Protein AF-A0A2D9CGR4-F1 (afdb_monomer_lite)

Radius of gyration: 38.77 Å; chains: 1; bounding box: 79×103×145 Å

Secondary structure (DSSP, 8-state):
--------HHHHHTSPS-PPSS-GGGS--GGG---------------SS---HHHHHHHHHHHHHPBPPPEEEEEEETTEEEEEEEE--BSSEEEEE-B-TTTTSHHHHHHHHHHHH-TT----HHHHHHHHTTSSEEES-HHHHHHHHHHHGGGTTT-EEB-S-B-GGGTTT--EEEEEEGGGHHHHHHHHHHHHT-THHHHSHHHHHHS--BTTBPP-TTTEEEEEEESSTT-SSS----TT-SSGGG---EEEEEEE--GGGTT------STTS-BTTTEEEETTEEEE-GGGGT-S-TTSSTTTGGG-B-TT-EEE---STTSTTT-EEE-B----SB-TTS--B-EE--HHHHHHS-HHHHHHHHHH-TTSTTTTT-EE-GGG--EEEEE-SS-EEEEETTTTEEEEE--BPPPB----SSSTT------SS-PPPP--GGG-S-BEEEESPPPPTTS--GGG-S-PPPEEEEEE--TTSSS-SS---EEEEEEPPPPTTSPTT-EE--S-B--B---S--HHHHTTSHHHHTT--HHHHHPPP-TTSSTTSPP-TTTTTS-SSB---B---GGGGGTT-B-TTS-B---SSPP--EEESS-TT-TT--S--EEE---EEEE--BPPEE-SS---S-S--EEEEEETT-SS--EE-STTS--EE-EEEEEEGGGEETTEE-PPSPS------S----S---EEEE-TTSSBP---TT--------------TTHHHHHHHHHHHHHHHTT-

Structure (mmCIF, N/CA/C/O backbone):
data_AF-A0A2D9CGR4-F1
#
_entry.id   AF-A0A2D9CGR4-F1
#
loop_
_atom_site.group_PDB
_atom_site.id
_atom_site.type_symbol
_atom_site.label_atom_id
_atom_site.label_alt_id
_atom_site.label_comp_id
_atom_site.label_asym_id
_atom_site.label_entity_id
_atom_site.label_seq_id
_atom_site.pdbx_PDB_ins_code
_atom_site.Cartn_x
_atom_site.Cartn_y
_atom_site.Cartn_z
_atom_site.occupancy
_atom_site.B_iso_or_equiv
_atom_site.auth_seq_id
_atom_site.auth_comp_id
_atom_site.auth_asym_id
_atom_site.auth_atom_id
_atom_site.pdbx_PDB_model_num
ATOM 1 N N . MET A 1 1 ? 36.519 7.236 8.723 1.00 26.33 1 MET A N 1
ATOM 2 C CA . MET A 1 1 ? 36.157 8.512 9.376 1.00 26.33 1 MET A CA 1
ATOM 3 C C . MET A 1 1 ? 36.544 9.665 8.459 1.00 26.33 1 MET A C 1
ATOM 5 O O . MET A 1 1 ? 37.706 10.040 8.423 1.00 26.33 1 MET A O 1
ATOM 9 N N . ARG A 1 2 ? 35.598 10.193 7.680 1.00 21.48 2 ARG A N 1
ATOM 10 C CA . ARG A 1 2 ? 35.652 11.563 7.150 1.00 21.48 2 ARG A CA 1
ATOM 11 C C . ARG A 1 2 ? 34.424 12.256 7.724 1.00 21.48 2 ARG A C 1
ATOM 13 O O . ARG A 1 2 ? 33.332 11.709 7.611 1.00 21.48 2 ARG A O 1
ATOM 20 N N . ALA A 1 3 ? 34.629 13.366 8.423 1.00 24.58 3 ALA A N 1
ATOM 21 C CA . ALA A 1 3 ? 33.555 14.176 8.973 1.00 24.58 3 ALA A CA 1
ATOM 22 C C . ALA A 1 3 ? 32.762 14.775 7.803 1.00 24.58 3 ALA A C 1
ATOM 24 O O . ALA A 1 3 ? 33.230 15.702 7.151 1.00 24.58 3 ALA A O 1
ATOM 25 N N . GLN A 1 4 ? 31.613 14.176 7.486 1.00 28.91 4 GLN A N 1
ATOM 26 C CA . GLN A 1 4 ? 30.635 14.738 6.562 1.00 28.91 4 GLN A CA 1
ATOM 27 C C . GLN A 1 4 ? 29.813 15.767 7.337 1.00 28.91 4 GLN A C 1
ATOM 29 O O . GLN A 1 4 ? 28.981 15.415 8.171 1.00 28.91 4 GLN A O 1
ATOM 34 N N . THR A 1 5 ? 30.052 17.049 7.082 1.00 29.23 5 THR A N 1
ATOM 35 C CA . THR A 1 5 ? 29.065 18.103 7.336 1.00 29.23 5 THR A CA 1
ATOM 36 C C . THR A 1 5 ? 27.934 17.936 6.324 1.00 29.23 5 THR A C 1
ATOM 38 O O . THR A 1 5 ? 27.896 18.585 5.290 1.00 29.23 5 THR A O 1
ATOM 41 N N . THR A 1 6 ? 27.050 16.980 6.595 1.00 41.88 6 THR A N 1
ATOM 42 C CA . THR A 1 6 ? 25.835 16.696 5.822 1.00 41.88 6 THR A CA 1
ATOM 43 C C . THR A 1 6 ? 24.762 17.713 6.199 1.00 41.88 6 THR A C 1
ATOM 45 O O . THR A 1 6 ? 24.255 17.666 7.319 1.00 41.88 6 THR A O 1
ATOM 48 N N . ILE A 1 7 ? 24.405 18.626 5.292 1.00 40.16 7 ILE A N 1
ATOM 49 C CA . ILE A 1 7 ? 23.215 19.471 5.467 1.00 40.16 7 ILE A CA 1
ATOM 50 C C . ILE A 1 7 ? 21.985 18.591 5.184 1.00 40.16 7 ILE A C 1
ATOM 52 O O . ILE A 1 7 ? 21.888 18.027 4.092 1.00 40.16 7 ILE A O 1
ATOM 56 N N . PRO A 1 8 ? 21.039 18.430 6.125 1.00 46.44 8 PRO A N 1
ATOM 57 C CA . PRO A 1 8 ? 19.815 17.683 5.869 1.00 46.44 8 PRO A CA 1
ATOM 58 C C . PRO A 1 8 ? 18.984 18.390 4.789 1.00 46.44 8 PRO A C 1
ATOM 60 O O . PRO A 1 8 ? 18.701 19.579 4.924 1.00 46.44 8 PRO A O 1
ATOM 63 N N . LEU A 1 9 ? 18.508 17.656 3.774 1.00 46.66 9 LEU A N 1
ATOM 64 C CA . LEU A 1 9 ? 17.560 18.144 2.747 1.00 46.66 9 LEU A CA 1
ATOM 65 C C . LEU A 1 9 ? 16.371 18.922 3.347 1.00 46.66 9 LEU A C 1
ATOM 67 O O . LEU A 1 9 ? 15.860 19.865 2.749 1.00 46.66 9 LEU A O 1
ATOM 71 N N . ARG A 1 10 ? 15.958 18.553 4.567 1.00 41.56 10 ARG A N 1
ATOM 72 C CA . ARG A 1 10 ? 14.892 19.213 5.330 1.00 41.56 10 ARG A CA 1
ATOM 73 C C . ARG A 1 10 ? 15.190 20.685 5.640 1.00 41.56 10 ARG A C 1
ATOM 75 O O . ARG A 1 10 ? 14.290 21.507 5.546 1.00 41.56 10 ARG A O 1
ATOM 82 N N . GLU A 1 11 ? 16.438 21.023 5.955 1.00 38.00 11 GLU A N 1
ATOM 83 C CA . GLU A 1 11 ? 16.858 22.399 6.261 1.00 38.00 11 GLU A CA 1
ATOM 84 C C . GLU A 1 11 ? 17.040 23.261 5.005 1.00 38.00 11 GLU A C 1
ATOM 86 O O . GLU A 1 11 ? 17.247 24.465 5.119 1.00 38.00 11 GLU A O 1
ATOM 91 N N . THR A 1 12 ? 17.004 22.664 3.811 1.00 47.84 12 THR A N 1
ATOM 92 C CA . THR A 1 12 ? 17.157 23.355 2.520 1.00 47.84 12 THR A CA 1
ATOM 93 C C . THR A 1 12 ? 15.814 23.730 1.892 1.00 47.84 12 THR A C 1
ATOM 95 O O . THR A 1 12 ? 15.746 24.693 1.136 1.00 47.84 12 THR A O 1
ATOM 98 N N . ILE A 1 13 ? 14.740 23.018 2.252 1.00 49.47 13 ILE A N 1
ATOM 99 C CA . ILE A 1 13 ? 13.359 23.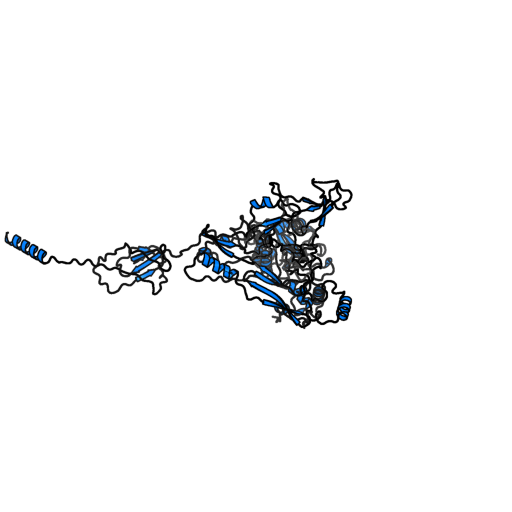273 1.803 1.00 49.47 13 ILE A CA 1
ATOM 100 C C . ILE A 1 13 ? 12.765 24.539 2.446 1.00 49.47 13 ILE A C 1
ATOM 102 O O . ILE A 1 13 ? 11.908 25.186 1.852 1.00 49.47 13 ILE A O 1
ATOM 106 N N . GLU A 1 14 ? 13.227 24.909 3.643 1.00 45.53 14 GLU A N 1
ATOM 107 C CA . GLU A 1 14 ? 12.707 26.048 4.417 1.00 45.53 14 GLU A CA 1
ATOM 108 C C . GLU A 1 14 ? 13.547 27.335 4.259 1.00 45.53 14 GLU A C 1
ATOM 110 O O . GLU A 1 14 ? 13.272 28.339 4.918 1.00 45.53 14 GLU A O 1
ATOM 115 N N . ARG A 1 15 ? 14.588 27.338 3.409 1.00 47.19 15 ARG A N 1
ATOM 116 C CA . ARG A 1 15 ? 15.477 28.503 3.257 1.00 47.19 15 ARG A CA 1
ATOM 117 C C . ARG A 1 15 ? 14.926 29.537 2.264 1.00 47.19 15 ARG A C 1
ATOM 119 O O . ARG A 1 15 ? 14.398 29.159 1.221 1.00 47.19 15 ARG A O 1
ATOM 126 N N . PRO A 1 16 ? 15.079 30.843 2.557 1.00 43.97 16 PRO A N 1
ATOM 127 C CA . PRO A 1 16 ? 14.796 31.902 1.595 1.00 43.97 16 PRO A CA 1
ATOM 128 C C . PRO A 1 16 ? 15.780 31.861 0.414 1.00 43.97 16 PRO A C 1
ATOM 130 O O . PRO A 1 16 ? 16.925 31.441 0.566 1.00 43.97 16 PRO A O 1
ATOM 133 N N . GLU A 1 17 ? 15.308 32.308 -0.752 1.00 52.53 17 GLU A N 1
ATOM 134 C CA . GLU A 1 17 ? 15.994 32.252 -2.051 1.00 52.53 17 GLU A CA 1
ATOM 135 C C . GLU A 1 17 ? 17.434 32.816 -2.017 1.00 52.53 17 GLU A C 1
ATOM 137 O O . GLU A 1 17 ? 17.678 33.897 -1.475 1.00 52.53 17 GLU A O 1
ATOM 142 N N . GLY A 1 18 ? 18.389 32.094 -2.622 1.00 51.38 18 GLY A N 1
ATOM 143 C CA . GLY A 1 18 ? 19.786 32.517 -2.788 1.00 51.38 18 GLY A CA 1
ATOM 144 C C . GLY A 1 18 ? 20.701 31.385 -3.276 1.00 51.38 18 GLY A C 1
ATOM 145 O O . GLY A 1 18 ? 20.385 30.209 -3.104 1.00 51.38 18 GLY A O 1
ATOM 146 N N . ASN A 1 19 ? 21.839 31.717 -3.894 1.00 49.25 19 ASN A N 1
ATOM 147 C CA . ASN A 1 19 ? 22.859 30.714 -4.216 1.00 49.25 19 ASN A CA 1
ATOM 148 C C . ASN A 1 19 ? 23.438 30.120 -2.927 1.00 49.25 19 ASN A C 1
ATOM 150 O O . ASN A 1 19 ? 23.668 30.852 -1.958 1.00 49.25 19 ASN A O 1
ATOM 154 N N . LEU A 1 20 ? 23.718 28.813 -2.916 1.00 55.28 20 LEU A N 1
ATOM 155 C CA . LEU A 1 20 ? 24.399 28.210 -1.780 1.00 55.28 20 LEU A CA 1
ATOM 156 C C . LEU A 1 20 ? 25.923 28.285 -1.946 1.00 55.28 20 LEU A C 1
ATOM 158 O O . LEU A 1 20 ? 26.445 27.937 -3.006 1.00 55.28 20 LEU A O 1
ATOM 162 N N . PRO A 1 21 ? 26.668 28.663 -0.892 1.00 52.88 21 PRO A N 1
ATOM 163 C CA . PRO A 1 21 ? 28.115 28.508 -0.893 1.00 52.88 21 PRO A CA 1
ATOM 164 C C . PRO A 1 21 ? 28.465 27.010 -0.839 1.00 52.88 21 PRO A C 1
ATOM 166 O O . PRO A 1 21 ? 28.096 26.324 0.112 1.00 52.88 21 PRO A O 1
ATOM 169 N N . GLY A 1 22 ? 29.164 26.490 -1.852 1.00 57.06 22 GLY A N 1
ATOM 170 C CA . GLY A 1 22 ? 29.653 25.102 -1.882 1.00 57.06 22 GLY A CA 1
ATOM 171 C C . GLY A 1 22 ? 29.705 24.494 -3.287 1.00 57.06 22 GLY A C 1
ATOM 172 O O . GLY A 1 22 ? 29.141 25.045 -4.232 1.00 57.06 22 GLY A O 1
ATOM 173 N N . GLN A 1 23 ? 30.396 23.360 -3.423 1.00 59.25 23 GLN A N 1
ATOM 174 C CA . GLN A 1 23 ? 30.487 22.577 -4.667 1.00 59.25 23 GLN A CA 1
ATOM 175 C C . GLN A 1 23 ? 29.723 21.253 -4.532 1.00 59.25 23 GLN A C 1
ATOM 177 O O . GLN A 1 23 ? 29.331 20.859 -3.437 1.00 59.25 23 GLN A O 1
ATOM 182 N N . ARG A 1 24 ? 29.537 20.527 -5.645 1.00 58.59 24 ARG A N 1
ATOM 183 C CA . ARG A 1 24 ? 28.811 19.240 -5.713 1.00 58.59 24 ARG A CA 1
ATOM 184 C C . ARG A 1 24 ? 29.127 18.278 -4.556 1.00 58.59 24 ARG A C 1
ATOM 186 O O . ARG A 1 24 ? 28.217 17.660 -4.022 1.00 58.59 24 ARG A O 1
ATOM 193 N N . GLY A 1 25 ? 30.399 18.157 -4.166 1.00 56.16 25 GLY A N 1
ATOM 194 C CA . GLY A 1 25 ? 30.850 17.228 -3.119 1.00 56.16 25 GLY A CA 1
ATOM 195 C C . GLY A 1 25 ? 30.292 17.500 -1.715 1.00 56.16 25 GLY A C 1
ATOM 196 O O . GLY A 1 25 ? 30.409 16.634 -0.849 1.00 56.16 25 GLY A O 1
ATOM 197 N N . ASP A 1 26 ? 29.676 18.664 -1.507 1.00 51.22 26 ASP A N 1
ATOM 198 C CA . ASP A 1 26 ? 29.071 19.071 -0.239 1.00 51.22 26 ASP A CA 1
ATOM 199 C C . ASP A 1 26 ? 27.594 18.628 -0.116 1.00 51.22 26 ASP A C 1
ATOM 201 O O . ASP A 1 26 ? 27.013 18.718 0.968 1.00 51.22 26 ASP A O 1
ATOM 205 N N . TYR A 1 27 ? 26.987 18.115 -1.199 1.00 54.03 27 TYR A N 1
ATOM 206 C CA . TYR A 1 27 ? 25.565 17.756 -1.278 1.00 54.03 27 TYR A CA 1
ATOM 207 C C . TYR A 1 27 ? 25.378 16.306 -1.762 1.00 54.03 27 TYR A C 1
ATOM 209 O O . TYR A 1 27 ? 25.967 15.887 -2.755 1.00 54.03 27 TYR A O 1
ATOM 217 N N . LEU A 1 28 ? 24.536 15.528 -1.071 1.00 52.97 28 LEU A N 1
ATOM 218 C CA . LEU A 1 28 ? 24.116 14.195 -1.532 1.00 52.97 28 LEU A CA 1
ATOM 219 C C . LEU A 1 28 ? 23.176 14.362 -2.726 1.00 52.97 28 LEU A C 1
ATOM 221 O O . LEU A 1 28 ? 22.285 15.193 -2.633 1.00 52.97 28 LEU A O 1
ATOM 225 N N . PHE A 1 29 ? 23.325 13.584 -3.799 1.00 57.88 29 PHE A N 1
ATOM 226 C CA . PHE A 1 29 ? 22.397 13.583 -4.944 1.00 57.88 29 PHE A CA 1
ATOM 227 C C . PHE A 1 29 ? 21.388 12.422 -4.843 1.00 57.88 29 PHE A C 1
ATOM 229 O O . PHE A 1 29 ? 21.554 11.504 -4.038 1.00 57.88 29 PHE A O 1
ATOM 236 N N . ILE A 1 30 ? 20.308 12.471 -5.636 1.00 59.94 30 ILE A N 1
ATOM 237 C CA . ILE A 1 30 ? 19.170 11.522 -5.578 1.00 59.94 30 ILE A CA 1
ATOM 238 C C . ILE A 1 30 ? 19.642 10.064 -5.690 1.00 59.94 30 ILE A C 1
ATOM 240 O O . ILE A 1 30 ? 19.203 9.219 -4.915 1.00 59.94 30 ILE A O 1
ATOM 244 N N . GLU A 1 31 ? 20.603 9.808 -6.580 1.00 54.62 31 GLU A N 1
ATOM 245 C CA . GLU A 1 31 ? 21.202 8.492 -6.862 1.00 54.62 31 GLU A CA 1
ATOM 246 C C . GLU A 1 31 ? 21.881 7.850 -5.630 1.00 54.62 31 GLU A C 1
ATOM 248 O O . GLU A 1 31 ? 22.052 6.637 -5.562 1.00 54.62 31 GLU A O 1
ATOM 253 N N . GLU A 1 32 ? 22.231 8.650 -4.617 1.00 56.59 32 GLU A N 1
ATOM 254 C CA . GLU A 1 32 ? 22.916 8.209 -3.394 1.00 56.59 32 GLU A CA 1
ATOM 255 C C . GLU A 1 32 ? 22.001 8.245 -2.156 1.00 56.59 32 GLU A C 1
ATOM 257 O O . GLU A 1 32 ? 22.432 7.956 -1.035 1.00 56.59 32 GLU A O 1
ATOM 262 N N . THR A 1 33 ? 20.724 8.608 -2.327 1.00 64.56 33 THR A N 1
ATOM 263 C CA . THR A 1 33 ? 19.799 8.812 -1.207 1.00 64.56 33 THR A CA 1
ATOM 264 C C . THR A 1 33 ? 19.200 7.483 -0.742 1.00 64.56 33 THR A C 1
ATOM 266 O O . THR A 1 33 ? 18.706 6.683 -1.533 1.00 64.56 33 THR A O 1
ATOM 269 N N . ASN A 1 34 ? 19.247 7.229 0.568 1.00 70.81 34 ASN A N 1
ATOM 270 C CA . ASN A 1 34 ? 18.679 6.030 1.184 1.00 70.81 34 ASN A CA 1
ATOM 271 C C . ASN A 1 34 ? 17.328 6.356 1.834 1.00 70.81 34 ASN A C 1
ATOM 273 O O . ASN A 1 34 ? 17.266 7.128 2.797 1.00 70.81 34 ASN A O 1
ATOM 277 N N . TYR A 1 35 ? 16.255 5.763 1.314 1.00 76.88 35 TYR A N 1
ATOM 278 C CA . TYR A 1 35 ? 14.898 5.972 1.804 1.00 76.88 35 TYR A CA 1
ATOM 279 C C . TYR A 1 35 ? 14.544 5.013 2.941 1.00 76.88 35 TYR A C 1
ATOM 281 O O . TYR A 1 35 ? 14.994 3.873 3.007 1.00 76.88 35 TYR A O 1
ATOM 289 N N . LYS A 1 36 ? 13.679 5.477 3.844 1.00 80.19 36 LYS A N 1
ATOM 290 C CA . LYS A 1 36 ? 13.037 4.638 4.858 1.00 80.19 36 LYS A CA 1
ATOM 291 C C . LYS A 1 36 ? 11.534 4.800 4.745 1.00 80.19 36 LYS A C 1
ATOM 293 O O . LYS A 1 36 ? 11.049 5.910 4.537 1.00 80.19 36 LYS A O 1
ATOM 298 N N . THR A 1 37 ? 10.804 3.710 4.940 1.00 85.88 37 THR A N 1
ATOM 299 C CA . THR A 1 37 ? 9.345 3.754 4.999 1.00 85.88 37 THR A CA 1
ATOM 300 C C . THR A 1 37 ? 8.897 4.647 6.146 1.00 85.88 37 THR A C 1
ATOM 302 O O . THR A 1 37 ? 9.304 4.460 7.296 1.00 85.88 37 THR A O 1
ATOM 305 N N . TYR A 1 38 ? 8.040 5.613 5.829 1.00 89.56 38 TYR A N 1
ATOM 306 C CA . TYR A 1 38 ? 7.424 6.470 6.827 1.00 89.56 38 TYR A CA 1
ATOM 307 C C . TYR A 1 38 ? 6.481 5.640 7.708 1.00 89.56 38 TYR A C 1
ATOM 309 O O . TYR A 1 38 ? 5.503 5.071 7.223 1.00 89.56 38 TYR A O 1
ATOM 317 N N . LYS A 1 39 ? 6.780 5.569 9.008 1.00 90.12 39 LYS A N 1
ATOM 318 C CA . LYS A 1 39 ? 5.948 4.916 10.025 1.00 90.12 39 LYS A CA 1
ATOM 319 C C . LYS A 1 39 ? 5.768 5.885 11.186 1.00 90.12 39 LYS A C 1
ATOM 321 O O . LYS A 1 39 ? 6.752 6.430 11.685 1.00 90.12 39 LYS A O 1
ATOM 326 N N . ASN A 1 40 ? 4.524 6.090 11.609 1.00 90.25 40 ASN A N 1
ATOM 327 C CA . ASN A 1 40 ? 4.199 6.900 12.776 1.00 90.25 40 ASN A CA 1
ATOM 328 C C . ASN A 1 40 ? 3.687 5.995 13.899 1.00 90.25 40 ASN A C 1
ATOM 330 O O . ASN A 1 40 ? 2.800 5.174 13.671 1.00 90.25 40 ASN A O 1
ATOM 334 N N . LYS A 1 41 ? 4.243 6.144 15.103 1.00 92.44 41 LYS A N 1
ATOM 335 C CA . LYS A 1 41 ? 3.768 5.429 16.288 1.00 92.44 41 LYS A CA 1
ATOM 336 C C . LYS A 1 41 ? 2.657 6.249 16.933 1.00 92.44 41 LYS A C 1
ATOM 338 O O . LYS A 1 41 ? 2.890 7.385 17.334 1.00 92.44 41 LYS A O 1
ATOM 343 N N . ILE A 1 42 ? 1.473 5.660 17.064 1.00 91.50 42 ILE A N 1
ATOM 344 C CA . ILE A 1 42 ? 0.342 6.286 17.751 1.00 91.50 42 ILE A CA 1
ATOM 345 C C . ILE A 1 42 ? 0.170 5.598 19.102 1.00 91.50 42 ILE A C 1
ATOM 347 O O . ILE A 1 42 ? -0.193 4.426 19.171 1.00 91.50 42 ILE A O 1
ATOM 351 N N . ASP A 1 43 ? 0.425 6.335 20.180 1.00 90.25 43 ASP A N 1
ATOM 352 C CA . ASP A 1 43 ? 0.201 5.839 21.535 1.00 90.25 43 ASP A CA 1
ATOM 353 C C . ASP A 1 43 ? -1.276 6.000 21.910 1.00 90.25 43 ASP A C 1
ATOM 355 O O . ASP A 1 43 ? -1.758 7.111 22.146 1.00 90.25 43 ASP A O 1
ATOM 359 N N . LEU A 1 44 ? -1.997 4.880 21.973 1.00 88.31 44 LEU A N 1
ATOM 360 C CA . LEU A 1 44 ? -3.388 4.854 22.413 1.00 88.31 44 LEU A CA 1
ATOM 361 C C . LEU A 1 44 ? -3.475 5.046 23.927 1.00 88.31 44 LEU A C 1
ATOM 363 O O . LEU A 1 44 ? -2.771 4.390 24.696 1.00 88.31 44 LEU A O 1
ATOM 367 N N . LYS A 1 45 ? -4.367 5.938 24.358 1.00 79.81 45 LYS A N 1
ATOM 368 C CA . LYS A 1 45 ? -4.652 6.187 25.770 1.00 79.81 45 LYS A CA 1
ATOM 369 C C . LYS A 1 45 ? -6.123 5.915 26.021 1.00 79.81 45 LYS A C 1
ATOM 371 O O . LYS A 1 45 ? -6.969 6.527 25.380 1.00 79.81 45 LYS A O 1
ATOM 376 N N . VAL A 1 46 ? -6.390 5.014 26.959 1.00 83.75 46 VAL A N 1
ATOM 377 C CA . VAL A 1 46 ? -7.731 4.775 27.491 1.00 83.75 46 VAL A CA 1
ATOM 378 C C . VAL A 1 46 ? -7.740 5.078 28.983 1.00 83.75 46 VAL A C 1
ATOM 380 O O . VAL A 1 46 ? -6.795 4.719 29.695 1.00 83.75 46 VAL A O 1
ATOM 383 N N . THR A 1 47 ? -8.767 5.770 29.466 1.00 82.62 47 THR A N 1
ATOM 384 C CA . THR A 1 47 ? -8.850 6.157 30.876 1.00 82.62 47 THR A CA 1
ATOM 385 C C . THR A 1 47 ? -9.132 4.925 31.742 1.00 82.62 47 THR A C 1
ATOM 387 O O . THR A 1 47 ? -10.066 4.181 31.456 1.00 82.62 47 THR A O 1
ATOM 390 N N . PRO A 1 48 ? -8.361 4.658 32.813 1.00 72.00 48 PRO A N 1
ATOM 391 C CA . PRO A 1 48 ? -8.653 3.538 33.707 1.00 72.00 48 PRO A CA 1
ATOM 392 C C . PRO A 1 48 ? -9.990 3.738 34.438 1.00 72.00 48 PRO A C 1
ATOM 394 O O . PRO A 1 48 ? -10.199 4.783 35.048 1.00 72.00 48 PRO A O 1
ATOM 397 N N . GLY A 1 49 ? -10.871 2.733 34.436 1.00 67.94 49 GLY A N 1
ATOM 398 C CA . GLY A 1 49 ? -12.155 2.804 35.140 1.00 67.94 49 GLY A CA 1
ATOM 399 C C . GLY A 1 49 ? -13.232 1.897 34.546 1.00 67.94 49 GLY A C 1
ATOM 400 O O . GLY A 1 49 ? -12.952 1.067 33.679 1.00 67.94 49 GLY A O 1
ATOM 401 N N . PHE A 1 50 ? -14.469 2.045 35.028 1.00 65.94 50 PHE A N 1
ATOM 402 C CA . PHE A 1 50 ? -15.634 1.380 34.444 1.00 65.94 50 PHE A CA 1
ATOM 403 C C . PHE A 1 50 ? -16.058 2.120 33.170 1.00 65.94 50 PHE A C 1
ATOM 405 O O . PHE A 1 50 ? -16.824 3.080 33.217 1.00 65.94 50 PHE A O 1
ATOM 412 N N . ASN A 1 51 ? -15.534 1.683 32.025 1.00 73.50 51 ASN A N 1
ATOM 413 C CA . ASN A 1 51 ? -15.861 2.275 30.732 1.00 73.50 51 ASN A CA 1
ATOM 414 C C . ASN A 1 51 ? -16.897 1.432 29.995 1.00 73.50 51 ASN A C 1
ATOM 416 O O . ASN A 1 51 ? -16.762 0.212 29.876 1.00 73.50 51 ASN A O 1
ATOM 420 N N . SER A 1 52 ? -17.909 2.094 29.438 1.00 84.62 52 SER A N 1
ATOM 421 C CA . SER A 1 52 ? -18.767 1.457 28.443 1.00 84.62 52 SER A CA 1
ATOM 422 C C . SER A 1 52 ? -17.946 1.142 27.176 1.00 84.62 52 SER A C 1
ATOM 424 O O . SER A 1 52 ? -16.971 1.847 26.888 1.00 84.62 52 SER A O 1
ATOM 426 N N . PRO A 1 53 ? -18.333 0.131 26.375 1.00 88.25 53 PRO A N 1
ATOM 427 C CA . PRO A 1 53 ? -17.698 -0.116 25.080 1.00 88.25 53 PRO A CA 1
ATOM 428 C C . PRO A 1 53 ? -17.659 1.124 24.172 1.00 88.25 53 PRO A C 1
ATOM 430 O O . PRO A 1 53 ? -16.654 1.358 23.508 1.00 88.25 53 PRO A O 1
ATOM 433 N N . GLY A 1 54 ? -18.708 1.955 24.205 1.00 88.88 54 GLY A N 1
ATOM 434 C CA . GLY A 1 54 ? -18.764 3.210 23.450 1.00 88.88 54 GLY A CA 1
ATOM 435 C C . GLY A 1 54 ? -17.786 4.279 23.952 1.00 88.88 54 GLY A C 1
ATOM 436 O O . GLY A 1 54 ? -17.223 5.014 23.149 1.00 88.88 54 GLY A O 1
ATOM 437 N N . ASN A 1 55 ? -17.519 4.348 25.262 1.00 89.06 55 ASN A N 1
ATOM 438 C CA . ASN A 1 55 ? -16.516 5.278 25.796 1.00 89.06 55 ASN A CA 1
ATOM 439 C C . ASN A 1 55 ? -15.110 4.888 25.322 1.00 89.06 55 ASN A C 1
ATOM 441 O O . ASN A 1 55 ? -14.363 5.736 24.840 1.00 89.06 55 ASN A O 1
ATOM 445 N N . LEU A 1 56 ? -14.775 3.594 25.399 1.00 90.62 56 LEU A N 1
ATOM 446 C CA . LEU A 1 56 ? -13.490 3.076 24.915 1.00 90.62 56 LEU A CA 1
ATOM 447 C C . LEU A 1 56 ? -13.302 3.353 23.421 1.00 90.62 56 LEU A C 1
ATOM 449 O O . LEU A 1 56 ? -12.224 3.769 22.992 1.00 90.62 56 LEU A O 1
ATOM 453 N N . SER A 1 57 ? -14.353 3.138 22.629 1.00 92.62 57 SER A N 1
ATOM 454 C CA . SER A 1 57 ? -14.288 3.348 21.190 1.00 92.62 57 SER A CA 1
ATOM 455 C C . SER A 1 57 ? -14.112 4.827 20.822 1.00 92.62 57 SER A C 1
ATOM 457 O O . SER A 1 57 ? -13.282 5.168 19.973 1.00 92.62 57 SER A O 1
ATOM 459 N N . ALA A 1 58 ? -14.799 5.723 21.537 1.00 92.12 58 ALA A N 1
ATOM 460 C CA . ALA A 1 58 ? -14.657 7.166 21.387 1.00 92.12 58 ALA A CA 1
ATOM 461 C C . ALA A 1 58 ? -13.252 7.670 21.763 1.00 92.12 58 ALA A C 1
ATOM 463 O O . ALA A 1 58 ? -12.694 8.491 21.032 1.00 92.12 58 ALA A O 1
ATOM 464 N N . GLU A 1 59 ? -12.647 7.175 22.848 1.00 92.88 59 GLU A N 1
ATOM 465 C CA . GLU A 1 59 ? -11.290 7.564 23.275 1.00 92.88 59 GLU A CA 1
ATOM 466 C C . GLU A 1 59 ? -10.220 7.147 22.253 1.00 92.88 59 GLU A C 1
ATOM 468 O O . GLU A 1 59 ? -9.365 7.954 21.862 1.00 92.88 59 GLU A O 1
ATOM 473 N N . ILE A 1 60 ? -10.303 5.909 21.751 1.00 93.31 60 ILE A N 1
ATOM 474 C CA . ILE A 1 60 ? -9.392 5.406 20.714 1.00 93.31 60 ILE A CA 1
ATOM 475 C C . ILE A 1 60 ? -9.590 6.196 19.415 1.00 93.31 60 ILE A C 1
ATOM 477 O O . ILE A 1 60 ? -8.617 6.690 18.846 1.00 93.31 60 ILE A O 1
ATOM 481 N N . THR A 1 61 ? -10.837 6.393 18.973 1.00 94.81 61 THR A N 1
ATOM 482 C CA . THR A 1 61 ? -11.147 7.186 17.770 1.00 94.81 61 THR A CA 1
ATOM 483 C C . THR A 1 61 ? -10.644 8.622 17.886 1.00 94.81 61 THR A C 1
ATOM 485 O O . THR A 1 61 ? -10.063 9.149 16.939 1.00 94.81 61 THR A O 1
ATOM 488 N N . THR A 1 62 ? -10.817 9.255 19.047 1.00 92.62 62 THR A N 1
ATOM 489 C CA . THR A 1 62 ? -10.303 10.607 19.305 1.00 92.62 62 THR A CA 1
ATOM 490 C C . THR A 1 62 ? -8.785 10.628 19.175 1.00 92.62 62 THR A C 1
ATOM 492 O O . THR A 1 62 ? -8.245 11.470 18.466 1.00 92.62 62 THR A O 1
ATOM 495 N N . THR A 1 63 ? -8.094 9.637 19.746 1.00 92.00 63 THR A N 1
ATOM 496 C CA . THR A 1 63 ? -6.634 9.524 19.631 1.00 92.00 63 THR A CA 1
ATOM 497 C C . THR A 1 63 ? -6.170 9.398 18.179 1.00 92.00 63 THR A C 1
ATOM 499 O O . THR A 1 63 ? -5.190 10.037 17.792 1.00 92.00 63 THR A O 1
ATOM 502 N N . LEU A 1 64 ? -6.885 8.639 17.345 1.00 91.88 64 LEU A N 1
ATOM 503 C CA . LEU A 1 64 ? -6.570 8.504 15.917 1.00 91.88 64 LEU A CA 1
ATOM 504 C C . LEU A 1 64 ? -6.779 9.811 15.129 1.00 91.88 64 LEU A C 1
ATOM 506 O O . LEU A 1 64 ? -6.072 10.051 14.148 1.00 91.88 64 LEU A O 1
ATOM 510 N N . LYS A 1 65 ? -7.724 10.653 15.566 1.00 91.25 65 LYS A N 1
ATOM 511 C CA . LYS A 1 65 ? -8.092 11.928 14.923 1.00 91.25 65 LYS A CA 1
ATOM 512 C C . LYS A 1 65 ? -7.446 13.160 15.548 1.00 91.25 65 LYS A C 1
ATOM 514 O O . LYS A 1 65 ? -7.693 14.265 15.071 1.00 91.25 65 LYS A O 1
ATOM 519 N N . ASN A 1 66 ? -6.652 12.994 16.606 1.00 89.44 66 ASN A N 1
ATOM 520 C CA . ASN A 1 66 ? -6.014 14.106 17.300 1.00 89.44 66 ASN A CA 1
ATOM 521 C C . ASN A 1 66 ? -5.265 14.988 16.298 1.00 89.44 66 ASN A C 1
ATOM 523 O O . ASN A 1 66 ? -4.362 14.517 15.603 1.00 89.44 66 ASN A O 1
ATOM 527 N N . ALA A 1 67 ? -5.686 16.250 16.229 1.00 86.06 67 ALA A N 1
ATOM 528 C CA . ALA A 1 67 ? -5.154 17.252 15.324 1.00 86.06 67 ALA A CA 1
ATOM 529 C C . ALA A 1 67 ? -4.165 18.157 16.058 1.00 86.06 67 ALA A C 1
ATOM 531 O O . ALA A 1 67 ? -4.417 18.599 17.181 1.00 86.06 67 ALA A O 1
ATOM 532 N N . ASN A 1 68 ? -3.063 18.472 15.392 1.00 86.38 68 ASN A N 1
ATOM 533 C CA . ASN A 1 68 ? -2.168 19.537 15.798 1.00 86.38 68 ASN A CA 1
ATOM 534 C C . ASN A 1 68 ? -2.782 20.906 15.449 1.00 86.38 68 ASN A C 1
ATOM 536 O O . ASN A 1 68 ? -3.620 21.004 14.543 1.00 86.38 68 ASN A O 1
ATOM 540 N N . PRO A 1 69 ? -2.373 21.984 16.145 1.00 88.19 69 PRO A N 1
ATOM 541 C CA . PRO A 1 69 ? -2.773 23.337 15.785 1.00 88.19 69 PRO A CA 1
ATOM 542 C C . PRO A 1 69 ? -2.436 23.651 14.325 1.00 88.19 69 PRO A C 1
ATOM 544 O O . PRO A 1 69 ? -1.376 23.263 13.829 1.00 88.19 69 PRO A O 1
ATOM 547 N N . GLY A 1 70 ? -3.331 24.380 13.657 1.00 85.69 70 GLY A N 1
ATOM 548 C CA . GLY A 1 70 ? -3.146 24.763 12.261 1.00 85.69 70 GLY A CA 1
ATOM 549 C C . GLY A 1 70 ? -1.870 25.580 12.060 1.00 85.69 70 GLY A C 1
ATOM 550 O O . GLY A 1 70 ? -1.583 26.503 12.823 1.00 85.69 70 GLY A O 1
ATOM 551 N N . LYS A 1 71 ? -1.113 25.245 11.017 1.00 85.62 71 LYS A N 1
ATOM 552 C CA . LYS A 1 71 ? 0.115 25.935 10.615 1.00 85.62 71 LYS A CA 1
ATOM 553 C C . LYS A 1 71 ? -0.188 26.812 9.411 1.00 85.62 71 LYS A C 1
ATOM 555 O O . LYS A 1 71 ? -0.624 26.308 8.372 1.00 85.62 71 LYS A O 1
ATOM 560 N N . VAL A 1 72 ? 0.036 28.117 9.548 1.00 82.56 72 VAL A N 1
ATOM 561 C CA . VAL A 1 72 ? -0.082 29.058 8.430 1.00 82.56 72 VAL A CA 1
ATOM 562 C C . VAL A 1 72 ? 1.073 28.800 7.467 1.00 82.56 72 VAL A C 1
ATOM 564 O O . VAL A 1 72 ? 2.240 28.858 7.847 1.00 82.56 72 VAL A O 1
ATOM 567 N N . PHE A 1 73 ? 0.739 28.486 6.222 1.00 79.31 73 PHE A N 1
ATOM 568 C CA . PHE A 1 73 ? 1.693 28.365 5.136 1.00 79.31 73 PHE A CA 1
ATOM 569 C C . PHE A 1 73 ? 1.976 29.763 4.585 1.00 79.31 73 PHE A C 1
ATOM 571 O O . PHE A 1 73 ? 1.154 30.332 3.862 1.00 79.31 73 PHE A O 1
ATOM 578 N N . GLN A 1 74 ? 3.121 30.318 4.981 1.00 78.38 74 GLN A N 1
ATOM 579 C CA . GLN A 1 74 ? 3.569 31.647 4.581 1.00 78.38 74 GLN A CA 1
ATOM 580 C C . GLN A 1 74 ? 4.640 31.553 3.496 1.00 78.38 74 GLN A C 1
ATOM 582 O O . GLN A 1 74 ? 5.507 30.681 3.553 1.00 78.38 74 GLN A O 1
ATOM 587 N N . TYR A 1 75 ? 4.616 32.472 2.534 1.00 72.44 75 TYR A N 1
ATOM 588 C CA . TYR A 1 75 ? 5.672 32.584 1.530 1.00 72.44 75 TYR A CA 1
ATOM 589 C C . TYR A 1 75 ? 6.030 34.042 1.262 1.00 72.44 75 TYR A C 1
ATOM 591 O O . TYR A 1 75 ? 5.172 34.922 1.324 1.00 72.44 75 TYR A O 1
ATOM 599 N N . LYS A 1 76 ? 7.307 34.301 0.970 1.00 71.69 76 LYS A N 1
ATOM 600 C CA . LYS A 1 76 ? 7.791 35.642 0.646 1.00 71.69 76 LYS A CA 1
ATOM 601 C C . LYS A 1 76 ? 7.747 35.854 -0.866 1.00 71.69 76 LYS A C 1
ATOM 603 O O . LYS A 1 76 ? 8.481 35.192 -1.587 1.00 71.69 76 LYS A O 1
ATOM 608 N N . ILE A 1 77 ? 6.907 36.774 -1.325 1.00 67.56 77 ILE A N 1
ATOM 609 C CA . ILE A 1 77 ? 6.724 37.129 -2.737 1.00 67.56 77 ILE A CA 1
ATOM 610 C C . ILE A 1 77 ? 7.061 38.614 -2.870 1.00 67.56 77 ILE A C 1
ATOM 612 O O . ILE A 1 77 ? 6.596 39.420 -2.069 1.00 67.56 77 ILE A O 1
ATOM 616 N N . ASP A 1 78 ? 7.947 38.966 -3.804 1.00 68.00 78 ASP A N 1
ATOM 617 C CA . ASP A 1 78 ? 8.375 40.353 -4.062 1.00 68.00 78 ASP A CA 1
ATOM 618 C C . ASP A 1 78 ? 8.830 41.127 -2.810 1.00 68.00 78 ASP A C 1
ATOM 620 O O . ASP A 1 78 ? 8.630 42.331 -2.664 1.00 68.00 78 ASP A O 1
ATOM 624 N N . GLY A 1 79 ? 9.458 40.430 -1.858 1.00 68.94 79 GLY A N 1
ATOM 625 C CA . GLY A 1 79 ? 9.933 41.047 -0.619 1.00 68.94 79 GLY A CA 1
ATOM 626 C C . GLY A 1 79 ? 8.931 41.041 0.543 1.00 68.94 79 GLY A C 1
ATOM 627 O O . GLY A 1 79 ? 9.342 41.323 1.670 1.00 68.94 79 GLY A O 1
ATOM 628 N N . VAL A 1 80 ? 7.671 40.662 0.314 1.00 71.31 80 VAL A N 1
ATOM 629 C CA . VAL A 1 80 ? 6.573 40.699 1.295 1.00 71.31 80 VAL A CA 1
ATOM 630 C C . VAL A 1 80 ? 6.159 39.286 1.697 1.00 71.31 80 VAL A C 1
ATOM 632 O O . VAL A 1 80 ? 6.090 38.389 0.866 1.00 71.31 80 VAL A O 1
ATOM 635 N N . VAL A 1 81 ? 5.901 39.061 2.987 1.00 77.56 81 VAL A N 1
ATOM 636 C CA . VAL A 1 81 ? 5.400 37.772 3.489 1.00 77.56 81 VAL A CA 1
ATOM 637 C C . VAL A 1 81 ? 3.885 37.719 3.317 1.00 77.56 81 VAL A C 1
ATOM 639 O O . VAL A 1 81 ? 3.177 38.604 3.793 1.00 77.56 81 VAL A O 1
ATOM 642 N N . HIS A 1 82 ? 3.400 36.669 2.662 1.00 74.56 82 HIS A N 1
ATOM 643 C CA . HIS A 1 82 ? 1.984 36.414 2.437 1.00 74.56 82 HIS A CA 1
ATOM 644 C C . HIS A 1 82 ? 1.545 35.114 3.102 1.00 74.56 82 HIS A C 1
ATOM 646 O O . HIS A 1 82 ? 2.204 34.084 2.956 1.00 74.56 82 HIS A O 1
ATOM 652 N N . ASP A 1 83 ? 0.381 35.153 3.745 1.00 83.19 83 ASP A N 1
ATOM 653 C CA . ASP A 1 83 ? -0.314 33.973 4.252 1.00 83.19 83 ASP A CA 1
ATOM 654 C C . ASP A 1 83 ? -1.099 33.345 3.096 1.00 83.19 83 ASP A C 1
ATOM 656 O O . ASP A 1 83 ? -2.099 33.900 2.639 1.00 83.19 83 ASP A O 1
ATOM 660 N N . LEU A 1 84 ? -0.630 32.207 2.582 1.00 78.12 84 LEU A N 1
ATOM 661 C CA . LEU A 1 84 ? -1.220 31.573 1.398 1.00 78.12 84 LEU A CA 1
ATOM 662 C C . LEU A 1 84 ? -2.328 30.578 1.752 1.00 78.12 84 LEU A C 1
ATOM 664 O O . LEU A 1 84 ? -3.313 30.460 1.028 1.00 78.12 84 LEU A O 1
ATOM 668 N N . SER A 1 85 ? -2.151 29.819 2.833 1.00 82.50 85 SER A N 1
ATOM 669 C CA . SER A 1 85 ? -3.118 28.816 3.293 1.00 82.50 85 SER A CA 1
ATOM 670 C C . SER A 1 85 ? -2.881 28.474 4.760 1.00 82.50 85 SER A C 1
ATOM 672 O O . SER A 1 85 ? -1.852 28.819 5.333 1.00 82.50 85 SER A O 1
ATOM 674 N N . VAL A 1 86 ? -3.803 27.729 5.361 1.00 85.50 86 VAL A N 1
ATOM 675 C CA . VAL A 1 86 ? -3.577 27.021 6.626 1.00 85.50 86 VAL A CA 1
ATOM 676 C C . VAL A 1 86 ? -3.518 25.527 6.336 1.00 85.50 86 VAL A C 1
ATOM 678 O O . VAL A 1 86 ? -4.265 25.014 5.502 1.00 85.50 86 VAL A O 1
ATOM 681 N N . THR A 1 87 ? -2.605 24.830 7.000 1.00 84.62 87 THR A N 1
ATOM 682 C CA . THR A 1 87 ? -2.503 23.371 6.969 1.00 84.62 87 THR A CA 1
ATOM 683 C C . THR A 1 87 ? -2.783 22.804 8.351 1.00 84.62 87 THR A C 1
ATOM 685 O O . THR A 1 87 ? -2.428 23.415 9.355 1.00 84.62 87 THR A O 1
ATOM 688 N N . TYR A 1 88 ? -3.429 21.646 8.403 1.00 88.12 88 TYR A N 1
ATOM 689 C CA . TYR A 1 88 ? -3.666 20.897 9.631 1.00 88.12 88 TYR A CA 1
ATOM 690 C C . TYR A 1 88 ? -3.012 19.532 9.493 1.00 88.12 88 TYR A C 1
ATOM 692 O O . TYR A 1 88 ? -2.918 18.994 8.398 1.00 88.12 88 TYR A O 1
ATOM 700 N N . ASP A 1 89 ? -2.560 18.950 10.587 1.00 90.06 89 ASP A N 1
ATOM 701 C CA . ASP A 1 89 ? -2.075 17.580 10.600 1.00 90.06 89 ASP A CA 1
ATOM 702 C C . ASP A 1 89 ? -2.736 16.827 11.742 1.00 90.06 89 ASP A C 1
ATOM 704 O O . ASP A 1 89 ? -2.838 17.327 12.858 1.00 90.06 89 ASP A O 1
ATOM 708 N N . THR A 1 90 ? -3.220 15.630 11.445 1.00 91.75 90 THR A N 1
ATOM 709 C CA . THR A 1 90 ? -3.690 14.666 12.437 1.00 91.75 90 THR A CA 1
ATOM 710 C C . THR A 1 90 ? -2.731 13.485 12.479 1.00 91.75 90 THR A C 1
ATOM 712 O O . THR A 1 90 ? -1.913 13.303 11.576 1.00 91.75 90 THR A O 1
ATOM 715 N N . ASN A 1 91 ? -2.876 12.624 13.485 1.00 90.81 91 ASN A N 1
ATOM 716 C CA . ASN A 1 91 ? -2.082 11.395 13.592 1.00 90.81 91 ASN A CA 1
ATOM 717 C C . ASN A 1 91 ? -2.178 10.473 12.362 1.00 90.81 91 ASN A C 1
ATOM 719 O O . ASN A 1 91 ? -1.302 9.629 12.163 1.00 90.81 91 ASN A O 1
ATOM 723 N N . THR A 1 92 ? -3.232 10.618 11.555 1.00 93.31 92 THR A N 1
ATOM 724 C CA . THR A 1 92 ? -3.563 9.725 10.439 1.00 93.31 92 THR A CA 1
ATOM 725 C C . THR A 1 92 ? -3.766 10.438 9.102 1.00 93.31 92 THR A C 1
ATOM 727 O O . THR A 1 92 ? -3.922 9.757 8.094 1.00 93.31 92 THR A O 1
ATOM 730 N N . PHE A 1 93 ? -3.706 11.771 9.051 1.00 94.06 93 PHE A N 1
ATOM 731 C CA . PHE A 1 93 ? -3.868 12.578 7.836 1.00 94.06 93 PHE A CA 1
ATOM 732 C C . PHE A 1 93 ? -3.056 13.867 7.940 1.00 94.06 93 PHE A C 1
ATOM 734 O O . PHE A 1 93 ? -3.341 14.706 8.794 1.00 94.06 93 PHE A O 1
ATOM 741 N N . GLN A 1 94 ? -2.050 14.028 7.082 1.00 91.50 94 GLN A N 1
ATOM 742 C CA . GLN A 1 94 ? -1.105 15.145 7.163 1.00 91.50 94 GLN A CA 1
ATOM 743 C C . GLN A 1 94 ? -0.545 15.523 5.780 1.00 91.50 94 GLN A C 1
ATOM 745 O O . GLN A 1 94 ? -0.547 14.686 4.869 1.00 91.50 94 GLN A O 1
ATOM 750 N N . PRO A 1 95 ? -0.048 16.760 5.607 1.00 89.31 95 PRO A N 1
ATOM 751 C CA . PRO A 1 95 ? 0.595 17.191 4.375 1.00 89.31 95 PRO A CA 1
ATOM 752 C C . PRO A 1 95 ? 2.003 16.592 4.230 1.00 89.31 95 PRO A C 1
ATOM 754 O O . PRO A 1 95 ? 2.842 16.707 5.122 1.00 89.31 95 PRO A O 1
ATOM 757 N N . PHE A 1 96 ? 2.289 16.019 3.064 1.00 88.25 96 PHE A N 1
ATOM 758 C CA . PHE A 1 96 ? 3.620 15.581 2.648 1.00 88.25 96 PHE A CA 1
ATOM 759 C C . PHE A 1 96 ? 4.153 16.487 1.545 1.00 88.25 96 PHE A C 1
ATOM 761 O O . PHE A 1 96 ? 3.422 16.855 0.622 1.00 88.25 96 PHE A O 1
ATOM 768 N N . LEU A 1 97 ? 5.442 16.822 1.632 1.00 86.00 97 LEU A N 1
ATOM 769 C CA . LEU A 1 97 ? 6.136 17.575 0.591 1.00 86.00 97 LEU A CA 1
ATOM 770 C C . LEU A 1 97 ? 6.094 16.810 -0.739 1.00 86.00 97 LEU A C 1
ATOM 772 O O . LEU A 1 97 ? 6.318 15.597 -0.771 1.00 86.00 97 LEU A O 1
ATOM 776 N N . CYS A 1 98 ? 5.828 17.527 -1.823 1.00 86.56 98 CYS A N 1
ATOM 777 C CA . CYS A 1 98 ? 5.695 16.992 -3.170 1.00 86.56 98 CYS A CA 1
ATOM 778 C C . CYS A 1 98 ? 6.229 17.977 -4.225 1.00 86.56 98 CYS A C 1
ATOM 780 O O . CYS A 1 98 ? 6.599 19.114 -3.914 1.00 86.56 98 CYS A O 1
ATOM 782 N N . GLY A 1 99 ? 6.297 17.527 -5.479 1.00 85.81 99 GLY A N 1
ATOM 783 C CA . GLY A 1 99 ? 6.686 18.373 -6.603 1.00 85.81 99 GLY A CA 1
ATOM 784 C C . GLY A 1 99 ? 5.612 19.379 -7.016 1.00 85.81 99 GLY A C 1
ATOM 785 O O . GLY A 1 99 ? 4.413 19.133 -6.853 1.00 85.81 99 GLY A O 1
ATOM 786 N N . SER A 1 100 ? 6.066 20.504 -7.571 1.00 83.38 100 SER A N 1
ATOM 787 C CA . SER A 1 100 ? 5.249 21.518 -8.240 1.00 83.38 100 SER A CA 1
ATOM 788 C C . SER A 1 100 ? 5.809 21.836 -9.629 1.00 83.38 100 SER A C 1
ATOM 790 O O . SER A 1 100 ? 6.919 21.431 -9.992 1.00 83.38 100 SER A O 1
ATOM 792 N N . ASP A 1 101 ? 5.035 22.578 -10.416 1.00 79.19 101 ASP A N 1
ATOM 793 C CA . ASP A 1 101 ? 5.427 23.083 -11.734 1.00 79.19 101 ASP A CA 1
ATOM 794 C C . ASP A 1 101 ? 6.737 23.890 -11.712 1.00 79.19 101 ASP A C 1
ATOM 796 O O . ASP A 1 101 ? 7.576 23.708 -12.597 1.00 79.19 101 ASP A O 1
ATOM 800 N N . ARG A 1 102 ? 6.973 24.702 -10.674 1.00 81.50 102 ARG A N 1
ATOM 801 C CA . ARG A 1 102 ? 8.244 25.415 -10.462 1.00 81.50 102 ARG A CA 1
ATOM 802 C C . ARG A 1 102 ? 9.400 24.462 -10.193 1.00 81.50 102 ARG A C 1
ATOM 804 O O . ARG A 1 102 ? 10.465 24.600 -10.801 1.00 81.50 102 ARG A O 1
ATOM 811 N N . THR A 1 103 ? 9.217 23.498 -9.295 1.00 83.75 103 THR A N 1
ATOM 812 C CA . THR A 1 103 ? 10.334 22.674 -8.817 1.00 83.75 103 THR A CA 1
ATOM 813 C C . THR A 1 103 ? 10.709 21.548 -9.769 1.00 83.75 103 THR A C 1
ATOM 815 O O . THR A 1 103 ? 11.849 21.103 -9.737 1.00 83.75 103 THR A O 1
ATOM 818 N N . MET A 1 104 ? 9.810 21.122 -10.660 1.00 84.00 104 MET A N 1
ATOM 819 C CA . MET A 1 104 ? 10.138 20.265 -11.813 1.00 84.00 104 MET A CA 1
ATOM 820 C C . MET A 1 104 ? 10.179 21.043 -13.135 1.00 84.00 104 MET A C 1
ATOM 822 O O . MET A 1 104 ? 9.943 20.485 -14.209 1.00 84.00 104 MET A O 1
ATOM 826 N N . SER A 1 105 ? 10.473 22.343 -13.086 1.00 84.50 105 SER A N 1
ATOM 827 C CA . SER A 1 105 ? 10.627 23.151 -14.295 1.00 84.50 105 SER A CA 1
ATOM 828 C C . SER A 1 105 ? 11.908 22.798 -15.057 1.00 84.50 105 SER A C 1
ATOM 830 O O . SER A 1 105 ? 12.883 22.288 -14.498 1.00 84.50 105 SER A O 1
ATOM 832 N N . LYS A 1 106 ? 11.952 23.157 -16.347 1.00 85.62 106 LYS A N 1
ATOM 833 C CA . LYS A 1 106 ? 13.177 23.048 -17.152 1.00 85.62 106 LYS A CA 1
ATOM 834 C C . LYS A 1 106 ? 14.353 23.807 -16.522 1.00 85.62 106 LYS A C 1
ATOM 836 O O . LYS A 1 106 ? 15.473 23.318 -16.578 1.00 85.62 106 LYS A O 1
ATOM 841 N N . SER A 1 107 ? 14.107 24.969 -15.914 1.00 86.25 107 SER A N 1
ATOM 842 C CA . SER A 1 107 ? 15.155 25.761 -15.250 1.00 86.25 107 SER A CA 1
ATOM 843 C C . SER A 1 107 ? 15.748 25.029 -14.040 1.00 86.25 107 SER A C 1
ATOM 845 O O . SER A 1 107 ? 16.971 24.975 -13.879 1.00 86.25 107 SER A O 1
ATOM 847 N N . ALA A 1 108 ? 14.884 24.417 -13.224 1.00 86.06 108 ALA A N 1
ATOM 848 C CA . ALA A 1 108 ? 15.290 23.611 -12.077 1.00 86.06 108 ALA A CA 1
ATOM 849 C C . ALA A 1 108 ? 16.078 22.370 -12.510 1.00 86.06 108 ALA A C 1
ATOM 851 O O . ALA A 1 108 ? 17.168 22.123 -11.994 1.00 86.06 108 ALA A O 1
ATOM 852 N N . TRP A 1 109 ? 15.599 21.663 -13.540 1.00 85.12 109 TRP A N 1
ATOM 853 C CA . TRP A 1 109 ? 16.331 20.546 -14.136 1.00 85.12 109 TRP A CA 1
ATOM 854 C C . TRP A 1 109 ? 17.689 20.960 -14.707 1.00 85.12 109 TRP A C 1
ATOM 856 O O . TRP A 1 109 ? 18.692 20.325 -14.404 1.00 85.12 109 TRP A O 1
ATOM 866 N N . ASP A 1 110 ? 17.754 22.023 -15.512 1.00 84.94 110 ASP A N 1
ATOM 867 C CA . ASP A 1 110 ? 19.006 22.467 -16.131 1.00 84.94 110 ASP A CA 1
ATOM 868 C C . ASP A 1 110 ? 20.034 22.875 -15.061 1.00 84.94 110 ASP A C 1
ATOM 870 O O . ASP A 1 110 ? 21.229 22.619 -15.220 1.00 84.94 110 ASP A O 1
ATOM 874 N N . SER A 1 111 ? 19.577 23.483 -13.962 1.00 83.56 111 SER A N 1
ATOM 875 C CA . SER A 1 111 ? 20.425 23.852 -12.823 1.00 83.56 111 SER A CA 1
ATOM 876 C C . SER A 1 111 ? 20.925 22.621 -12.065 1.00 83.56 111 SER A C 1
ATOM 878 O O . SER A 1 111 ? 22.122 22.528 -11.794 1.00 83.56 111 SER A O 1
ATOM 880 N N . PHE A 1 112 ? 20.046 21.651 -11.798 1.00 80.56 112 PHE A N 1
ATOM 881 C CA . PHE A 1 112 ? 20.407 20.366 -11.195 1.00 80.56 112 PHE A CA 1
ATOM 882 C C . PHE A 1 112 ? 21.388 19.573 -12.061 1.00 80.56 112 PHE A C 1
ATOM 884 O O . PHE A 1 112 ? 22.418 19.099 -11.581 1.00 80.56 112 PHE A O 1
ATOM 891 N N . HIS A 1 113 ? 21.113 19.469 -13.359 1.00 78.56 113 HIS A N 1
ATOM 892 C CA . HIS A 1 113 ? 21.949 18.743 -14.303 1.00 78.56 113 HIS A CA 1
ATOM 893 C C . HIS A 1 113 ? 23.353 19.353 -14.391 1.00 78.56 113 HIS A C 1
ATOM 895 O O . HIS A 1 113 ? 24.339 18.625 -14.296 1.00 78.56 113 HIS A O 1
ATOM 901 N N . LYS A 1 114 ? 23.465 20.686 -14.480 1.00 78.50 114 LYS A N 1
ATOM 902 C CA . LYS A 1 114 ? 24.766 21.378 -14.455 1.00 78.50 114 LYS A CA 1
ATOM 903 C C . LYS A 1 114 ? 25.527 21.119 -13.158 1.00 78.50 114 LYS A C 1
ATOM 905 O O . LYS A 1 114 ? 26.695 20.751 -13.219 1.00 78.50 114 LYS A O 1
ATOM 910 N N . ALA A 1 115 ? 24.860 21.227 -12.007 1.00 73.81 115 ALA A N 1
ATOM 911 C CA . ALA A 1 115 ? 25.466 20.927 -10.709 1.00 73.81 115 ALA A CA 1
ATOM 912 C C . ALA A 1 115 ? 25.921 19.457 -10.584 1.00 73.81 115 ALA A C 1
ATOM 914 O O . ALA A 1 115 ? 26.881 19.160 -9.874 1.00 73.81 115 ALA A O 1
ATOM 915 N N . THR A 1 116 ? 25.258 18.536 -11.289 1.00 70.56 116 THR A N 1
ATOM 916 C CA . THR A 1 116 ? 25.584 17.102 -11.277 1.00 70.56 116 THR A CA 1
ATOM 917 C C . THR A 1 116 ? 26.782 16.776 -12.179 1.00 70.56 116 THR A C 1
ATOM 919 O O . THR A 1 116 ? 27.658 15.999 -11.792 1.00 70.56 116 THR A O 1
ATOM 922 N N . VAL A 1 117 ? 26.848 17.372 -13.373 1.00 67.50 117 VAL A N 1
ATOM 923 C CA . VAL A 1 117 ? 27.876 17.064 -14.385 1.00 67.50 117 VAL A CA 1
ATOM 924 C C . VAL A 1 117 ? 29.172 17.857 -14.167 1.00 67.50 117 VAL A C 1
ATOM 926 O O . VAL A 1 117 ? 30.257 17.337 -14.427 1.00 67.50 117 VAL A O 1
ATOM 929 N N . GLU A 1 118 ? 29.096 19.088 -13.656 1.00 66.88 118 GLU A N 1
ATOM 930 C CA . GLU A 1 118 ? 30.249 19.974 -13.472 1.00 66.88 118 GLU A CA 1
ATOM 931 C C . GLU A 1 118 ? 30.651 20.047 -11.991 1.00 66.88 118 GLU A C 1
ATOM 933 O O . GLU A 1 118 ? 30.047 20.763 -11.196 1.00 66.88 118 GLU A O 1
ATOM 938 N N . SER A 1 119 ? 31.717 19.338 -11.600 1.00 61.16 119 SER A N 1
ATOM 939 C CA . SER A 1 119 ? 32.145 19.232 -10.192 1.00 61.16 119 SER A CA 1
ATOM 940 C C . SER A 1 119 ? 32.493 20.567 -9.517 1.00 61.16 119 SER A C 1
ATOM 942 O O . SER A 1 119 ? 32.536 20.625 -8.292 1.00 61.16 119 SER A O 1
ATOM 944 N N . SER A 1 120 ? 32.756 21.623 -10.294 1.00 62.84 120 SER A N 1
ATOM 945 C CA . SER A 1 120 ? 33.083 22.970 -9.811 1.00 62.84 120 SER A CA 1
ATOM 946 C C . SER A 1 120 ? 31.933 23.979 -9.907 1.00 62.84 120 SER A C 1
ATOM 948 O O . SER A 1 120 ? 32.152 25.147 -9.582 1.00 62.84 120 SER A O 1
ATOM 950 N N . ALA A 1 121 ? 30.752 23.579 -10.392 1.00 65.06 121 ALA A N 1
ATOM 951 C CA . ALA A 1 121 ? 29.620 24.487 -10.557 1.00 65.06 121 ALA A CA 1
ATOM 952 C C . ALA A 1 121 ? 29.010 24.889 -9.203 1.00 65.06 121 ALA A C 1
ATOM 954 O O . ALA A 1 121 ? 28.893 24.076 -8.285 1.00 65.06 121 ALA A O 1
ATOM 955 N N . GLU A 1 122 ? 28.616 26.159 -9.098 1.00 71.12 122 GLU A N 1
ATOM 956 C CA . GLU A 1 122 ? 27.881 26.699 -7.952 1.00 71.12 122 GLU A CA 1
ATOM 957 C C . GLU A 1 122 ? 26.483 26.065 -7.880 1.00 71.12 122 GLU A C 1
ATOM 959 O O . GLU A 1 122 ? 25.744 26.047 -8.871 1.00 71.12 122 GLU A O 1
ATOM 964 N N . VAL A 1 123 ? 26.111 25.540 -6.709 1.00 73.25 123 VAL A N 1
ATOM 965 C CA . VAL A 1 123 ? 24.793 24.928 -6.493 1.00 73.25 123 VAL A CA 1
ATOM 966 C C . VAL A 1 123 ? 23.754 26.026 -6.266 1.00 73.25 123 VAL A C 1
ATOM 968 O O . VAL A 1 123 ? 23.743 26.709 -5.240 1.00 73.25 123 VAL A O 1
ATOM 971 N N . LYS A 1 124 ? 22.858 26.195 -7.241 1.00 78.50 124 LYS A N 1
ATOM 972 C CA . LYS A 1 124 ? 21.749 27.155 -7.167 1.00 78.50 124 LYS A CA 1
ATOM 973 C C . LYS A 1 124 ? 20.562 26.603 -6.381 1.00 78.50 124 LYS A C 1
ATOM 975 O O . LYS A 1 124 ? 20.362 25.388 -6.345 1.00 78.50 124 LYS A O 1
ATOM 980 N N . GLN A 1 125 ? 19.717 27.489 -5.851 1.00 76.75 125 GLN A N 1
ATOM 981 C CA . GLN A 1 125 ? 18.476 27.096 -5.175 1.00 76.75 125 GLN A CA 1
ATOM 982 C C . GLN A 1 125 ? 17.587 26.219 -6.070 1.00 76.75 125 GLN A C 1
ATOM 984 O O . GLN A 1 125 ? 17.040 25.228 -5.598 1.00 76.75 125 GLN A O 1
ATOM 989 N N . GLU A 1 126 ? 17.508 26.491 -7.376 1.00 81.25 126 GLU A N 1
ATOM 990 C CA . GLU A 1 126 ? 16.670 25.705 -8.286 1.00 81.25 126 GLU A CA 1
ATOM 991 C C . GLU A 1 126 ? 17.136 24.242 -8.425 1.00 81.25 126 GLU A C 1
ATOM 993 O O . GLU A 1 126 ? 16.319 23.354 -8.665 1.00 81.25 126 GLU A O 1
ATOM 998 N N . SER A 1 127 ? 18.431 23.963 -8.218 1.00 79.81 127 SER A N 1
ATOM 999 C CA . SER A 1 127 ? 18.953 22.588 -8.160 1.00 79.81 127 SER A CA 1
ATOM 1000 C C . SER A 1 127 ? 18.391 21.825 -6.955 1.00 79.81 127 SER A C 1
ATOM 1002 O O . SER A 1 127 ? 18.074 20.639 -7.043 1.00 79.81 127 SER A O 1
ATOM 1004 N N . LEU A 1 128 ? 18.255 22.507 -5.820 1.00 77.31 128 LEU A N 1
ATOM 1005 C CA . LEU A 1 128 ? 17.757 21.939 -4.565 1.00 77.31 128 LEU A CA 1
ATOM 1006 C C . LEU A 1 128 ? 16.232 21.839 -4.579 1.00 77.31 128 LEU A C 1
ATOM 1008 O O . LEU A 1 128 ? 15.659 20.881 -4.060 1.00 77.31 128 LEU A O 1
ATOM 1012 N N . ASP A 1 129 ? 15.564 22.791 -5.227 1.00 79.31 129 ASP A N 1
ATOM 1013 C CA . ASP A 1 129 ? 14.133 22.729 -5.510 1.00 79.31 129 ASP A CA 1
ATOM 1014 C C . ASP A 1 129 ? 13.814 21.479 -6.345 1.00 79.31 129 ASP A C 1
ATOM 1016 O O . ASP A 1 129 ? 12.901 20.732 -5.990 1.00 79.31 129 ASP A O 1
ATOM 1020 N N . TYR A 1 130 ? 14.615 21.189 -7.381 1.00 83.81 130 TYR A N 1
ATOM 1021 C CA . TYR A 1 130 ? 14.493 19.951 -8.158 1.00 83.81 130 TYR A CA 1
ATOM 1022 C C . TYR A 1 130 ? 14.685 18.705 -7.290 1.00 83.81 130 TYR A C 1
ATOM 1024 O O . TYR A 1 130 ? 13.857 17.792 -7.293 1.00 83.81 130 TYR A O 1
ATOM 1032 N N . GLN A 1 131 ? 15.754 18.680 -6.498 1.00 78.62 131 GLN A N 1
ATOM 1033 C CA . GLN A 1 131 ? 16.076 17.535 -5.660 1.00 78.62 131 GLN A CA 1
ATOM 1034 C C . GLN A 1 131 ? 15.036 17.280 -4.559 1.00 78.62 131 GLN A C 1
ATOM 1036 O O . GLN A 1 131 ? 14.690 16.134 -4.273 1.00 78.62 131 GLN A O 1
ATOM 1041 N N . SER A 1 132 ? 14.503 18.333 -3.944 1.00 80.62 132 SER A N 1
ATOM 1042 C CA . SER A 1 132 ? 13.529 18.218 -2.851 1.00 80.62 132 SER A CA 1
ATOM 1043 C C . SER A 1 132 ? 12.212 17.563 -3.276 1.00 80.62 132 SER A C 1
ATOM 1045 O O . SER A 1 132 ? 11.479 17.066 -2.423 1.00 80.62 132 SER A O 1
ATOM 1047 N N . ASN A 1 133 ? 11.931 17.463 -4.579 1.00 83.94 133 ASN A N 1
ATOM 1048 C CA . ASN A 1 133 ? 10.795 16.687 -5.085 1.00 83.94 133 ASN A CA 1
ATOM 1049 C C . ASN A 1 133 ? 10.903 15.190 -4.769 1.00 83.94 133 ASN A C 1
ATOM 1051 O O . ASN A 1 133 ? 9.887 14.509 -4.664 1.00 83.94 133 ASN A O 1
ATOM 1055 N N . PHE A 1 134 ? 12.124 14.696 -4.576 1.00 83.50 134 PHE A N 1
ATOM 1056 C CA . PHE A 1 134 ? 12.420 13.310 -4.233 1.00 83.50 134 PHE A CA 1
ATOM 1057 C C . PHE A 1 134 ? 12.508 13.095 -2.719 1.00 83.50 134 PHE A C 1
ATOM 1059 O O . PHE A 1 134 ? 12.938 12.036 -2.282 1.00 83.50 134 PHE A O 1
ATOM 1066 N N . TYR A 1 135 ? 12.118 14.072 -1.892 1.00 83.19 135 TYR A N 1
ATOM 1067 C CA . TYR A 1 135 ? 12.137 13.916 -0.435 1.00 83.19 135 TYR A CA 1
ATOM 1068 C C . TYR A 1 135 ? 11.170 12.819 0.038 1.00 83.19 135 TYR A C 1
ATOM 1070 O O . TYR A 1 135 ? 11.511 12.025 0.911 1.00 83.19 135 TYR A O 1
ATOM 1078 N N . ASN A 1 136 ? 9.982 12.748 -0.574 1.00 87.19 136 ASN A N 1
ATOM 1079 C CA . ASN A 1 136 ? 9.010 11.679 -0.358 1.00 87.19 136 ASN A CA 1
ATOM 1080 C C . ASN A 1 136 ? 8.829 10.881 -1.651 1.00 87.19 136 ASN A C 1
ATOM 1082 O O . ASN A 1 136 ? 8.386 11.427 -2.663 1.00 87.19 136 ASN A O 1
ATOM 1086 N N . VAL A 1 137 ? 9.128 9.585 -1.591 1.00 88.38 137 VAL A N 1
ATOM 1087 C CA . VAL A 1 137 ? 8.957 8.645 -2.704 1.00 88.38 137 VAL A CA 1
ATOM 1088 C C . VAL A 1 137 ? 7.945 7.576 -2.309 1.00 88.38 137 VAL A C 1
ATOM 1090 O O . VAL A 1 137 ? 8.027 6.979 -1.235 1.00 88.38 137 VAL A O 1
ATOM 1093 N N . TYR A 1 138 ? 6.990 7.330 -3.195 1.00 89.25 138 TYR A N 1
ATOM 1094 C CA . TYR A 1 138 ? 5.917 6.364 -3.030 1.00 89.25 138 TYR A CA 1
ATOM 1095 C C . TYR A 1 138 ? 6.261 5.111 -3.828 1.00 89.25 138 TYR A C 1
ATOM 1097 O O . TYR A 1 138 ? 6.434 5.168 -5.043 1.00 89.25 138 TYR A O 1
ATOM 1105 N N . HIS A 1 139 ? 6.346 3.974 -3.143 1.00 90.56 139 HIS A N 1
ATOM 1106 C CA . HIS A 1 139 ? 6.645 2.686 -3.760 1.00 90.56 139 HIS A CA 1
ATOM 1107 C C . HIS A 1 139 ? 5.382 1.843 -3.844 1.00 90.56 139 HIS A C 1
ATOM 1109 O O . HIS A 1 139 ? 4.687 1.657 -2.844 1.00 90.56 139 HIS A O 1
ATOM 1115 N N . LYS A 1 140 ? 5.116 1.269 -5.021 1.00 90.31 140 LYS A N 1
ATOM 1116 C CA . LYS A 1 140 ? 3.993 0.341 -5.203 1.00 90.31 140 LYS A CA 1
ATOM 1117 C C . LYS A 1 140 ? 4.174 -0.953 -4.391 1.00 90.31 140 LYS A C 1
ATOM 1119 O O . LYS A 1 140 ? 3.190 -1.536 -3.948 1.00 90.31 140 LYS A O 1
ATOM 1124 N N . ARG A 1 141 ? 5.421 -1.407 -4.205 1.00 91.94 141 ARG A N 1
ATOM 1125 C CA . ARG A 1 141 ? 5.781 -2.677 -3.539 1.00 91.94 141 ARG A CA 1
ATOM 1126 C C . ARG A 1 141 ? 6.848 -2.454 -2.462 1.00 91.94 141 ARG A C 1
ATOM 1128 O O . ARG A 1 141 ? 7.999 -2.851 -2.651 1.00 91.94 141 ARG A O 1
ATOM 1135 N N . PRO A 1 142 ? 6.502 -1.786 -1.350 1.00 89.88 142 PRO A N 1
ATOM 1136 C CA . PRO A 1 142 ? 7.482 -1.419 -0.330 1.00 89.88 142 PRO A CA 1
ATOM 1137 C C . PRO A 1 142 ? 8.161 -2.642 0.300 1.00 89.88 142 PRO A C 1
ATOM 1139 O O . PRO A 1 142 ? 9.340 -2.568 0.624 1.00 89.88 142 PRO A O 1
ATOM 1142 N N . ASP A 1 143 ? 7.469 -3.781 0.398 1.00 91.69 143 ASP A N 1
ATOM 1143 C CA . ASP A 1 143 ? 8.006 -5.007 0.998 1.00 91.69 143 ASP A CA 1
ATOM 1144 C C . ASP A 1 143 ? 9.228 -5.552 0.225 1.00 91.69 143 ASP A C 1
ATOM 1146 O O . ASP A 1 143 ? 10.214 -5.974 0.833 1.00 91.69 143 ASP A O 1
ATOM 1150 N N . ILE A 1 144 ? 9.217 -5.471 -1.116 1.00 93.62 144 ILE A N 1
ATOM 1151 C CA . ILE A 1 144 ? 10.377 -5.833 -1.952 1.00 93.62 144 ILE A CA 1
ATOM 1152 C C . ILE A 1 144 ? 11.534 -4.861 -1.703 1.00 93.62 144 ILE A C 1
ATOM 1154 O O . ILE A 1 144 ? 12.677 -5.289 -1.563 1.00 93.62 144 ILE A O 1
ATOM 1158 N N . VAL A 1 145 ? 11.244 -3.561 -1.646 1.00 90.69 145 VAL A N 1
ATOM 1159 C CA . VAL A 1 145 ? 12.259 -2.511 -1.491 1.00 90.69 145 VAL A CA 1
ATOM 1160 C C . VAL A 1 145 ? 12.939 -2.613 -0.123 1.00 90.69 145 VAL A C 1
ATOM 1162 O O . VAL A 1 145 ? 14.166 -2.637 -0.052 1.00 90.69 145 VAL A O 1
ATOM 1165 N N . GLU A 1 146 ? 12.174 -2.765 0.963 1.00 90.12 146 GLU A N 1
ATOM 1166 C CA . GLU A 1 146 ? 12.704 -2.954 2.324 1.00 90.12 146 GLU A CA 1
ATOM 1167 C C . GLU A 1 146 ? 13.572 -4.222 2.436 1.00 90.12 146 GLU A C 1
ATOM 1169 O O . GLU A 1 146 ? 14.674 -4.195 3.006 1.00 90.12 146 GLU A O 1
ATOM 1174 N N . ALA A 1 147 ? 13.113 -5.337 1.857 1.00 93.94 147 ALA A N 1
ATOM 1175 C CA . ALA A 1 147 ? 13.886 -6.574 1.824 1.00 93.94 147 ALA A CA 1
ATOM 1176 C C . ALA A 1 147 ? 15.150 -6.433 0.955 1.00 93.94 147 ALA A C 1
ATOM 1178 O O . ALA A 1 147 ? 16.215 -6.923 1.334 1.00 93.94 147 ALA A O 1
ATOM 1179 N N . GLY A 1 148 ? 15.062 -5.692 -0.153 1.00 93.06 148 GLY A N 1
ATOM 1180 C CA . GLY A 1 148 ? 16.180 -5.334 -1.023 1.00 93.06 148 GLY A CA 1
ATOM 1181 C C . GLY A 1 148 ? 17.245 -4.521 -0.290 1.00 93.06 148 GLY A C 1
ATOM 1182 O O . GLY A 1 148 ? 18.418 -4.885 -0.322 1.00 93.06 148 GLY A O 1
ATOM 1183 N N . HIS A 1 149 ? 16.855 -3.483 0.458 1.00 88.69 149 HIS A N 1
ATOM 1184 C CA . HIS A 1 149 ? 17.774 -2.702 1.300 1.00 88.69 149 HIS A CA 1
ATOM 1185 C C . HIS A 1 149 ? 18.491 -3.589 2.319 1.00 88.69 149 HIS A C 1
ATOM 1187 O O . HIS A 1 149 ? 19.709 -3.494 2.489 1.00 88.69 149 HIS A O 1
ATOM 1193 N N . THR A 1 150 ? 17.745 -4.482 2.970 1.00 92.31 150 THR A N 1
ATOM 1194 C CA . THR A 1 150 ? 18.297 -5.416 3.959 1.00 92.31 150 THR A CA 1
ATOM 1195 C C . THR A 1 150 ? 19.284 -6.397 3.324 1.00 92.31 150 THR A C 1
ATOM 1197 O O . THR A 1 150 ? 20.331 -6.687 3.906 1.00 92.31 150 THR A O 1
ATOM 1200 N N . PHE A 1 151 ? 18.972 -6.901 2.128 1.00 94.81 151 PHE A N 1
ATOM 1201 C CA . PHE A 1 151 ? 19.854 -7.775 1.361 1.00 94.81 151 PHE A CA 1
ATOM 1202 C C . PHE A 1 151 ? 21.151 -7.063 0.964 1.00 94.81 151 PHE A C 1
ATOM 1204 O O . PHE A 1 151 ? 22.235 -7.564 1.271 1.00 94.81 151 PHE A O 1
ATOM 1211 N N . MET A 1 152 ? 21.037 -5.878 0.362 1.00 91.81 152 MET A N 1
ATOM 1212 C CA . MET A 1 152 ? 22.179 -5.120 -0.146 1.00 91.81 152 MET A CA 1
ATOM 1213 C C . MET A 1 152 ? 23.103 -4.629 0.975 1.00 91.81 152 MET A C 1
ATOM 1215 O O . MET A 1 152 ? 24.325 -4.680 0.829 1.00 91.81 152 MET A O 1
ATOM 1219 N N . GLY A 1 153 ? 22.564 -4.191 2.118 1.00 88.00 153 GLY A N 1
ATOM 1220 C CA . GLY A 1 153 ? 23.363 -3.733 3.258 1.00 88.00 153 GLY A CA 1
ATOM 1221 C C . GLY A 1 153 ? 24.402 -2.676 2.857 1.00 88.00 153 GLY A C 1
ATOM 1222 O O . GLY A 1 153 ? 24.062 -1.628 2.319 1.00 88.00 153 GLY A O 1
ATOM 1223 N N . THR A 1 154 ? 25.690 -2.954 3.085 1.00 83.25 154 THR A N 1
ATOM 1224 C CA . THR A 1 154 ? 26.796 -2.050 2.711 1.00 83.25 154 THR A CA 1
ATOM 1225 C C . THR A 1 154 ? 27.078 -1.988 1.206 1.00 83.25 154 THR A C 1
ATOM 1227 O O . THR A 1 154 ? 27.852 -1.137 0.783 1.00 83.25 154 THR A O 1
ATOM 1230 N N . ALA A 1 155 ? 26.488 -2.873 0.398 1.00 81.94 155 ALA A N 1
ATOM 1231 C CA . ALA A 1 155 ? 26.589 -2.859 -1.063 1.00 81.94 155 ALA A CA 1
ATOM 1232 C C . ALA A 1 155 ? 25.507 -1.983 -1.729 1.00 81.94 155 ALA A C 1
ATOM 1234 O O . ALA A 1 155 ? 25.332 -2.050 -2.947 1.00 81.94 155 ALA A O 1
ATOM 1235 N N . TYR A 1 156 ? 24.770 -1.184 -0.946 1.00 79.12 156 TYR A N 1
ATOM 1236 C CA . TYR A 1 156 ? 23.767 -0.238 -1.440 1.00 79.12 156 TYR A CA 1
ATOM 1237 C C . TYR A 1 156 ? 24.341 0.668 -2.541 1.00 79.12 156 TYR A C 1
ATOM 1239 O O . TYR A 1 156 ? 25.434 1.213 -2.386 1.00 79.12 156 TYR A O 1
ATOM 1247 N N . GLY A 1 157 ? 23.637 0.773 -3.672 1.00 71.56 157 GLY A N 1
ATOM 1248 C CA . GLY A 1 157 ? 24.069 1.498 -4.877 1.00 71.56 157 GLY A CA 1
ATOM 1249 C C . GLY A 1 157 ? 25.222 0.840 -5.652 1.00 71.56 157 GLY A C 1
ATOM 1250 O O . GLY A 1 157 ? 25.225 0.833 -6.878 1.00 71.56 157 GLY A O 1
ATOM 1251 N N . LEU A 1 158 ? 26.195 0.223 -4.975 1.00 84.00 158 LEU A N 1
ATOM 1252 C CA . LEU A 1 158 ? 27.373 -0.374 -5.617 1.00 84.00 158 LEU A CA 1
ATOM 1253 C C . LEU A 1 158 ? 27.088 -1.707 -6.314 1.00 84.00 158 LEU A C 1
ATOM 1255 O O . LEU A 1 158 ? 27.745 -2.017 -7.311 1.00 84.00 158 LEU A O 1
ATOM 1259 N N . GLY A 1 159 ? 26.165 -2.511 -5.785 1.00 88.81 159 GLY A N 1
ATOM 1260 C CA . GLY A 1 159 ? 25.937 -3.869 -6.275 1.00 88.81 159 GLY A CA 1
ATOM 1261 C C . GLY A 1 159 ? 27.010 -4.876 -5.848 1.00 88.81 159 GLY A C 1
ATOM 1262 O O . GLY A 1 159 ? 28.131 -4.522 -5.475 1.00 88.81 159 GLY A O 1
ATOM 1263 N N . TYR A 1 160 ? 26.676 -6.157 -5.968 1.00 94.81 160 TYR A N 1
ATOM 1264 C CA . TYR A 1 160 ? 27.642 -7.255 -6.026 1.00 94.81 160 TYR A CA 1
ATOM 1265 C C . TYR A 1 160 ? 28.111 -7.457 -7.469 1.00 94.81 160 TYR A C 1
ATOM 1267 O O . TYR A 1 160 ? 27.752 -6.686 -8.357 1.00 94.81 160 TYR A O 1
ATOM 1275 N N . THR A 1 161 ? 28.902 -8.497 -7.729 1.00 94.19 161 THR A N 1
ATOM 1276 C CA . THR A 1 161 ? 29.348 -8.823 -9.087 1.00 94.19 161 THR A CA 1
ATOM 1277 C C . THR A 1 161 ? 29.117 -10.281 -9.452 1.00 94.19 161 THR A C 1
ATOM 1279 O O . THR A 1 161 ? 29.139 -11.161 -8.590 1.00 94.19 161 THR A O 1
ATOM 1282 N N . THR A 1 162 ? 28.971 -10.555 -10.744 1.00 93.81 162 THR A N 1
ATOM 1283 C CA . THR A 1 162 ? 29.162 -11.898 -11.307 1.00 93.81 162 THR A CA 1
ATOM 1284 C C . THR A 1 162 ? 30.618 -12.347 -11.122 1.00 93.81 162 THR A C 1
ATOM 1286 O O . THR A 1 162 ? 31.524 -11.514 -11.054 1.00 93.81 162 THR A O 1
ATOM 1289 N N . ALA A 1 163 ? 30.853 -13.656 -11.016 1.00 93.06 163 ALA A N 1
ATOM 1290 C CA . ALA A 1 163 ? 32.172 -14.232 -10.725 1.00 93.06 163 ALA A CA 1
ATOM 1291 C C . ALA A 1 163 ? 32.810 -14.963 -11.921 1.00 93.06 163 ALA A C 1
ATOM 1293 O O . ALA A 1 163 ? 34.014 -15.219 -11.917 1.00 93.06 163 ALA A O 1
ATOM 1294 N N . ALA A 1 164 ? 32.040 -15.274 -12.967 1.00 90.06 164 ALA A N 1
ATOM 1295 C CA . ALA A 1 164 ? 32.517 -15.994 -14.147 1.00 90.06 164 ALA A CA 1
ATOM 1296 C C . ALA A 1 164 ? 31.937 -15.415 -15.444 1.00 90.06 164 ALA A C 1
ATOM 1298 O O . ALA A 1 164 ? 30.850 -14.839 -15.442 1.00 90.06 164 ALA A O 1
ATOM 1299 N N . ASN A 1 165 ? 32.672 -15.587 -16.547 1.00 90.44 165 ASN A N 1
ATOM 1300 C CA . ASN A 1 165 ? 32.191 -15.235 -17.881 1.00 90.44 165 ASN A CA 1
ATOM 1301 C C . ASN A 1 165 ? 31.199 -16.294 -18.381 1.00 90.44 165 ASN A C 1
ATOM 1303 O O . ASN A 1 165 ? 31.506 -17.485 -18.327 1.00 90.44 165 ASN A O 1
ATOM 1307 N N . ILE A 1 166 ? 30.072 -15.867 -18.949 1.00 91.19 166 ILE A N 1
ATOM 1308 C CA . ILE A 1 166 ? 29.128 -16.737 -19.663 1.00 91.19 166 ILE A CA 1
ATOM 1309 C C . ILE A 1 166 ? 29.086 -16.307 -21.127 1.00 91.19 166 ILE A C 1
ATOM 1311 O O . ILE A 1 166 ? 28.661 -15.198 -21.454 1.00 91.19 166 ILE A O 1
ATOM 1315 N N . LEU A 1 167 ? 29.550 -17.192 -22.006 1.00 89.38 167 LEU A N 1
ATOM 1316 C CA . LEU A 1 167 ? 29.528 -16.983 -23.454 1.00 89.38 167 LEU A CA 1
ATOM 1317 C C . LEU A 1 167 ? 28.091 -17.108 -23.991 1.00 89.38 167 LEU A C 1
ATOM 1319 O O . LEU A 1 167 ? 27.341 -17.924 -23.453 1.00 89.38 167 LEU A O 1
ATOM 1323 N N . PRO A 1 168 ? 27.711 -16.405 -25.079 1.00 88.19 168 PRO A N 1
ATOM 1324 C CA . PRO A 1 168 ? 26.409 -16.551 -25.730 1.00 88.19 168 PRO A CA 1
ATOM 1325 C C . PRO A 1 168 ? 26.002 -18.008 -25.967 1.00 88.19 168 PRO A C 1
ATOM 1327 O O . PRO A 1 168 ? 24.888 -18.397 -25.638 1.00 88.19 168 PRO A O 1
ATOM 1330 N N . ALA A 1 169 ? 26.935 -18.839 -26.445 1.00 88.94 169 ALA A N 1
ATOM 1331 C CA . ALA A 1 169 ? 26.695 -20.257 -26.720 1.00 88.94 169 ALA A CA 1
ATOM 1332 C C . ALA A 1 169 ? 26.336 -21.090 -25.474 1.00 88.94 169 ALA A C 1
ATOM 1334 O O . ALA A 1 169 ? 25.765 -22.166 -25.609 1.00 88.94 169 ALA A O 1
ATOM 1335 N N . ASN A 1 170 ? 26.654 -20.596 -24.274 1.00 91.56 170 ASN A N 1
ATOM 1336 C CA . ASN A 1 170 ? 26.460 -21.311 -23.015 1.00 91.56 170 ASN A CA 1
ATOM 1337 C C . ASN A 1 170 ? 25.283 -20.764 -22.193 1.00 91.56 170 ASN A C 1
ATOM 1339 O O . ASN A 1 170 ? 25.000 -21.289 -21.116 1.00 91.56 170 ASN A O 1
ATOM 1343 N N . ARG A 1 171 ? 24.594 -19.713 -22.659 1.00 88.19 171 ARG A N 1
ATOM 1344 C CA . ARG A 1 171 ? 23.549 -19.019 -21.886 1.00 88.19 171 ARG A CA 1
ATOM 1345 C C . ARG A 1 171 ? 22.369 -19.909 -21.493 1.00 88.19 171 ARG A C 1
ATOM 1347 O O . ARG A 1 171 ? 21.753 -19.641 -20.469 1.00 88.19 171 ARG A O 1
ATOM 1354 N N . THR A 1 172 ? 22.094 -20.970 -22.250 1.00 90.81 172 THR A N 1
ATOM 1355 C CA . THR A 1 172 ? 21.038 -21.956 -21.961 1.00 90.81 172 THR A CA 1
ATOM 1356 C C . THR A 1 172 ? 21.471 -23.065 -21.002 1.00 90.81 172 THR A C 1
ATOM 1358 O O . THR A 1 172 ? 20.625 -23.790 -20.497 1.00 90.81 172 THR A O 1
ATOM 1361 N N . THR A 1 173 ? 22.775 -23.221 -20.756 1.00 93.19 173 THR A N 1
ATOM 1362 C CA . THR A 1 173 ? 23.341 -24.357 -20.004 1.00 93.19 173 THR A CA 1
ATOM 1363 C C . THR A 1 173 ? 24.141 -23.952 -18.768 1.00 93.19 173 THR A C 1
ATOM 1365 O O . THR A 1 173 ? 24.488 -24.808 -17.961 1.00 93.19 173 THR A O 1
ATOM 1368 N N . SER A 1 174 ? 24.513 -22.678 -18.633 1.00 93.69 174 SER A N 1
ATOM 1369 C CA . SER A 1 174 ? 25.366 -22.201 -17.542 1.00 93.69 174 SER A CA 1
ATOM 1370 C C . SER A 1 174 ? 24.573 -21.601 -16.392 1.00 93.69 174 SER A C 1
ATOM 1372 O O . SER A 1 174 ? 23.709 -20.752 -16.604 1.00 93.69 174 SER A O 1
ATOM 1374 N N . SER A 1 175 ? 24.984 -21.953 -15.176 1.00 96.06 175 SER A N 1
ATOM 1375 C CA . SER A 1 175 ? 24.599 -21.239 -13.965 1.00 96.06 175 SER A CA 1
ATOM 1376 C C . SER A 1 175 ? 25.351 -19.913 -13.823 1.00 96.06 175 SER A C 1
ATOM 1378 O O . SER A 1 175 ? 26.405 -19.685 -14.429 1.00 96.06 175 SER A O 1
ATOM 1380 N N . VAL A 1 176 ? 24.812 -19.017 -12.998 1.00 95.62 176 VAL A N 1
ATOM 1381 C CA . VAL A 1 176 ? 25.387 -17.697 -12.720 1.00 95.62 176 VAL A CA 1
ATOM 1382 C C . VAL A 1 176 ? 26.063 -17.720 -11.359 1.00 95.62 176 VAL A C 1
ATOM 1384 O O . VAL A 1 176 ? 25.416 -17.678 -10.313 1.00 95.62 176 VAL A O 1
ATOM 1387 N N . LYS A 1 177 ? 27.397 -17.746 -11.372 1.00 95.88 177 LYS A N 1
ATOM 1388 C CA . LYS A 1 177 ? 28.212 -17.593 -10.163 1.00 95.88 177 LYS A CA 1
ATOM 1389 C C . LYS A 1 177 ? 28.330 -16.121 -9.782 1.00 95.88 177 LYS A C 1
ATOM 1391 O O . LYS A 1 177 ? 28.576 -15.277 -10.648 1.00 95.88 177 LYS A O 1
ATOM 1396 N N . THR A 1 178 ? 28.216 -15.817 -8.493 1.00 96.69 178 THR A N 1
ATOM 1397 C CA . THR A 1 178 ? 28.286 -14.445 -7.971 1.00 96.69 178 THR A CA 1
ATOM 1398 C C . THR A 1 178 ? 29.382 -14.292 -6.915 1.00 96.69 178 THR A C 1
ATOM 1400 O O . THR A 1 178 ? 29.878 -15.269 -6.361 1.00 96.69 178 THR A O 1
ATOM 1403 N N . ASN A 1 179 ? 29.740 -13.049 -6.607 1.00 95.12 179 ASN A N 1
ATOM 1404 C CA . ASN A 1 179 ? 30.538 -12.689 -5.433 1.00 95.12 179 ASN A CA 1
ATOM 1405 C C . ASN A 1 179 ? 29.652 -12.333 -4.225 1.00 95.12 179 ASN A C 1
ATOM 1407 O O . ASN A 1 179 ? 30.117 -11.699 -3.278 1.00 95.12 179 ASN A O 1
ATOM 1411 N N . ILE A 1 180 ? 28.365 -12.696 -4.259 1.00 96.38 180 ILE A N 1
ATOM 1412 C CA . ILE A 1 180 ? 27.494 -12.579 -3.092 1.00 96.38 180 ILE A CA 1
ATOM 1413 C C . ILE A 1 180 ? 27.909 -13.683 -2.124 1.00 96.38 180 ILE A C 1
ATOM 1415 O O . ILE A 1 180 ? 27.841 -14.867 -2.458 1.00 96.38 180 ILE A O 1
ATOM 1419 N N . SER A 1 181 ? 28.355 -13.284 -0.936 1.00 95.44 181 SER A N 1
ATOM 1420 C CA . SER A 1 181 ? 28.799 -14.226 0.085 1.00 95.44 181 SER A CA 1
ATOM 1421 C C . SER A 1 181 ? 27.621 -15.035 0.649 1.00 95.44 181 SER A C 1
ATOM 1423 O O . SER A 1 181 ? 26.508 -14.526 0.791 1.00 95.44 181 SER A O 1
ATOM 1425 N N . TRP A 1 182 ? 27.860 -16.308 0.971 1.00 96.25 182 TRP A N 1
ATOM 1426 C CA . TRP A 1 182 ? 26.842 -17.253 1.443 1.00 96.25 182 TRP A CA 1
ATOM 1427 C C . TRP A 1 182 ? 26.183 -16.819 2.759 1.00 96.25 182 TRP A C 1
ATOM 1429 O O . TRP A 1 182 ? 25.034 -17.160 3.012 1.00 96.25 182 TRP A O 1
ATOM 1439 N N . ASP A 1 183 ? 26.848 -16.002 3.580 1.00 95.06 183 ASP A N 1
ATOM 1440 C CA . ASP A 1 183 ? 26.252 -15.391 4.780 1.00 95.06 183 ASP A CA 1
ATOM 1441 C C . ASP A 1 183 ? 25.021 -14.514 4.468 1.00 95.06 183 ASP A C 1
ATOM 1443 O O . ASP A 1 183 ? 24.166 -14.311 5.331 1.00 95.06 183 ASP A O 1
ATOM 1447 N N . LYS A 1 184 ? 24.888 -14.028 3.225 1.00 96.00 184 LYS A N 1
ATOM 1448 C CA . LYS A 1 184 ? 23.734 -13.250 2.748 1.00 96.00 184 LYS A CA 1
ATOM 1449 C C . LYS A 1 184 ? 22.546 -14.097 2.309 1.00 96.00 184 LYS A C 1
ATOM 1451 O O . LYS A 1 184 ? 21.505 -13.528 1.988 1.00 96.00 184 LYS A O 1
ATOM 1456 N N . ILE A 1 185 ? 22.646 -15.428 2.317 1.00 96.38 185 ILE A N 1
ATOM 1457 C CA . ILE A 1 185 ? 21.569 -16.296 1.823 1.00 96.38 185 ILE A CA 1
ATOM 1458 C C . ILE A 1 185 ? 20.244 -16.070 2.568 1.00 96.38 185 ILE A C 1
ATOM 1460 O O . ILE A 1 185 ? 19.186 -16.071 1.948 1.00 96.38 185 ILE A O 1
ATOM 1464 N N . HIS A 1 186 ? 20.287 -15.768 3.870 1.00 96.44 186 HIS A N 1
ATOM 1465 C CA . HIS A 1 186 ? 19.086 -15.484 4.660 1.00 96.44 186 HIS A CA 1
ATOM 1466 C C . HIS A 1 186 ? 18.406 -14.162 4.272 1.00 96.44 186 HIS A C 1
ATOM 1468 O O . HIS A 1 186 ? 17.179 -14.100 4.192 1.00 96.44 186 HIS A O 1
ATOM 1474 N N . SER A 1 187 ? 19.171 -13.088 4.037 1.00 96.94 187 SER A N 1
ATOM 1475 C CA . SER A 1 187 ? 18.595 -11.805 3.612 1.00 96.94 187 SER A CA 1
ATOM 1476 C C . SER A 1 187 ? 18.142 -11.844 2.152 1.00 96.94 187 SER A C 1
ATOM 1478 O O . SER A 1 187 ? 17.108 -11.262 1.832 1.00 96.94 187 SER A O 1
ATOM 1480 N N . LEU A 1 188 ? 18.843 -12.596 1.296 1.00 97.25 188 LEU A N 1
ATOM 1481 C CA . LEU A 1 188 ? 18.392 -12.893 -0.061 1.00 97.25 188 LEU A CA 1
ATOM 1482 C C . LEU A 1 188 ? 17.086 -13.701 -0.045 1.00 97.25 188 LEU A C 1
ATOM 1484 O O . LEU A 1 188 ? 16.140 -13.330 -0.730 1.00 97.25 188 LEU A O 1
ATOM 1488 N N . GLY A 1 189 ? 16.984 -14.737 0.792 1.00 97.06 189 GLY A N 1
ATOM 1489 C CA . GLY A 1 189 ? 15.755 -15.513 0.977 1.00 97.06 189 GLY A CA 1
ATOM 1490 C C . GLY A 1 189 ? 14.554 -14.633 1.344 1.00 97.06 189 GLY A C 1
ATOM 1491 O O . GLY A 1 189 ? 13.490 -14.773 0.750 1.00 97.06 189 GLY A O 1
ATOM 1492 N N . LYS A 1 190 ? 14.735 -13.645 2.233 1.00 96.88 190 LYS A N 1
ATOM 1493 C CA . LYS A 1 190 ? 13.680 -12.667 2.570 1.00 96.88 190 LYS A CA 1
ATOM 1494 C C . LYS A 1 190 ? 13.264 -11.793 1.381 1.00 96.88 190 LYS A C 1
ATOM 1496 O O . LYS A 1 190 ? 12.071 -11.571 1.191 1.00 96.88 190 LYS A O 1
ATOM 1501 N N . LEU A 1 191 ? 14.214 -11.319 0.569 1.00 97.00 191 LEU A N 1
ATOM 1502 C CA . LEU A 1 191 ? 13.912 -10.581 -0.669 1.00 97.00 191 LEU A CA 1
ATOM 1503 C C . LEU A 1 191 ? 13.088 -11.437 -1.640 1.00 97.00 191 LEU A C 1
ATOM 1505 O O . LEU A 1 191 ? 12.121 -10.968 -2.234 1.00 97.00 191 LEU A O 1
ATOM 1509 N N . ILE A 1 192 ? 13.438 -12.711 -1.758 1.00 96.44 192 ILE A N 1
ATOM 1510 C CA . ILE A 1 192 ? 12.770 -13.666 -2.640 1.00 96.44 192 ILE A CA 1
ATOM 1511 C C . ILE A 1 192 ? 11.353 -14.003 -2.168 1.00 96.44 192 ILE A C 1
ATOM 1513 O O . ILE A 1 192 ? 10.438 -14.107 -2.989 1.00 96.44 192 ILE A O 1
ATOM 1517 N N . GLN A 1 193 ? 11.150 -14.114 -0.858 1.00 95.56 193 GLN A N 1
ATOM 1518 C CA . GLN A 1 193 ? 9.822 -14.249 -0.263 1.00 95.56 193 GLN A CA 1
ATOM 1519 C C . GLN A 1 193 ? 8.972 -12.996 -0.487 1.00 95.56 193 GLN A C 1
ATOM 1521 O O . GLN A 1 193 ? 7.803 -13.112 -0.846 1.00 95.56 193 GLN A O 1
ATOM 1526 N N . ALA A 1 194 ? 9.561 -11.801 -0.360 1.00 95.56 194 ALA A N 1
ATOM 1527 C CA . ALA A 1 194 ? 8.871 -10.547 -0.655 1.00 95.56 194 ALA A CA 1
ATOM 1528 C C . ALA A 1 194 ? 8.442 -10.461 -2.130 1.00 95.56 194 ALA A C 1
ATOM 1530 O O . ALA A 1 194 ? 7.324 -10.041 -2.414 1.00 95.56 194 ALA A O 1
ATOM 1531 N N . GLN A 1 195 ? 9.274 -10.925 -3.074 1.00 96.12 195 GLN A N 1
ATOM 1532 C CA . GLN A 1 195 ? 8.873 -11.065 -4.482 1.00 96.12 195 GLN A CA 1
ATOM 1533 C C . GLN A 1 195 ? 7.683 -12.025 -4.650 1.00 96.12 195 GLN A C 1
ATOM 1535 O O . GLN A 1 195 ? 6.803 -11.765 -5.470 1.00 96.12 195 GLN A O 1
ATOM 1540 N N . GLY A 1 196 ? 7.623 -13.094 -3.847 1.00 95.31 196 GLY A N 1
ATOM 1541 C CA . GLY A 1 196 ? 6.531 -14.073 -3.836 1.00 95.31 196 GLY A CA 1
ATOM 1542 C C . GLY A 1 196 ? 5.148 -13.485 -3.532 1.00 95.31 196 GLY A C 1
ATOM 1543 O O . GLY A 1 196 ? 4.135 -14.044 -3.951 1.00 95.31 196 GLY A O 1
ATOM 1544 N N . LEU A 1 197 ? 5.091 -12.326 -2.867 1.00 94.62 197 LEU A N 1
ATOM 1545 C CA . LEU A 1 197 ? 3.839 -11.615 -2.603 1.00 94.62 197 LEU A CA 1
ATOM 1546 C C . LEU A 1 197 ? 3.213 -11.030 -3.878 1.00 94.62 197 LEU A C 1
ATOM 1548 O O . LEU A 1 197 ? 2.011 -10.782 -3.884 1.00 94.62 197 LEU A O 1
ATOM 1552 N N . TYR A 1 198 ? 3.989 -10.824 -4.948 1.00 95.50 198 TYR A N 1
ATOM 1553 C CA . TYR A 1 198 ? 3.595 -10.035 -6.121 1.00 95.50 198 TYR A CA 1
ATOM 1554 C C . TYR A 1 198 ? 3.668 -10.849 -7.424 1.00 95.50 198 TYR A C 1
ATOM 1556 O O . TYR A 1 198 ? 4.585 -10.663 -8.236 1.00 95.50 198 TYR A O 1
ATOM 1564 N N . PRO A 1 199 ? 2.713 -11.772 -7.655 1.00 94.44 199 PRO A N 1
ATOM 1565 C CA . PRO A 1 199 ? 2.727 -12.663 -8.815 1.00 94.44 199 PRO A CA 1
ATOM 1566 C C . PRO A 1 199 ? 2.684 -11.936 -10.164 1.00 94.44 199 PRO A C 1
ATOM 1568 O O . PRO A 1 199 ? 3.177 -12.459 -11.165 1.00 94.44 199 PRO A O 1
ATOM 1571 N N . GLU A 1 200 ? 2.142 -10.718 -10.211 1.00 92.25 200 GLU A N 1
ATOM 1572 C CA . GLU A 1 200 ? 2.043 -9.920 -11.432 1.00 92.25 200 GLU A CA 1
ATOM 1573 C C . GLU A 1 200 ? 3.410 -9.478 -11.979 1.00 92.25 200 GLU A C 1
ATOM 1575 O O . GLU A 1 200 ? 3.521 -9.110 -13.149 1.00 92.25 200 GLU A O 1
ATOM 1580 N N . LEU A 1 201 ? 4.474 -9.548 -11.169 1.00 93.69 201 LEU A N 1
ATOM 1581 C CA . LEU A 1 201 ? 5.856 -9.365 -11.627 1.00 93.69 201 LEU A CA 1
ATOM 1582 C C . LEU A 1 201 ? 6.379 -10.540 -12.459 1.00 93.69 201 LEU A C 1
ATOM 1584 O O . LEU A 1 201 ? 7.455 -10.436 -13.035 1.00 93.69 201 LEU A O 1
ATOM 1588 N N . PHE A 1 202 ? 5.657 -11.651 -12.532 1.00 94.69 202 PHE A N 1
ATOM 1589 C CA . PHE A 1 202 ? 6.127 -12.851 -13.222 1.00 94.69 202 PHE A CA 1
ATOM 1590 C C . PHE A 1 202 ? 5.188 -13.266 -14.352 1.00 94.69 202 PHE A C 1
ATOM 1592 O O . PHE A 1 202 ? 5.639 -13.852 -15.328 1.00 94.69 202 PHE A O 1
ATOM 1599 N N . SER A 1 203 ? 3.903 -12.914 -14.272 1.00 90.00 203 SER A N 1
ATOM 1600 C CA . SER A 1 203 ? 2.898 -13.246 -15.291 1.00 90.00 203 SER A CA 1
ATOM 1601 C C . SER A 1 203 ? 2.657 -12.150 -16.336 1.00 90.00 203 SER A C 1
ATOM 1603 O O . SER A 1 203 ? 1.872 -12.351 -17.262 1.00 90.00 203 SER A O 1
ATOM 1605 N N . ASN A 1 204 ? 3.295 -10.982 -16.210 1.00 88.31 204 ASN A N 1
ATOM 1606 C CA . ASN A 1 204 ? 3.106 -9.896 -17.171 1.00 88.31 204 ASN A CA 1
ATOM 1607 C C . ASN A 1 204 ? 3.832 -10.156 -18.502 1.00 88.31 204 ASN A C 1
ATOM 1609 O O . ASN A 1 204 ? 4.807 -10.902 -18.575 1.00 88.31 204 ASN A O 1
ATOM 1613 N N . ARG A 1 205 ? 3.370 -9.474 -19.556 1.00 88.06 205 ARG A N 1
ATOM 1614 C CA . ARG A 1 205 ? 3.911 -9.599 -20.913 1.00 88.06 205 ARG A CA 1
ATOM 1615 C C . ARG A 1 205 ? 5.426 -9.374 -20.978 1.00 88.06 205 ARG A C 1
ATOM 1617 O O . ARG A 1 205 ? 6.110 -10.167 -21.607 1.00 88.06 205 ARG A O 1
ATOM 1624 N N . THR A 1 206 ? 5.949 -8.345 -20.313 1.00 85.75 206 THR A N 1
ATOM 1625 C CA . THR A 1 206 ? 7.387 -8.032 -20.322 1.00 85.75 206 THR A CA 1
ATOM 1626 C C . THR A 1 206 ? 8.217 -9.152 -19.698 1.00 85.75 206 THR A C 1
ATOM 1628 O O . THR A 1 206 ? 9.243 -9.526 -20.254 1.00 85.75 206 THR A O 1
ATOM 1631 N N . ALA A 1 207 ? 7.765 -9.733 -18.584 1.00 90.88 207 ALA A N 1
ATOM 1632 C CA . ALA A 1 207 ? 8.432 -10.868 -17.951 1.00 90.88 207 ALA A CA 1
ATOM 1633 C C . ALA A 1 207 ? 8.466 -12.090 -18.880 1.00 90.88 207 ALA A C 1
ATOM 1635 O O . ALA A 1 207 ? 9.502 -12.733 -18.990 1.00 90.88 207 ALA A O 1
ATOM 1636 N N . GLN A 1 208 ? 7.364 -12.369 -19.581 1.00 90.75 208 GLN A N 1
ATOM 1637 C CA . GLN A 1 208 ? 7.256 -13.499 -20.512 1.00 90.75 208 GLN A CA 1
ATOM 1638 C C . GLN A 1 208 ? 8.023 -13.274 -21.825 1.00 90.75 208 GLN A C 1
ATOM 1640 O O . GLN A 1 208 ? 8.487 -14.229 -22.435 1.00 90.75 208 GLN A O 1
ATOM 1645 N N . GLU A 1 209 ? 8.176 -12.025 -22.271 1.00 88.81 209 GLU A N 1
ATOM 1646 C CA . GLU A 1 209 ? 9.033 -11.679 -23.413 1.00 88.81 209 GLU A CA 1
ATOM 1647 C C . GLU A 1 209 ? 10.517 -11.799 -23.049 1.00 88.81 209 GLU A C 1
ATOM 1649 O O . GLU A 1 209 ? 11.319 -12.285 -23.845 1.00 88.81 209 GLU A O 1
ATOM 1654 N N . VAL A 1 210 ? 10.885 -11.392 -21.830 1.00 88.50 210 VAL A N 1
ATOM 1655 C CA . VAL A 1 210 ? 12.253 -11.529 -21.325 1.00 88.50 210 VAL A CA 1
ATOM 1656 C C . VAL A 1 210 ? 12.599 -12.992 -21.052 1.00 88.50 210 VAL A C 1
ATOM 1658 O O . VAL A 1 210 ? 13.658 -13.440 -21.482 1.00 88.50 210 VAL A O 1
ATOM 1661 N N . GLN A 1 211 ? 11.731 -13.733 -20.367 1.00 91.44 211 GLN A N 1
ATOM 1662 C CA . GLN A 1 211 ? 11.934 -15.137 -20.025 1.00 91.44 211 GLN A CA 1
ATOM 1663 C C . GLN A 1 211 ? 10.744 -15.978 -20.521 1.00 91.44 211 GLN A C 1
ATOM 1665 O O . GLN A 1 211 ? 9.797 -16.219 -19.761 1.00 91.44 211 GLN A O 1
ATOM 1670 N N . PRO A 1 212 ? 10.767 -16.423 -21.792 1.00 88.25 212 PRO A N 1
ATOM 1671 C CA . PRO A 1 212 ? 9.673 -17.193 -22.373 1.00 88.25 212 PRO A CA 1
ATOM 1672 C C . PRO A 1 212 ? 9.531 -18.584 -21.733 1.00 88.25 212 PRO A C 1
ATOM 1674 O O . PRO A 1 212 ? 10.464 -19.060 -21.079 1.00 88.25 212 PRO A O 1
ATOM 1677 N N . PRO A 1 213 ? 8.377 -19.254 -21.924 1.00 89.94 213 PRO A N 1
ATOM 1678 C CA . PRO A 1 213 ? 8.153 -20.612 -21.437 1.00 89.94 213 PRO A CA 1
ATOM 1679 C C . PRO A 1 213 ? 9.263 -21.583 -21.854 1.00 89.94 213 PRO A C 1
ATOM 1681 O O . PRO A 1 213 ? 9.745 -21.548 -22.988 1.00 89.94 213 PRO A O 1
ATOM 1684 N N . PHE A 1 214 ? 9.630 -22.483 -20.945 1.00 88.56 214 PHE A N 1
ATOM 1685 C CA . PHE A 1 214 ? 10.677 -23.481 -21.149 1.00 88.56 214 PHE A CA 1
ATOM 1686 C C . PHE A 1 214 ? 10.151 -24.869 -20.782 1.00 88.56 214 PHE A C 1
ATOM 1688 O O . PHE A 1 214 ? 9.499 -25.027 -19.753 1.00 88.56 214 PHE A O 1
ATOM 1695 N N . ASN A 1 215 ? 10.420 -25.876 -21.622 1.00 89.50 215 ASN A N 1
ATOM 1696 C CA . ASN A 1 215 ? 9.910 -27.247 -21.462 1.00 89.50 215 ASN A CA 1
ATOM 1697 C C . ASN A 1 215 ? 8.388 -27.316 -21.219 1.00 89.50 215 ASN A C 1
ATOM 1699 O O . ASN A 1 215 ? 7.935 -28.025 -20.326 1.00 89.50 215 ASN A O 1
ATOM 1703 N N . ASP A 1 216 ? 7.612 -26.539 -21.981 1.00 89.19 216 ASP A N 1
ATOM 1704 C CA . ASP A 1 216 ? 6.149 -26.411 -21.852 1.00 89.19 216 ASP A CA 1
ATOM 1705 C C . ASP A 1 216 ? 5.654 -25.882 -20.489 1.00 89.19 216 ASP A C 1
ATOM 1707 O O . ASP A 1 216 ? 4.454 -25.888 -20.207 1.00 89.19 216 ASP A O 1
ATOM 1711 N N . ILE A 1 217 ? 6.554 -25.364 -19.648 1.00 88.56 217 ILE A N 1
ATOM 1712 C CA . ILE A 1 217 ? 6.222 -24.732 -18.373 1.00 88.56 217 ILE A CA 1
ATOM 1713 C C . ILE A 1 217 ? 6.239 -23.215 -18.557 1.00 88.56 217 ILE A C 1
ATOM 1715 O O . ILE A 1 217 ? 7.257 -22.611 -18.900 1.00 88.56 217 ILE A O 1
ATOM 1719 N N . VAL A 1 218 ? 5.094 -22.582 -18.298 1.00 89.88 218 VAL A N 1
ATOM 1720 C CA . VAL A 1 218 ? 4.977 -21.120 -18.276 1.00 89.88 218 VAL A CA 1
ATOM 1721 C C . VAL A 1 218 ? 5.641 -20.584 -17.007 1.00 89.88 218 VAL A C 1
ATOM 1723 O O . VAL A 1 218 ? 5.363 -21.051 -15.897 1.00 89.88 218 VAL A O 1
ATOM 1726 N N . ASN A 1 219 ? 6.520 -19.595 -17.158 1.00 89.44 219 ASN A N 1
ATOM 1727 C CA . ASN A 1 219 ? 7.179 -18.970 -16.017 1.00 89.44 219 ASN A CA 1
ATOM 1728 C C . ASN A 1 219 ? 6.173 -18.172 -15.181 1.00 89.44 219 ASN A C 1
ATOM 1730 O O . ASN A 1 219 ? 5.285 -17.502 -15.704 1.00 89.44 219 ASN A O 1
ATOM 1734 N N . SER A 1 220 ? 6.299 -18.258 -13.865 1.00 93.12 220 SER A N 1
ATOM 1735 C CA . SER A 1 220 ? 5.406 -17.653 -12.888 1.00 93.12 220 SER A CA 1
ATOM 1736 C C . SER A 1 220 ? 6.148 -17.408 -11.575 1.00 93.12 220 SER A C 1
ATOM 1738 O O . SER A 1 220 ? 7.316 -17.760 -11.406 1.00 93.12 220 SER A O 1
ATOM 1740 N N . VAL A 1 221 ? 5.442 -16.849 -10.596 1.00 93.94 221 VAL A N 1
ATOM 1741 C CA . VAL A 1 221 ? 5.966 -16.699 -9.234 1.00 93.94 221 VAL A CA 1
ATOM 1742 C C . VAL A 1 221 ? 6.228 -18.042 -8.539 1.00 93.94 221 VAL A C 1
ATOM 1744 O O . VAL A 1 221 ? 6.797 -18.076 -7.456 1.00 93.94 221 VAL A O 1
ATOM 1747 N N . ASP A 1 222 ? 5.836 -19.173 -9.114 1.00 94.12 222 ASP A N 1
ATOM 1748 C CA . ASP A 1 222 ? 6.045 -20.477 -8.483 1.00 94.12 222 ASP A CA 1
ATOM 1749 C C . ASP A 1 222 ? 7.310 -21.191 -8.968 1.00 94.12 222 ASP A C 1
ATOM 1751 O O . ASP A 1 222 ? 7.713 -22.170 -8.349 1.00 94.12 222 ASP A O 1
ATOM 1755 N N . ASN A 1 223 ? 7.953 -20.709 -10.035 1.00 94.12 223 ASN A N 1
ATOM 1756 C CA . ASN A 1 223 ? 9.131 -21.355 -10.628 1.00 94.12 223 ASN A CA 1
ATOM 1757 C C . ASN A 1 223 ? 10.272 -20.393 -10.999 1.00 94.12 223 ASN A C 1
ATOM 1759 O O . ASN A 1 223 ? 11.333 -20.846 -11.427 1.00 94.12 223 ASN A O 1
ATOM 1763 N N . MET A 1 224 ? 10.081 -19.080 -10.835 1.00 94.81 224 MET A N 1
ATOM 1764 C CA . MET A 1 224 ? 11.056 -18.076 -11.251 1.00 94.81 224 MET A CA 1
ATOM 1765 C C . MET A 1 224 ? 11.155 -16.908 -10.267 1.00 94.81 224 MET A C 1
ATOM 1767 O O . MET A 1 224 ? 10.157 -16.435 -9.724 1.00 94.81 224 MET A O 1
ATOM 1771 N N . ARG A 1 225 ? 12.372 -16.404 -10.058 1.00 96.31 225 ARG A N 1
ATOM 1772 C CA . ARG A 1 225 ? 12.687 -15.187 -9.289 1.00 96.31 225 ARG A CA 1
ATOM 1773 C C . ARG A 1 225 ? 13.678 -14.322 -10.051 1.00 96.31 225 ARG A C 1
ATOM 1775 O O . ARG A 1 225 ? 14.175 -14.751 -11.087 1.00 96.31 225 ARG A O 1
ATOM 1782 N N . PHE A 1 226 ? 13.951 -13.110 -9.569 1.00 96.56 226 PHE A N 1
ATOM 1783 C CA . PHE A 1 226 ? 14.915 -12.232 -10.230 1.00 96.56 226 PHE A CA 1
ATOM 1784 C C . PHE A 1 226 ? 15.838 -11.487 -9.271 1.00 96.56 226 PHE A C 1
ATOM 1786 O O . PHE A 1 226 ? 15.508 -11.221 -8.115 1.00 96.56 226 PHE A O 1
ATOM 1793 N N . LEU A 1 227 ? 16.986 -11.099 -9.815 1.00 96.75 227 LEU A N 1
ATOM 1794 C CA . LEU A 1 227 ? 17.840 -10.025 -9.324 1.00 96.75 227 LEU A CA 1
ATOM 1795 C C . LEU A 1 227 ? 18.090 -9.058 -10.478 1.00 96.75 227 LEU A C 1
ATOM 1797 O O . LEU A 1 227 ? 17.973 -9.421 -11.645 1.00 96.75 227 LEU A O 1
ATOM 1801 N N . HIS A 1 228 ? 18.449 -7.827 -10.166 1.00 95.00 228 HIS A N 1
ATOM 1802 C CA . HIS A 1 228 ? 18.853 -6.841 -11.154 1.00 95.00 228 HIS A CA 1
ATOM 1803 C C . HIS A 1 228 ? 20.301 -7.066 -11.562 1.00 95.00 228 HIS A C 1
ATOM 1805 O O . HIS A 1 228 ? 21.158 -7.308 -10.713 1.00 95.00 228 HIS A O 1
ATOM 1811 N N . CYS A 1 229 ? 20.582 -6.969 -12.856 1.00 92.75 229 CYS A N 1
ATOM 1812 C CA . CYS A 1 229 ? 21.922 -7.085 -13.415 1.00 92.75 229 CYS A CA 1
ATOM 1813 C C . CYS A 1 229 ? 22.138 -5.993 -14.465 1.00 92.75 229 CYS A C 1
ATOM 1815 O O . CYS A 1 229 ? 21.246 -5.702 -15.263 1.00 92.75 229 CYS A O 1
ATOM 1817 N N . ASN A 1 230 ? 23.313 -5.373 -14.477 1.00 89.50 230 ASN A N 1
ATOM 1818 C CA . ASN A 1 230 ? 23.607 -4.320 -15.445 1.00 89.50 230 ASN A CA 1
ATOM 1819 C C . ASN A 1 230 ? 23.734 -4.879 -16.860 1.00 89.50 230 ASN A C 1
ATOM 1821 O O . ASN A 1 230 ? 24.358 -5.915 -17.083 1.00 89.50 230 ASN A O 1
ATOM 1825 N N . THR A 1 231 ? 23.237 -4.129 -17.845 1.00 82.62 231 THR A N 1
ATOM 1826 C CA . THR A 1 231 ? 23.410 -4.491 -19.261 1.00 82.62 231 THR A CA 1
ATOM 1827 C C . THR A 1 231 ? 24.854 -4.352 -19.743 1.00 82.62 231 THR A C 1
ATOM 1829 O O . THR A 1 231 ? 25.240 -4.998 -20.719 1.00 82.62 231 THR A O 1
ATOM 1832 N N . ARG A 1 232 ? 25.656 -3.521 -19.061 1.00 77.12 232 ARG A N 1
ATOM 1833 C CA . ARG A 1 232 ? 27.034 -3.178 -19.417 1.00 77.12 232 ARG A CA 1
ATOM 1834 C C . ARG A 1 232 ? 28.029 -3.559 -18.316 1.00 77.12 232 ARG A C 1
ATOM 1836 O O . ARG A 1 232 ? 27.812 -3.308 -17.131 1.00 77.12 232 ARG A O 1
ATOM 1843 N N . PHE A 1 233 ? 29.173 -4.092 -18.737 1.00 80.75 233 PHE A N 1
ATOM 1844 C CA . PHE A 1 233 ? 30.334 -4.322 -17.877 1.00 80.75 233 PHE A CA 1
ATOM 1845 C C . PHE A 1 233 ? 31.108 -3.019 -17.596 1.00 80.75 233 PHE A C 1
ATOM 1847 O O . PHE A 1 233 ? 31.211 -2.150 -18.462 1.00 80.75 233 PHE A O 1
ATOM 1854 N N . GLY A 1 234 ? 31.698 -2.908 -16.403 1.00 76.75 234 GLY A N 1
ATOM 1855 C CA . GLY A 1 234 ? 32.557 -1.780 -16.019 1.00 76.75 234 GLY A CA 1
ATOM 1856 C C . GLY A 1 234 ? 31.831 -0.582 -15.401 1.00 76.75 234 GLY A C 1
ATOM 1857 O O . GLY A 1 234 ? 32.476 0.433 -15.158 1.00 76.75 234 GLY A O 1
ATOM 1858 N N . SER A 1 235 ? 30.524 -0.686 -15.131 1.00 79.56 235 SER A N 1
ATOM 1859 C CA . SER A 1 235 ? 29.823 0.319 -14.322 1.00 79.56 235 SER A CA 1
ATOM 1860 C C . SER A 1 235 ? 30.258 0.245 -12.855 1.00 79.56 235 SER A C 1
ATOM 1862 O O . SER A 1 235 ? 30.477 -0.842 -12.307 1.00 79.56 235 SER A O 1
ATOM 1864 N N . THR A 1 236 ? 30.355 1.407 -12.213 1.00 79.94 236 THR A N 1
ATOM 1865 C CA . THR A 1 236 ? 30.674 1.531 -10.785 1.00 79.94 236 THR A CA 1
ATOM 1866 C C . THR A 1 236 ? 29.490 1.121 -9.904 1.00 79.94 236 THR A C 1
ATOM 1868 O O . THR A 1 236 ? 29.705 0.526 -8.842 1.00 79.94 236 THR A O 1
ATOM 1871 N N . PHE A 1 237 ? 28.264 1.362 -10.377 1.00 84.38 237 PHE A N 1
ATOM 1872 C CA . PHE A 1 237 ? 27.009 1.193 -9.641 1.00 84.38 237 PHE A CA 1
ATOM 1873 C C . PHE A 1 237 ? 26.104 0.141 -10.287 1.00 84.38 237 PHE A C 1
ATOM 1875 O O . PHE A 1 237 ? 26.237 -0.171 -11.473 1.00 84.38 237 PHE A O 1
ATOM 1882 N N . LEU A 1 238 ? 25.203 -0.433 -9.493 1.00 88.56 238 LEU A N 1
ATOM 1883 C CA . LEU A 1 238 ? 24.116 -1.275 -9.983 1.00 88.56 238 LEU A CA 1
ATOM 1884 C C . LEU A 1 238 ? 22.928 -0.384 -10.346 1.00 88.56 238 LEU A C 1
ATOM 1886 O O . LEU A 1 238 ? 22.381 0.281 -9.469 1.00 88.56 238 LEU A O 1
ATOM 1890 N N . GLY A 1 239 ? 22.519 -0.430 -11.611 1.00 87.38 239 GLY A N 1
ATOM 1891 C CA . GLY A 1 239 ? 21.440 0.407 -12.111 1.00 87.38 239 GLY A CA 1
ATOM 1892 C C . GLY A 1 239 ? 21.808 1.876 -12.270 1.00 87.38 239 GLY A C 1
ATOM 1893 O O . GLY A 1 239 ? 22.931 2.296 -11.985 1.00 87.38 239 GLY A O 1
ATOM 1894 N N . GLY A 1 240 ? 20.824 2.642 -12.730 1.00 82.06 240 GLY A N 1
ATOM 1895 C CA . GLY A 1 240 ? 20.906 4.087 -12.884 1.00 82.06 240 GLY A CA 1
ATOM 1896 C C . GLY A 1 240 ? 19.642 4.636 -13.535 1.00 82.06 240 GLY A C 1
ATOM 1897 O O . GLY A 1 240 ? 19.139 4.067 -14.507 1.00 82.06 240 GLY A O 1
ATOM 1898 N N . ASP A 1 241 ? 19.150 5.780 -13.053 1.00 77.25 241 ASP A N 1
ATOM 1899 C CA . ASP A 1 241 ? 17.960 6.448 -13.604 1.00 77.25 241 ASP A CA 1
ATOM 1900 C C . ASP A 1 241 ? 18.219 7.165 -14.946 1.00 77.25 241 ASP A C 1
ATOM 1902 O O . ASP A 1 241 ? 17.303 7.721 -15.554 1.00 77.25 241 ASP A O 1
ATOM 1906 N N . ASN A 1 242 ? 19.453 7.072 -15.467 1.00 74.62 242 ASN A N 1
ATOM 1907 C CA . ASN A 1 242 ? 19.930 7.697 -16.708 1.00 74.62 242 ASN A CA 1
ATOM 1908 C C . ASN A 1 242 ? 19.791 9.235 -16.718 1.00 74.62 242 ASN A C 1
ATOM 1910 O O . ASN A 1 242 ? 19.711 9.859 -17.783 1.00 74.62 242 ASN A O 1
ATOM 1914 N N . THR A 1 243 ? 19.779 9.852 -15.538 1.00 65.00 243 THR A N 1
ATOM 1915 C CA . THR A 1 243 ? 19.688 11.294 -15.298 1.00 65.00 243 THR A CA 1
ATOM 1916 C C . THR A 1 243 ? 20.925 12.017 -15.838 1.00 65.00 243 THR A C 1
ATOM 1918 O O . THR A 1 243 ? 21.913 12.220 -15.147 1.00 65.00 243 THR A O 1
ATOM 1921 N N . GLY A 1 244 ? 20.882 12.427 -17.111 1.00 57.94 244 GLY A N 1
ATOM 1922 C CA . GLY A 1 244 ? 21.946 13.217 -17.749 1.00 57.94 244 GLY A CA 1
ATOM 1923 C C . GLY A 1 244 ? 22.695 12.536 -18.896 1.00 57.94 244 GLY A C 1
ATOM 1924 O O . GLY A 1 244 ? 23.673 13.090 -19.401 1.00 57.94 244 GLY A O 1
ATOM 1925 N N . LEU A 1 245 ? 22.241 11.367 -19.351 1.00 62.09 245 LEU A N 1
ATOM 1926 C CA . LEU A 1 245 ? 22.812 10.709 -20.525 1.00 62.09 245 LEU A CA 1
ATOM 1927 C C . LEU A 1 245 ? 22.242 11.294 -21.824 1.00 62.09 245 LEU A C 1
ATOM 1929 O O . LEU A 1 245 ? 21.035 11.447 -21.982 1.00 62.09 245 LEU A O 1
ATOM 1933 N N . THR A 1 246 ? 23.116 11.586 -22.791 1.00 54.00 246 THR A N 1
ATOM 1934 C CA . THR A 1 246 ? 22.723 12.135 -24.106 1.00 54.00 246 THR A CA 1
ATOM 1935 C C . THR A 1 246 ? 22.550 11.062 -25.185 1.00 54.00 246 THR A C 1
ATOM 1937 O O . THR A 1 246 ? 22.046 11.359 -26.268 1.00 54.00 246 THR A O 1
ATOM 1940 N N . LYS A 1 247 ? 22.959 9.808 -24.923 1.00 56.34 247 LYS A N 1
ATOM 1941 C CA . LYS A 1 247 ? 22.902 8.692 -25.883 1.00 56.34 247 LYS A CA 1
ATOM 1942 C C . LYS A 1 247 ? 22.427 7.390 -25.233 1.00 56.34 247 LYS A C 1
ATOM 1944 O O . LYS A 1 247 ? 22.917 7.002 -24.178 1.00 56.34 247 LYS A O 1
ATOM 1949 N N . GLN A 1 248 ? 21.572 6.649 -25.942 1.00 51.00 248 GLN A N 1
ATOM 1950 C CA . GLN A 1 248 ? 21.031 5.347 -25.519 1.00 51.00 248 GLN A CA 1
ATOM 1951 C C . GLN A 1 248 ? 22.120 4.289 -25.240 1.00 51.00 248 GLN A C 1
ATOM 1953 O O . GLN A 1 248 ? 21.988 3.489 -24.320 1.00 51.00 248 GLN A O 1
ATOM 1958 N N . ALA A 1 249 ? 23.241 4.328 -25.972 1.00 53.00 249 ALA A N 1
ATOM 1959 C CA . ALA A 1 249 ? 24.381 3.419 -25.789 1.00 53.00 249 ALA A CA 1
ATOM 1960 C C . ALA A 1 249 ? 25.144 3.607 -24.458 1.00 53.00 249 ALA A C 1
ATOM 1962 O O . ALA A 1 249 ? 26.054 2.836 -24.157 1.00 53.00 249 ALA A O 1
ATOM 1963 N N . GLN A 1 250 ? 24.809 4.637 -23.676 1.00 63.38 250 GLN A N 1
ATOM 1964 C CA . GLN A 1 250 ? 25.402 4.902 -22.365 1.00 63.38 250 GLN A CA 1
ATOM 1965 C C . GLN A 1 250 ? 24.496 4.479 -21.207 1.00 63.38 250 GLN A C 1
ATOM 1967 O O . GLN A 1 250 ? 24.870 4.735 -20.071 1.00 63.38 250 GLN A O 1
ATOM 1972 N N . SER A 1 251 ? 23.333 3.868 -21.472 1.00 72.81 251 SER A N 1
ATOM 1973 C CA . SER A 1 251 ? 22.376 3.553 -20.412 1.00 72.81 251 SER A CA 1
ATOM 1974 C C . SER A 1 251 ? 22.996 2.695 -19.309 1.00 72.81 251 SER A C 1
ATOM 1976 O O . SER A 1 251 ? 23.630 1.673 -19.577 1.00 72.81 251 SER A O 1
ATOM 1978 N N . GLU A 1 252 ? 22.768 3.117 -18.070 1.00 77.25 252 GLU A N 1
ATOM 1979 C CA . GLU A 1 252 ? 23.194 2.429 -16.852 1.00 77.25 252 GLU A CA 1
ATOM 1980 C C . GLU A 1 252 ? 22.062 1.587 -16.248 1.00 77.25 252 GLU A C 1
ATOM 1982 O O . GLU A 1 252 ? 22.204 1.042 -15.159 1.00 77.25 252 GLU A O 1
ATOM 1987 N N . GLN A 1 253 ? 20.954 1.422 -16.981 1.00 82.56 253 GLN A N 1
ATOM 1988 C CA . GLN A 1 253 ? 19.821 0.605 -16.558 1.00 82.56 253 GLN A CA 1
ATOM 1989 C C . GLN A 1 253 ? 20.236 -0.827 -16.239 1.00 82.56 253 GLN A C 1
ATOM 1991 O O . GLN A 1 253 ? 20.938 -1.498 -17.012 1.00 82.56 253 GLN A O 1
ATOM 1996 N N . SER A 1 254 ? 19.724 -1.310 -15.114 1.00 89.62 254 SER A N 1
ATOM 1997 C CA . SER A 1 254 ? 19.715 -2.728 -14.809 1.00 89.62 254 SER A CA 1
ATOM 1998 C C . SER A 1 254 ? 18.498 -3.396 -15.452 1.00 89.62 254 SER A C 1
ATOM 2000 O O . SER A 1 254 ? 17.459 -2.776 -15.682 1.00 89.62 254 SER A O 1
ATOM 2002 N N . LEU A 1 255 ? 18.629 -4.683 -15.756 1.00 90.31 255 LEU A N 1
ATOM 2003 C CA . LEU A 1 255 ? 17.546 -5.531 -16.245 1.00 90.31 255 LEU A CA 1
ATOM 2004 C C . LEU A 1 255 ? 17.342 -6.711 -15.291 1.00 90.31 255 LEU A C 1
ATOM 2006 O O . LEU A 1 255 ? 18.290 -7.109 -14.604 1.00 90.31 255 LEU A O 1
ATOM 2010 N N . PRO A 1 256 ? 16.131 -7.293 -15.233 1.00 93.75 256 PRO A N 1
ATOM 2011 C CA . PRO A 1 256 ? 15.896 -8.474 -14.419 1.00 93.75 256 PRO A CA 1
ATOM 2012 C C . PRO A 1 256 ? 16.639 -9.673 -15.021 1.00 93.75 256 PRO A C 1
ATOM 2014 O O . PRO A 1 256 ? 16.378 -10.093 -16.147 1.00 93.75 256 PRO A O 1
ATOM 2017 N N . LEU A 1 257 ? 17.573 -10.233 -14.258 1.00 94.12 257 LEU A N 1
ATOM 2018 C CA . LEU A 1 257 ? 18.132 -11.556 -14.484 1.00 94.12 257 LEU A CA 1
ATOM 2019 C C . LEU A 1 257 ? 17.248 -12.562 -13.751 1.00 94.12 257 LEU A C 1
ATOM 2021 O O . LEU A 1 257 ? 17.309 -12.671 -12.522 1.00 94.12 257 LEU A O 1
ATOM 2025 N N . PHE A 1 258 ? 16.423 -13.274 -14.510 1.00 95.56 258 PHE A N 1
ATOM 2026 C CA . PHE A 1 258 ? 15.570 -14.318 -13.968 1.00 95.56 258 PHE A CA 1
ATOM 2027 C C . PHE A 1 258 ? 16.348 -15.615 -13.726 1.00 95.56 258 PHE A C 1
ATOM 2029 O O . PHE A 1 258 ? 17.257 -15.954 -14.480 1.00 95.56 258 PHE A O 1
ATOM 2036 N N . PHE A 1 259 ? 15.992 -16.341 -12.669 1.00 95.88 259 PHE A N 1
ATOM 2037 C CA . PHE A 1 259 ? 16.552 -17.649 -12.330 1.00 95.88 259 PHE A CA 1
ATOM 2038 C C . PHE A 1 259 ? 15.498 -18.555 -11.695 1.00 95.88 259 PHE A C 1
ATOM 2040 O O . PHE A 1 259 ? 14.460 -18.086 -11.219 1.00 95.88 259 PHE A O 1
ATOM 2047 N N . TYR A 1 260 ? 15.772 -19.858 -11.716 1.00 96.75 260 TYR A N 1
ATOM 2048 C CA . TYR A 1 260 ? 14.868 -20.880 -11.205 1.00 96.75 260 TYR A CA 1
ATOM 2049 C C . TYR A 1 260 ? 14.576 -20.725 -9.714 1.00 96.75 260 TYR A C 1
ATOM 2051 O O . TYR A 1 260 ? 15.443 -20.348 -8.923 1.00 96.75 260 TYR A O 1
ATOM 2059 N N . PHE A 1 261 ? 13.344 -21.058 -9.347 1.00 97.06 261 PHE A N 1
ATOM 2060 C CA . PHE A 1 261 ? 12.880 -21.111 -7.974 1.00 97.06 261 PHE A CA 1
ATOM 2061 C C . PHE A 1 261 ? 12.154 -22.430 -7.709 1.00 97.06 261 PHE A C 1
ATOM 2063 O O . PHE A 1 261 ? 11.152 -22.731 -8.351 1.00 97.06 261 PHE A O 1
ATOM 2070 N N . ASP A 1 262 ? 12.631 -23.196 -6.731 1.00 95.75 262 ASP A N 1
ATOM 2071 C CA . ASP A 1 262 ? 11.929 -24.367 -6.221 1.00 95.75 262 ASP A CA 1
ATOM 2072 C C . ASP A 1 262 ? 10.998 -23.977 -5.071 1.00 95.75 262 ASP A C 1
ATOM 2074 O O . ASP A 1 262 ? 11.417 -23.813 -3.920 1.00 95.75 262 ASP A O 1
ATOM 2078 N N . LYS A 1 263 ? 9.703 -23.896 -5.381 1.00 94.19 263 LYS A N 1
ATOM 2079 C CA . LYS A 1 263 ? 8.645 -23.609 -4.409 1.00 94.19 263 LYS A CA 1
ATOM 2080 C C . LYS A 1 263 ? 8.617 -24.574 -3.221 1.00 94.19 263 LYS A C 1
ATOM 2082 O O . LYS A 1 263 ? 8.150 -24.184 -2.154 1.00 94.19 263 LYS A O 1
ATOM 2087 N N . LYS A 1 264 ? 9.110 -25.812 -3.356 1.00 93.81 264 LYS A N 1
ATOM 2088 C CA . LYS A 1 264 ? 9.137 -26.777 -2.239 1.00 93.81 264 LYS A CA 1
ATOM 2089 C C . LYS A 1 264 ? 10.029 -26.311 -1.090 1.00 93.81 264 LYS A C 1
ATOM 2091 O O . LYS A 1 264 ? 9.727 -26.610 0.062 1.00 93.81 264 LYS A O 1
ATOM 2096 N N . ASN A 1 265 ? 11.078 -25.554 -1.406 1.00 94.00 265 ASN A N 1
ATOM 2097 C CA . ASN A 1 265 ? 12.037 -25.034 -0.437 1.00 94.00 265 ASN A CA 1
ATOM 2098 C C . ASN A 1 265 ? 11.797 -23.545 -0.118 1.00 94.00 265 ASN A C 1
ATOM 2100 O O . ASN A 1 265 ? 12.689 -22.883 0.418 1.00 94.00 265 ASN A O 1
ATOM 2104 N N . ASP A 1 266 ? 10.611 -22.996 -0.417 1.00 93.06 266 ASP A N 1
ATOM 2105 C CA . ASP A 1 266 ? 10.274 -21.608 -0.082 1.00 93.06 266 ASP A CA 1
ATOM 2106 C C . ASP A 1 266 ? 10.379 -21.363 1.432 1.00 93.06 266 ASP A C 1
ATOM 2108 O O . ASP A 1 266 ? 9.701 -21.995 2.243 1.00 93.06 266 ASP A O 1
ATOM 2112 N N . GLY A 1 267 ? 11.253 -20.437 1.827 1.00 92.12 267 GLY A N 1
ATOM 2113 C CA . GLY A 1 267 ? 11.506 -20.131 3.235 1.00 92.12 267 GLY A CA 1
ATOM 2114 C C . GLY A 1 267 ? 12.322 -21.168 3.997 1.00 92.12 267 GLY A C 1
ATOM 2115 O O . GLY A 1 267 ? 12.581 -20.962 5.183 1.00 92.12 267 GLY A O 1
ATOM 2116 N N . VAL A 1 268 ? 12.750 -22.249 3.345 1.00 95.69 268 VAL A N 1
ATOM 2117 C CA . VAL A 1 268 ? 13.506 -23.332 3.974 1.00 95.69 268 VAL A CA 1
ATOM 2118 C C . VAL A 1 268 ? 14.996 -23.106 3.755 1.00 95.69 268 VAL A C 1
ATOM 2120 O O . VAL A 1 268 ? 15.483 -23.096 2.626 1.00 95.69 268 VAL A O 1
ATOM 2123 N N . TYR A 1 269 ? 15.745 -22.948 4.844 1.00 96.38 269 TYR A N 1
ATOM 2124 C CA . TYR A 1 269 ? 17.201 -22.924 4.773 1.00 96.38 269 TYR A CA 1
ATOM 2125 C C . TYR A 1 269 ? 17.745 -24.341 4.566 1.00 96.38 269 TYR A C 1
ATOM 2127 O O . TYR A 1 269 ? 17.525 -25.225 5.394 1.00 96.38 269 TYR A O 1
ATOM 2135 N N . THR A 1 270 ? 18.498 -24.529 3.487 1.00 95.44 270 THR A N 1
ATOM 2136 C CA . THR A 1 270 ? 19.272 -25.746 3.211 1.00 95.44 270 THR A CA 1
ATOM 2137 C C . THR A 1 270 ? 20.758 -25.394 3.080 1.00 95.44 270 THR A C 1
ATOM 2139 O O . THR A 1 270 ? 21.130 -24.216 3.024 1.00 95.44 270 THR A O 1
ATOM 2142 N N . ASP A 1 271 ? 21.623 -26.407 3.007 1.00 92.06 271 ASP A N 1
ATOM 2143 C CA . ASP A 1 271 ? 23.060 -26.212 2.788 1.00 92.06 271 ASP A CA 1
ATOM 2144 C C . ASP A 1 271 ? 23.427 -25.795 1.352 1.00 92.06 271 ASP A C 1
ATOM 2146 O O . ASP A 1 271 ? 24.567 -25.388 1.116 1.00 92.06 271 ASP A O 1
ATOM 2150 N N . GLY A 1 272 ? 22.471 -25.856 0.415 1.00 92.81 272 GLY A N 1
ATOM 2151 C CA . GLY A 1 272 ? 22.685 -25.536 -0.994 1.00 92.81 272 GLY A CA 1
ATOM 2152 C C . GLY A 1 272 ? 23.665 -26.483 -1.687 1.00 92.81 272 GLY A C 1
ATOM 2153 O O . GLY A 1 272 ? 24.388 -26.040 -2.577 1.00 92.81 272 GLY A O 1
ATOM 2154 N N . SER A 1 273 ? 23.751 -27.743 -1.256 1.00 90.94 273 SER A N 1
ATOM 2155 C CA . SER A 1 273 ? 24.733 -28.711 -1.768 1.00 90.94 273 SER A CA 1
ATOM 2156 C C . SER A 1 273 ? 24.569 -29.043 -3.256 1.00 90.94 273 SER A C 1
ATOM 2158 O O . SER A 1 273 ? 25.574 -29.230 -3.941 1.00 90.94 273 SER A O 1
ATOM 2160 N N . ASP A 1 274 ? 23.336 -29.076 -3.771 1.00 93.00 274 ASP A N 1
ATOM 2161 C CA . ASP A 1 274 ? 23.045 -29.288 -5.190 1.00 93.00 274 ASP A CA 1
ATOM 2162 C C . ASP A 1 274 ? 21.691 -28.686 -5.623 1.00 93.00 274 ASP A C 1
ATOM 2164 O O . ASP A 1 274 ? 20.946 -28.117 -4.821 1.00 93.00 274 ASP A O 1
ATOM 2168 N N . ILE A 1 275 ? 21.379 -28.801 -6.920 1.00 93.50 275 ILE A N 1
ATOM 2169 C CA . ILE A 1 275 ? 20.165 -28.244 -7.540 1.00 93.50 275 ILE A CA 1
ATOM 2170 C C . ILE A 1 275 ? 18.851 -28.884 -7.063 1.00 93.50 275 ILE A C 1
ATOM 2172 O O . ILE A 1 275 ? 17.791 -28.310 -7.287 1.00 93.50 275 ILE A O 1
ATOM 2176 N N . ASN A 1 276 ? 18.898 -30.048 -6.411 1.00 92.19 276 ASN A N 1
ATOM 2177 C CA . ASN A 1 276 ? 17.736 -30.683 -5.787 1.00 92.19 276 ASN A CA 1
ATOM 2178 C C . ASN A 1 276 ? 17.551 -30.231 -4.328 1.00 92.19 276 ASN A C 1
ATOM 2180 O O . ASN A 1 276 ? 16.530 -30.544 -3.719 1.00 92.19 276 ASN A O 1
ATOM 2184 N N . ASN A 1 277 ? 18.521 -29.502 -3.764 1.00 92.44 277 ASN A N 1
ATOM 2185 C CA . ASN A 1 277 ? 18.507 -29.010 -2.390 1.00 92.44 277 ASN A CA 1
ATOM 2186 C C . ASN A 1 277 ? 18.805 -27.504 -2.310 1.00 92.44 277 ASN A C 1
ATOM 2188 O O . ASN A 1 277 ? 19.641 -27.060 -1.520 1.00 92.44 277 ASN A O 1
ATOM 2192 N N . LEU A 1 278 ? 18.125 -26.702 -3.134 1.00 96.50 278 LEU A N 1
ATOM 2193 C CA . LEU A 1 278 ? 18.325 -25.251 -3.187 1.00 96.50 278 LEU A CA 1
ATOM 2194 C C . LEU A 1 278 ? 17.944 -24.571 -1.867 1.00 96.50 278 LEU A C 1
ATOM 2196 O O . LEU A 1 278 ? 16.826 -24.745 -1.375 1.00 96.50 278 LEU A O 1
ATOM 2200 N N . SER A 1 279 ? 18.840 -23.733 -1.339 1.00 97.19 279 SER A N 1
ATOM 2201 C CA . SER A 1 279 ? 18.582 -22.968 -0.113 1.00 97.19 279 SER A CA 1
ATOM 2202 C C . SER A 1 279 ? 17.594 -21.850 -0.412 1.00 97.19 279 SER A C 1
ATOM 2204 O O . SER A 1 279 ? 17.764 -21.130 -1.399 1.00 97.19 279 SER A O 1
ATOM 2206 N N . TYR A 1 280 ? 16.532 -21.742 0.391 1.00 97.00 280 TYR A N 1
ATOM 2207 C CA . TYR A 1 280 ? 15.367 -20.888 0.132 1.00 97.00 280 TYR A CA 1
ATOM 2208 C C . TYR A 1 280 ? 14.745 -21.091 -1.263 1.00 97.00 280 TYR A C 1
ATOM 2210 O O . TYR A 1 280 ? 14.101 -20.186 -1.791 1.00 97.00 280 TYR A O 1
ATOM 2218 N N . GLY A 1 281 ? 14.985 -22.248 -1.891 1.00 96.31 281 GLY A N 1
ATOM 2219 C CA . GLY A 1 281 ? 14.522 -22.563 -3.241 1.00 96.31 281 GLY A CA 1
ATOM 2220 C C . GLY A 1 281 ? 15.286 -21.886 -4.382 1.00 96.31 281 GLY A C 1
ATOM 2221 O O . GLY A 1 281 ? 14.888 -22.061 -5.523 1.00 96.31 281 GLY A O 1
ATOM 2222 N N . ILE A 1 282 ? 16.364 -21.131 -4.135 1.00 96.50 282 ILE A N 1
ATOM 2223 C CA . ILE A 1 282 ? 16.968 -20.253 -5.164 1.00 96.50 282 ILE A CA 1
ATOM 2224 C C . ILE A 1 282 ? 18.415 -20.555 -5.546 1.00 96.50 282 ILE A C 1
ATOM 2226 O O . ILE A 1 282 ? 18.835 -20.182 -6.642 1.00 96.50 282 ILE A O 1
ATOM 2230 N N . ALA A 1 283 ? 19.209 -21.142 -4.649 1.00 96.81 283 ALA A N 1
ATOM 2231 C CA . ALA A 1 283 ? 20.656 -21.137 -4.830 1.00 96.81 283 ALA A CA 1
ATOM 2232 C C . ALA A 1 283 ? 21.371 -22.370 -4.286 1.00 96.81 283 ALA A C 1
ATOM 2234 O O . ALA A 1 283 ? 20.983 -22.939 -3.261 1.00 96.81 283 ALA A O 1
ATOM 2235 N N . THR A 1 284 ? 22.481 -22.695 -4.949 1.00 97.69 284 THR A N 1
ATOM 2236 C CA . THR A 1 284 ? 23.516 -23.600 -4.444 1.00 97.69 284 THR A CA 1
ATOM 2237 C C . THR A 1 284 ? 24.722 -22.826 -3.923 1.00 97.69 284 THR A C 1
ATOM 2239 O O . THR A 1 284 ? 24.923 -21.643 -4.232 1.00 97.69 284 THR A O 1
ATOM 2242 N N . ARG A 1 285 ? 25.527 -23.502 -3.104 1.00 95.62 285 ARG A N 1
ATOM 2243 C CA . ARG A 1 285 ? 26.740 -22.971 -2.493 1.00 95.62 285 ARG A CA 1
ATOM 2244 C C . ARG A 1 285 ? 27.973 -23.425 -3.269 1.00 95.62 285 ARG A C 1
ATOM 2246 O O . ARG A 1 285 ? 28.242 -24.617 -3.365 1.00 95.62 285 ARG A O 1
ATOM 2253 N N . ASP A 1 286 ? 28.784 -22.473 -3.725 1.00 92.62 286 ASP A N 1
ATOM 2254 C CA . ASP A 1 286 ? 30.114 -22.732 -4.295 1.00 92.62 286 ASP A CA 1
ATOM 2255 C C . ASP A 1 286 ? 31.179 -22.066 -3.415 1.00 92.62 286 ASP A C 1
ATOM 2257 O O . ASP A 1 286 ? 31.428 -20.859 -3.488 1.00 92.62 286 ASP A O 1
ATOM 2261 N N . GLY A 1 287 ? 31.744 -22.840 -2.484 1.00 89.81 287 GLY A N 1
ATOM 2262 C CA . GLY A 1 287 ? 32.666 -22.339 -1.463 1.00 89.81 287 GLY A CA 1
ATOM 2263 C C . GLY A 1 287 ? 32.008 -21.315 -0.528 1.00 89.81 287 GLY A C 1
ATOM 2264 O O . GLY A 1 287 ? 31.253 -21.675 0.380 1.00 89.81 287 GLY A O 1
ATOM 2265 N N . TYR A 1 288 ? 32.318 -20.035 -0.733 1.00 90.50 288 TYR A N 1
ATOM 2266 C CA . TYR A 1 288 ? 31.730 -18.913 0.010 1.00 90.50 288 TYR A CA 1
ATOM 2267 C C . TYR A 1 288 ? 30.712 -18.117 -0.810 1.00 90.50 288 TYR A C 1
ATOM 2269 O O . TYR A 1 288 ? 30.190 -17.138 -0.294 1.00 90.50 288 TYR A O 1
ATOM 2277 N N . SER A 1 289 ? 30.418 -18.520 -2.045 1.00 94.56 289 SER A N 1
ATOM 2278 C CA . SER A 1 289 ? 29.592 -17.757 -2.978 1.00 94.56 289 SER A CA 1
ATOM 2279 C C . SER A 1 289 ? 28.231 -18.396 -3.238 1.00 94.56 289 SER A C 1
ATOM 2281 O O . SER A 1 289 ? 28.073 -19.617 -3.192 1.00 94.56 289 SER A O 1
ATOM 2283 N N . ILE A 1 290 ? 27.259 -17.546 -3.566 1.00 97.25 290 ILE A N 1
ATOM 2284 C CA . ILE A 1 290 ? 25.933 -17.933 -4.057 1.00 97.25 290 ILE A CA 1
ATOM 2285 C C . ILE A 1 290 ? 25.988 -18.179 -5.571 1.00 97.25 290 ILE A C 1
ATOM 2287 O O . ILE A 1 290 ? 26.502 -17.345 -6.331 1.00 97.25 290 ILE A O 1
ATOM 2291 N N . VAL A 1 291 ? 25.412 -19.300 -6.008 1.00 97.81 291 VAL A N 1
ATOM 2292 C CA . VAL A 1 291 ? 25.209 -19.650 -7.420 1.00 97.81 291 VAL A CA 1
ATOM 2293 C C . VAL A 1 291 ? 23.713 -19.704 -7.727 1.00 97.81 291 VAL A C 1
ATOM 2295 O O . VAL A 1 291 ? 22.952 -20.354 -7.014 1.00 97.81 291 VAL A O 1
ATOM 2298 N N . LEU A 1 292 ? 23.305 -19.004 -8.786 1.00 97.81 292 LEU A N 1
ATOM 2299 C CA . LEU A 1 292 ? 21.924 -18.920 -9.268 1.00 97.81 292 LEU A CA 1
ATOM 2300 C C . LEU A 1 292 ? 21.757 -19.756 -10.538 1.00 97.81 292 LEU A C 1
ATOM 2302 O O . LEU A 1 292 ? 22.696 -19.856 -11.329 1.00 97.81 292 LEU A O 1
ATOM 2306 N N . HIS A 1 293 ? 20.558 -20.300 -10.755 1.00 97.06 293 HIS A N 1
ATOM 2307 C CA . HIS A 1 293 ? 20.322 -21.330 -11.771 1.00 97.06 293 HIS A CA 1
ATOM 2308 C C . HIS A 1 293 ? 19.316 -20.909 -12.864 1.00 97.06 293 HIS A C 1
ATOM 2310 O O . HIS A 1 293 ? 18.179 -21.386 -12.869 1.00 97.06 293 HIS A O 1
ATOM 2316 N N . PRO A 1 294 ? 19.663 -19.989 -13.785 1.00 95.25 294 PRO A N 1
ATOM 2317 C CA . PRO A 1 294 ? 18.800 -19.662 -14.922 1.00 95.25 294 PRO A CA 1
ATOM 2318 C C . PRO A 1 294 ? 18.672 -20.806 -15.937 1.00 95.25 294 PRO A C 1
ATOM 2320 O O . PRO A 1 294 ? 17.652 -20.903 -16.612 1.00 95.25 294 PRO A O 1
ATOM 2323 N N . GLU A 1 295 ? 19.657 -21.701 -16.045 1.00 94.94 295 GLU A N 1
ATOM 2324 C CA . GLU A 1 295 ? 19.662 -22.829 -16.987 1.00 94.94 295 GLU A CA 1
ATOM 2325 C C . GLU A 1 295 ? 18.468 -23.776 -16.806 1.00 94.94 295 GLU A C 1
ATOM 2327 O O . GLU A 1 295 ? 18.031 -24.417 -17.758 1.00 94.94 295 GLU A O 1
ATOM 2332 N N . LEU A 1 296 ? 17.889 -23.820 -15.603 1.00 94.88 296 LEU A N 1
ATOM 2333 C CA . LEU A 1 296 ? 16.727 -24.652 -15.289 1.00 94.88 296 LEU A CA 1
ATOM 2334 C C . LEU A 1 296 ? 15.394 -24.050 -15.781 1.00 94.88 296 LEU A C 1
ATOM 2336 O O . LEU A 1 296 ? 14.386 -24.751 -15.795 1.00 94.88 296 LEU A O 1
ATOM 2340 N N . ILE A 1 297 ? 15.383 -22.784 -16.221 1.00 93.69 297 ILE A N 1
ATOM 2341 C CA . ILE A 1 297 ? 14.209 -22.082 -16.786 1.00 93.69 297 ILE A CA 1
ATOM 2342 C C . ILE A 1 297 ? 14.445 -21.585 -18.221 1.00 93.69 297 ILE A C 1
ATOM 2344 O O . ILE A 1 297 ? 13.829 -20.616 -18.661 1.00 93.69 297 ILE A O 1
ATOM 2348 N N . GLY A 1 298 ? 15.351 -22.231 -18.959 1.00 90.50 298 GLY A N 1
ATOM 2349 C CA . GLY A 1 298 ? 15.673 -21.880 -20.348 1.00 90.50 298 GLY A CA 1
ATOM 2350 C C . GLY A 1 298 ? 16.896 -20.980 -20.511 1.00 90.50 298 GLY A C 1
ATOM 2351 O O . GLY A 1 298 ? 17.243 -20.612 -21.632 1.00 90.50 298 GLY A O 1
ATOM 2352 N N . GLY A 1 299 ? 17.592 -20.675 -19.415 1.00 92.06 299 GLY A N 1
ATOM 2353 C CA . GLY A 1 299 ? 18.827 -19.904 -19.414 1.00 92.06 299 GLY A CA 1
ATOM 2354 C C . GLY A 1 299 ? 18.624 -18.398 -19.449 1.00 92.06 299 GLY A C 1
ATOM 2355 O O . GLY A 1 299 ? 17.546 -17.881 -19.177 1.00 92.06 299 GLY A O 1
ATOM 2356 N N . ILE A 1 300 ? 19.700 -17.688 -19.777 1.00 90.38 300 ILE A N 1
ATOM 2357 C CA . ILE A 1 300 ? 19.721 -16.228 -19.887 1.00 90.38 300 ILE A CA 1
ATOM 2358 C C . ILE A 1 300 ? 19.326 -15.833 -21.310 1.00 90.38 300 ILE A C 1
ATOM 2360 O O . ILE A 1 300 ? 19.975 -16.257 -22.265 1.00 90.38 300 ILE A O 1
ATOM 2364 N N . ASN A 1 301 ? 18.324 -14.970 -21.468 1.00 85.25 301 ASN A N 1
ATOM 2365 C CA . ASN A 1 301 ? 17.913 -14.479 -22.784 1.00 85.25 301 ASN A CA 1
ATOM 2366 C C . ASN A 1 301 ? 19.093 -13.849 -23.549 1.00 85.25 301 ASN A C 1
ATOM 2368 O O . ASN A 1 301 ? 19.756 -12.948 -23.033 1.00 85.25 301 ASN A O 1
ATOM 2372 N N . ASN A 1 302 ? 19.357 -14.326 -24.771 1.00 78.06 302 ASN A N 1
ATOM 2373 C CA . ASN A 1 302 ? 20.468 -13.898 -25.631 1.00 78.06 302 ASN A CA 1
ATOM 2374 C C . ASN A 1 302 ? 20.424 -12.409 -25.997 1.00 78.06 302 ASN A C 1
ATOM 2376 O O . ASN A 1 302 ? 21.482 -11.802 -26.166 1.00 78.06 302 ASN A O 1
ATOM 2380 N N . ASP A 1 303 ? 19.230 -11.822 -26.038 1.00 77.38 303 ASP A N 1
ATOM 2381 C CA . ASP A 1 303 ? 19.013 -10.414 -26.367 1.00 77.38 303 ASP A CA 1
ATOM 2382 C C . ASP A 1 303 ? 19.186 -9.488 -25.154 1.00 77.38 303 ASP A C 1
ATOM 2384 O O . ASP A 1 303 ? 19.081 -8.265 -25.255 1.00 77.38 303 ASP A O 1
ATOM 2388 N N . LEU A 1 304 ? 19.480 -10.043 -23.977 1.00 80.56 304 LEU A N 1
ATOM 2389 C CA . LEU A 1 304 ? 19.804 -9.255 -22.796 1.00 80.56 304 LEU A CA 1
ATOM 2390 C C . LEU A 1 304 ? 21.312 -9.182 -22.569 1.00 80.56 304 LEU A C 1
ATOM 2392 O O . LEU A 1 304 ? 22.079 -10.064 -22.956 1.00 80.56 304 LEU A O 1
ATOM 2396 N N . PHE A 1 305 ? 21.765 -8.110 -21.920 1.00 77.75 305 PHE A N 1
ATOM 2397 C CA . PHE A 1 305 ? 23.177 -7.930 -21.555 1.00 77.75 305 PHE A CA 1
ATOM 2398 C C . PHE A 1 305 ? 24.136 -7.926 -22.775 1.00 77.75 305 PHE A C 1
ATOM 2400 O O . PHE A 1 305 ? 25.295 -8.326 -22.658 1.00 77.75 305 PHE A O 1
ATOM 2407 N N . ILE A 1 306 ? 23.658 -7.494 -23.958 1.00 64.50 306 ILE A N 1
ATOM 2408 C CA . ILE A 1 306 ? 24.381 -7.541 -25.253 1.00 64.50 306 ILE A CA 1
ATOM 2409 C C . ILE A 1 306 ? 25.486 -6.469 -25.365 1.00 64.50 306 ILE A C 1
ATOM 2411 O O . ILE A 1 306 ? 26.422 -6.623 -26.142 1.00 64.50 306 ILE A O 1
ATOM 2415 N N . ASN A 1 307 ? 25.443 -5.404 -24.551 1.00 60.81 307 ASN A N 1
ATOM 2416 C CA . ASN A 1 307 ? 26.470 -4.341 -24.528 1.00 60.81 307 ASN A CA 1
ATOM 2417 C C . ASN A 1 307 ? 27.772 -4.754 -23.815 1.00 60.81 307 ASN A C 1
ATOM 2419 O O . ASN A 1 307 ? 28.648 -3.935 -23.524 1.00 60.81 307 ASN A O 1
ATOM 2423 N N . SER A 1 308 ? 27.897 -6.036 -23.514 1.00 57.81 308 SER A N 1
ATOM 2424 C CA . SER A 1 308 ? 29.118 -6.687 -23.089 1.00 57.81 308 SER A CA 1
ATOM 2425 C C . SER A 1 308 ? 29.985 -7.038 -24.303 1.00 57.81 308 SER A C 1
ATOM 2427 O O . SER A 1 308 ? 29.478 -7.298 -25.391 1.00 57.81 308 SER A O 1
ATOM 2429 N N . GLN A 1 309 ? 31.312 -7.036 -24.154 1.00 58.16 309 GLN A N 1
ATOM 2430 C CA . GLN A 1 309 ? 32.235 -7.371 -25.246 1.00 58.16 309 GLN A CA 1
ATOM 2431 C C . GLN A 1 309 ? 31.857 -8.730 -25.875 1.00 58.16 309 GLN A C 1
ATOM 2433 O O . GLN A 1 309 ? 32.039 -9.775 -25.250 1.00 58.16 309 GLN A O 1
ATOM 2438 N N . ASN A 1 310 ? 31.324 -8.700 -27.104 1.00 66.81 310 ASN A N 1
ATOM 2439 C CA . ASN A 1 310 ? 30.854 -9.851 -27.888 1.00 66.81 310 ASN A CA 1
ATOM 2440 C C . ASN A 1 310 ? 29.627 -10.608 -27.324 1.00 66.81 310 ASN A C 1
ATOM 2442 O O . ASN A 1 310 ? 29.477 -11.799 -27.586 1.00 66.81 310 ASN A O 1
ATOM 2446 N N . GLY A 1 311 ? 28.747 -9.948 -26.557 1.00 71.75 311 GLY A N 1
ATOM 2447 C CA . GLY A 1 311 ? 27.510 -10.554 -26.034 1.00 71.75 311 GLY A CA 1
ATOM 2448 C C . GLY A 1 311 ? 27.703 -11.503 -24.839 1.00 71.75 311 GLY A C 1
ATOM 2449 O O . GLY A 1 311 ? 26.781 -12.227 -24.461 1.00 71.75 311 GLY A O 1
ATOM 2450 N N . ASN A 1 312 ? 28.887 -11.524 -24.226 1.00 82.81 312 ASN A N 1
ATOM 2451 C CA . ASN A 1 312 ? 29.200 -12.345 -23.051 1.00 82.81 312 ASN A CA 1
ATOM 2452 C C . ASN A 1 312 ? 28.670 -11.720 -21.754 1.00 82.81 312 ASN A C 1
ATOM 2454 O O . ASN A 1 312 ? 28.988 -10.577 -21.472 1.00 82.81 312 ASN A O 1
ATOM 2458 N N . LEU A 1 313 ? 28.036 -12.458 -20.842 1.00 88.06 313 LEU A N 1
ATOM 2459 C CA . LEU A 1 313 ? 27.932 -11.937 -19.470 1.00 88.06 313 LEU A CA 1
ATOM 2460 C C . LEU A 1 313 ? 29.326 -11.993 -18.825 1.00 88.06 313 LEU A C 1
ATOM 2462 O O . LEU A 1 313 ? 29.811 -13.075 -18.508 1.00 88.06 313 LEU A O 1
ATOM 2466 N N . ILE A 1 314 ? 30.000 -10.850 -18.685 1.00 87.94 314 ILE A N 1
ATOM 2467 C CA . ILE A 1 314 ? 31.391 -10.781 -18.207 1.00 87.94 314 ILE A CA 1
ATOM 2468 C C . ILE A 1 314 ? 31.421 -10.870 -16.674 1.00 87.94 314 ILE A C 1
ATOM 2470 O O . ILE A 1 314 ? 30.576 -10.279 -15.998 1.00 87.94 314 ILE A O 1
ATOM 2474 N N . SER A 1 315 ? 32.406 -11.577 -16.120 1.00 90.31 315 SER A N 1
ATOM 2475 C CA . SER A 1 315 ? 32.746 -11.562 -14.694 1.00 90.31 315 SER A CA 1
ATOM 2476 C C . SER A 1 315 ? 33.028 -10.133 -14.226 1.00 90.31 315 SER A C 1
ATOM 2478 O O . SER A 1 315 ? 33.709 -9.376 -14.910 1.00 90.31 315 SER A O 1
ATOM 2480 N N . GLY A 1 316 ? 32.499 -9.741 -13.070 1.00 90.44 316 GLY A N 1
ATOM 2481 C CA . GLY A 1 316 ? 32.564 -8.364 -12.581 1.00 90.44 316 GLY A CA 1
ATOM 2482 C C . GLY A 1 316 ? 31.366 -7.492 -12.983 1.00 90.44 316 GLY A C 1
ATOM 2483 O O . GLY A 1 316 ? 31.297 -6.339 -12.563 1.00 90.44 316 GLY A O 1
ATOM 2484 N N . THR A 1 317 ? 30.406 -8.009 -13.760 1.00 91.12 317 THR A N 1
ATOM 2485 C CA . THR A 1 317 ? 29.159 -7.282 -14.066 1.00 91.12 317 THR A CA 1
ATOM 2486 C C . THR A 1 317 ? 28.334 -7.110 -12.794 1.00 91.12 317 THR A C 1
ATOM 2488 O O . THR A 1 317 ? 28.204 -8.057 -12.016 1.00 91.12 317 THR A O 1
ATOM 2491 N N . LYS A 1 318 ? 27.794 -5.907 -12.566 1.00 92.94 318 LYS A N 1
ATOM 2492 C CA . LYS A 1 318 ? 27.045 -5.590 -11.346 1.00 92.94 318 LYS A CA 1
ATOM 2493 C C . LYS A 1 318 ? 25.730 -6.359 -11.277 1.00 92.94 318 LYS A C 1
ATOM 2495 O O . LYS A 1 318 ? 24.999 -6.400 -12.262 1.00 92.94 318 LYS A O 1
ATOM 2500 N N . ILE A 1 319 ? 25.443 -6.925 -10.107 1.00 94.69 319 ILE A N 1
ATOM 2501 C CA . ILE A 1 319 ? 24.232 -7.698 -9.812 1.00 94.69 319 ILE A CA 1
ATOM 2502 C C . ILE A 1 319 ? 23.750 -7.433 -8.379 1.00 94.69 319 ILE A C 1
ATOM 2504 O O . ILE A 1 319 ? 24.563 -7.209 -7.481 1.00 94.69 319 ILE A O 1
ATOM 2508 N N . GLY A 1 320 ? 22.443 -7.464 -8.136 1.00 95.56 320 GLY A N 1
ATOM 2509 C CA . GLY A 1 320 ? 21.865 -7.292 -6.803 1.00 95.56 320 GLY A CA 1
ATOM 2510 C C . GLY A 1 320 ? 20.412 -6.838 -6.862 1.00 95.56 320 GLY A C 1
ATOM 2511 O O . GLY A 1 320 ? 19.670 -7.276 -7.732 1.00 95.56 320 GLY A O 1
ATOM 2512 N N . PHE A 1 321 ? 20.014 -5.965 -5.941 1.00 94.62 321 PHE A N 1
ATOM 2513 C CA . PHE A 1 321 ? 18.733 -5.270 -5.995 1.00 94.62 321 PHE A CA 1
ATOM 2514 C C . PHE A 1 321 ? 18.954 -3.794 -6.341 1.00 94.62 321 PHE A C 1
ATOM 2516 O O . PHE A 1 321 ? 19.748 -3.121 -5.681 1.00 94.62 321 PHE A O 1
ATOM 2523 N N . ASP A 1 322 ? 18.275 -3.328 -7.384 1.00 91.56 322 ASP A N 1
ATOM 2524 C CA . ASP A 1 322 ? 18.348 -1.968 -7.905 1.00 91.56 322 ASP A CA 1
ATOM 2525 C C . ASP A 1 322 ? 17.177 -1.113 -7.385 1.00 91.56 322 ASP A C 1
ATOM 2527 O O . ASP A 1 322 ? 16.006 -1.481 -7.505 1.00 91.56 322 ASP A O 1
ATOM 2531 N N . PHE A 1 323 ? 17.512 0.035 -6.795 1.00 86.81 323 PHE A N 1
ATOM 2532 C CA . PHE A 1 323 ? 16.573 0.957 -6.149 1.00 86.81 323 PHE A CA 1
ATOM 2533 C C . PHE A 1 323 ? 16.148 2.119 -7.053 1.00 86.81 323 PHE A C 1
ATOM 2535 O O . PHE A 1 323 ? 15.314 2.926 -6.645 1.00 86.81 323 PHE A O 1
ATOM 2542 N N . HIS A 1 324 ? 16.708 2.214 -8.258 1.00 86.06 324 HIS A N 1
ATOM 2543 C CA . HIS A 1 324 ? 16.375 3.264 -9.212 1.00 86.06 324 HIS A CA 1
ATOM 2544 C C . HIS A 1 324 ? 14.918 3.151 -9.687 1.00 86.06 324 HIS A C 1
ATOM 2546 O O . HIS A 1 324 ? 14.324 2.067 -9.727 1.00 86.06 324 HIS A O 1
ATOM 2552 N N . PHE A 1 325 ? 14.320 4.283 -10.057 1.00 86.00 325 PHE A N 1
ATOM 2553 C CA . PHE A 1 325 ? 12.910 4.374 -10.450 1.00 86.00 325 PHE A CA 1
ATOM 2554 C C . PHE A 1 325 ? 12.605 3.530 -11.689 1.00 86.00 325 PHE A C 1
ATOM 2556 O O . PHE A 1 325 ? 11.513 2.968 -11.808 1.00 86.00 325 PHE A O 1
ATOM 2563 N N . ASN A 1 326 ? 13.570 3.425 -12.604 1.00 84.62 326 ASN A N 1
ATOM 2564 C CA . ASN A 1 326 ? 13.436 2.643 -13.831 1.00 84.62 326 ASN A CA 1
ATOM 2565 C C . ASN A 1 326 ? 13.717 1.135 -13.663 1.00 84.62 326 ASN A C 1
ATOM 2567 O O . ASN A 1 326 ? 13.548 0.379 -14.624 1.00 84.62 326 ASN A O 1
ATOM 2571 N N . ALA A 1 327 ? 14.113 0.689 -12.468 1.00 89.81 327 ALA A N 1
ATOM 2572 C CA . ALA A 1 327 ? 14.432 -0.703 -12.202 1.00 89.81 327 ALA A CA 1
ATOM 2573 C C . ALA A 1 327 ? 13.180 -1.593 -12.222 1.00 89.81 327 ALA A C 1
ATOM 2575 O O . ALA A 1 327 ? 12.093 -1.229 -11.756 1.00 89.81 327 ALA A O 1
ATOM 2576 N N . TYR A 1 328 ? 13.341 -2.821 -12.719 1.00 91.94 328 TYR A N 1
ATOM 2577 C CA . TYR A 1 328 ? 12.245 -3.784 -12.786 1.00 91.94 328 TYR A CA 1
ATOM 2578 C C . TYR A 1 328 ? 11.676 -4.098 -11.395 1.00 91.94 328 TYR A C 1
ATOM 2580 O O . TYR A 1 328 ? 12.401 -4.485 -10.485 1.00 91.94 328 TYR A O 1
ATOM 2588 N N . GLY A 1 329 ? 10.363 -3.964 -11.221 1.00 88.56 329 GLY A N 1
ATOM 2589 C CA . GLY A 1 329 ? 9.672 -4.314 -9.976 1.00 88.56 329 GLY A CA 1
ATOM 2590 C C . GLY A 1 329 ? 9.643 -3.231 -8.890 1.00 88.56 329 GLY A C 1
ATOM 2591 O O . GLY A 1 329 ? 8.696 -3.250 -8.098 1.00 88.56 329 GLY A O 1
ATOM 2592 N N . THR A 1 330 ? 10.566 -2.261 -8.900 1.00 85.75 330 THR A N 1
ATOM 2593 C CA . THR A 1 330 ? 10.641 -1.171 -7.904 1.00 85.75 330 THR A CA 1
ATOM 2594 C C . THR A 1 330 ? 9.419 -0.255 -7.965 1.00 85.75 330 THR A C 1
ATOM 2596 O O . THR A 1 330 ? 8.807 -0.001 -6.928 1.00 85.75 330 THR A O 1
ATOM 2599 N N . ALA A 1 331 ? 9.001 0.150 -9.175 1.00 87.75 331 ALA A N 1
ATOM 2600 C CA . ALA A 1 331 ? 7.795 0.946 -9.445 1.00 87.75 331 ALA A CA 1
ATOM 2601 C C . ALA A 1 331 ? 7.564 2.059 -8.400 1.00 87.75 331 ALA A C 1
ATOM 2603 O O . ALA A 1 331 ? 6.695 1.951 -7.524 1.00 87.75 331 ALA A O 1
ATOM 2604 N N . ALA A 1 332 ? 8.378 3.107 -8.504 1.00 87.94 332 ALA A N 1
ATOM 2605 C CA . ALA A 1 332 ? 8.362 4.266 -7.627 1.00 87.94 332 ALA A CA 1
ATOM 2606 C C . ALA A 1 332 ? 7.752 5.489 -8.325 1.00 87.94 332 ALA A C 1
ATOM 2608 O O . ALA A 1 332 ? 7.828 5.630 -9.545 1.00 87.94 332 ALA A O 1
ATOM 2609 N N . MET A 1 333 ? 7.163 6.387 -7.542 1.00 87.81 333 MET A N 1
ATOM 2610 C CA . MET A 1 333 ? 6.694 7.691 -8.002 1.00 87.81 333 MET A CA 1
ATOM 2611 C C . MET A 1 333 ? 6.942 8.752 -6.933 1.00 87.81 333 MET A C 1
ATOM 2613 O O . MET A 1 333 ? 7.037 8.450 -5.744 1.00 87.81 333 MET A O 1
ATOM 2617 N N . ILE A 1 334 ? 7.006 10.010 -7.343 1.00 87.12 334 ILE A N 1
ATOM 2618 C CA . ILE A 1 334 ? 6.994 11.148 -6.422 1.00 87.12 334 ILE A CA 1
ATOM 2619 C C . ILE A 1 334 ? 5.581 11.722 -6.319 1.00 87.12 334 ILE A C 1
ATOM 2621 O O . ILE A 1 334 ? 4.751 11.555 -7.213 1.00 87.12 334 ILE A O 1
ATOM 2625 N N . GLY A 1 335 ? 5.305 12.424 -5.225 1.00 86.12 335 GLY A N 1
ATOM 2626 C CA . GLY A 1 335 ? 4.063 13.179 -5.101 1.00 86.12 335 GLY A CA 1
ATOM 2627 C C . GLY A 1 335 ? 4.087 14.403 -6.013 1.00 86.12 335 GLY A C 1
ATOM 2628 O O . GLY A 1 335 ? 5.140 15.010 -6.210 1.00 86.12 335 GLY A O 1
ATOM 2629 N N . TRP A 1 336 ? 2.918 14.831 -6.482 1.00 86.06 336 TRP A N 1
ATOM 2630 C CA . TRP A 1 336 ? 2.766 16.038 -7.291 1.00 86.06 336 TRP A CA 1
ATOM 2631 C C . TRP A 1 336 ? 1.509 16.805 -6.878 1.00 86.06 336 TRP A C 1
ATOM 2633 O O . TRP A 1 336 ? 0.422 16.227 -6.897 1.00 86.06 336 TRP A O 1
ATOM 2643 N N . ASN A 1 337 ? 1.634 18.081 -6.494 1.00 82.81 337 ASN A N 1
ATOM 2644 C CA . ASN A 1 337 ? 0.488 18.894 -6.049 1.00 82.81 337 ASN A CA 1
ATOM 2645 C C . ASN A 1 337 ? -0.566 19.019 -7.161 1.00 82.81 337 ASN A C 1
ATOM 2647 O O . ASN A 1 337 ? -1.768 18.918 -6.939 1.00 82.81 337 ASN A O 1
ATOM 2651 N N . GLY A 1 338 ? -0.103 19.200 -8.396 1.00 77.94 338 GLY A N 1
ATOM 2652 C CA . GLY A 1 338 ? -0.975 19.288 -9.562 1.00 77.94 338 GLY A CA 1
ATOM 2653 C C . GLY A 1 338 ? -1.752 20.582 -9.693 1.00 77.94 338 GLY A C 1
ATOM 2654 O O . GLY A 1 338 ? -2.425 20.776 -10.701 1.00 77.94 338 GLY A O 1
ATOM 2655 N N . ARG A 1 339 ? -1.596 21.509 -8.752 1.00 77.44 339 ARG A N 1
ATOM 2656 C CA . ARG A 1 339 ? -2.029 22.885 -8.937 1.00 77.44 339 ARG A CA 1
ATOM 2657 C C . ARG A 1 339 ? -1.115 23.590 -9.937 1.00 77.44 339 ARG A C 1
ATOM 2659 O O . ARG A 1 339 ? 0.087 23.677 -9.714 1.00 77.44 339 ARG A O 1
ATOM 2666 N N . LEU A 1 340 ? -1.704 24.071 -11.025 1.00 75.62 340 LEU A N 1
ATOM 2667 C CA . LEU A 1 340 ? -1.063 24.957 -11.995 1.00 75.62 340 LEU A CA 1
ATOM 2668 C C . LEU A 1 340 ? -1.469 26.410 -11.724 1.00 75.62 340 LEU A C 1
ATOM 2670 O O . LEU A 1 340 ? -2.455 26.666 -11.026 1.00 75.62 340 LEU A O 1
ATOM 2674 N N . GLU A 1 341 ? -0.719 27.356 -12.289 1.00 74.94 341 GLU A N 1
ATOM 2675 C CA . GLU A 1 341 ? -1.048 28.790 -12.233 1.00 74.94 341 GLU A CA 1
ATOM 2676 C C . GLU A 1 341 ? -2.439 29.086 -12.804 1.00 74.94 341 GLU A C 1
ATOM 2678 O O . GLU A 1 341 ? -3.179 29.908 -12.260 1.00 74.94 341 GLU A O 1
ATOM 2683 N N . LEU A 1 342 ? -2.796 28.359 -13.862 1.00 72.38 342 LEU A N 1
ATOM 2684 C CA . LEU A 1 342 ? -4.066 28.442 -14.563 1.00 72.38 342 LEU A CA 1
ATOM 2685 C C . LEU A 1 342 ? -4.807 27.115 -14.478 1.00 72.38 342 LEU A C 1
ATOM 2687 O O . LEU A 1 342 ? -4.194 26.044 -14.494 1.00 72.38 342 LEU A O 1
ATOM 2691 N N . ASP A 1 343 ? -6.134 27.176 -14.441 1.00 68.44 343 ASP A N 1
ATOM 2692 C CA . ASP A 1 343 ? -6.933 25.983 -14.702 1.00 68.44 343 ASP A CA 1
ATOM 2693 C C . ASP A 1 343 ? -6.796 25.512 -16.164 1.00 68.44 343 ASP A C 1
ATOM 2695 O O . ASP A 1 343 ? -6.227 26.187 -17.025 1.00 68.44 343 ASP A O 1
ATOM 2699 N N . TYR A 1 344 ? -7.319 24.320 -16.454 1.00 66.06 344 TYR A N 1
ATOM 2700 C CA . TYR A 1 344 ? -7.199 23.701 -17.776 1.00 66.06 344 TYR A CA 1
ATOM 2701 C C . TYR A 1 344 ? -7.722 24.583 -18.926 1.00 66.06 344 TYR A C 1
ATOM 2703 O O . TYR A 1 344 ? -7.171 24.548 -20.025 1.00 66.06 344 TYR A O 1
ATOM 2711 N N . ALA A 1 345 ? -8.762 25.386 -18.684 1.00 64.00 345 ALA A N 1
ATOM 2712 C CA . ALA A 1 345 ? -9.345 26.275 -19.688 1.00 64.00 345 ALA A CA 1
ATOM 2713 C C . ALA A 1 345 ? -8.728 27.677 -19.706 1.00 64.00 345 ALA A C 1
ATOM 2715 O O . ALA A 1 345 ? -9.157 28.514 -20.499 1.00 64.00 345 ALA A O 1
ATOM 2716 N N . SER A 1 346 ? -7.732 27.932 -18.853 1.00 68.31 346 SER A N 1
ATOM 2717 C CA . SER A 1 346 ? -7.166 29.263 -18.624 1.00 68.31 346 SER A CA 1
ATOM 2718 C C . SER A 1 346 ? -8.222 30.308 -18.239 1.00 68.31 346 SER A C 1
ATOM 2720 O O . SER A 1 346 ? -8.066 31.490 -18.534 1.00 68.31 346 SER A O 1
ATOM 2722 N N . ALA A 1 347 ? -9.311 29.867 -17.605 1.00 64.94 347 ALA A N 1
ATOM 2723 C CA . ALA A 1 347 ? -10.414 30.711 -17.162 1.00 64.94 347 ALA A CA 1
ATOM 2724 C C . ALA A 1 347 ? -10.149 31.306 -15.773 1.00 64.94 347 ALA A C 1
ATOM 2726 O O . ALA A 1 347 ? -10.572 32.424 -15.492 1.00 64.94 347 ALA A O 1
ATOM 2727 N N . ASN A 1 348 ? -9.424 30.577 -14.919 1.00 67.44 348 ASN A N 1
ATOM 2728 C CA . ASN A 1 348 ? -9.031 31.031 -13.589 1.00 67.44 348 ASN A CA 1
ATOM 2729 C C . ASN A 1 348 ? -7.510 31.083 -13.450 1.00 67.44 348 ASN A C 1
ATOM 2731 O O . ASN A 1 348 ? -6.826 30.124 -13.811 1.00 67.44 348 ASN A O 1
ATOM 2735 N N . CYS A 1 349 ? -7.008 32.161 -12.841 1.00 72.06 349 CYS A N 1
ATOM 2736 C CA . CYS A 1 349 ? -5.645 32.254 -12.330 1.00 72.06 349 CYS A CA 1
ATOM 2737 C C . CYS A 1 349 ? -5.635 32.194 -10.798 1.00 72.06 349 CYS A C 1
ATOM 2739 O O . CYS A 1 349 ? -6.429 32.855 -10.127 1.00 72.06 349 CYS A O 1
ATOM 2741 N N . TRP A 1 350 ? -4.728 31.402 -10.227 1.00 74.31 350 TRP A N 1
ATOM 2742 C CA . TRP A 1 350 ? -4.551 31.314 -8.777 1.00 74.31 350 TRP A CA 1
ATOM 2743 C C . TRP A 1 350 ? -3.354 32.154 -8.348 1.00 74.31 350 TRP A C 1
ATOM 2745 O O . TRP A 1 350 ? -2.204 31.756 -8.538 1.00 74.31 350 TRP A O 1
ATOM 2755 N N . GLY A 1 351 ? -3.618 33.306 -7.738 1.00 74.31 351 GLY A N 1
ATOM 2756 C CA . GLY A 1 351 ? -2.566 34.233 -7.345 1.00 74.31 351 GLY A CA 1
ATOM 2757 C C . GLY A 1 351 ? -2.992 35.233 -6.282 1.00 74.31 351 GLY A C 1
ATOM 2758 O O . GLY A 1 351 ? -4.148 35.277 -5.860 1.00 74.31 351 GLY A O 1
ATOM 2759 N N . ILE A 1 352 ? -2.032 36.041 -5.848 1.00 72.62 352 ILE A N 1
ATOM 2760 C CA . ILE A 1 352 ? -2.282 37.211 -5.011 1.00 72.62 352 ILE A CA 1
ATOM 2761 C C . ILE A 1 352 ? -2.435 38.410 -5.939 1.00 72.62 352 ILE A C 1
ATOM 2763 O O . ILE A 1 352 ? -1.530 38.743 -6.700 1.00 72.62 352 ILE A O 1
ATOM 2767 N N . GLY A 1 353 ? -3.604 39.044 -5.885 1.00 63.47 353 GLY A N 1
ATOM 2768 C CA . GLY A 1 353 ? -3.836 40.303 -6.578 1.00 63.47 353 GLY A CA 1
ATOM 2769 C C . GLY A 1 353 ? -3.140 41.457 -5.860 1.00 63.47 353 GLY A C 1
ATOM 2770 O O . GLY A 1 353 ? -3.188 41.558 -4.631 1.00 63.47 353 GLY A O 1
ATOM 2771 N N . ASP A 1 354 ? -2.543 42.359 -6.630 1.00 60.12 354 ASP A N 1
ATOM 2772 C CA . ASP A 1 354 ? -1.942 43.583 -6.116 1.00 60.12 354 ASP A CA 1
ATOM 2773 C C . ASP A 1 354 ? -3.039 44.605 -5.749 1.00 60.12 354 ASP A C 1
ATOM 2775 O O . ASP A 1 354 ? -3.419 45.479 -6.535 1.00 60.12 354 ASP A O 1
ATOM 2779 N N . LYS A 1 355 ? -3.622 44.467 -4.547 1.00 48.69 355 LYS A N 1
ATOM 2780 C CA . LYS A 1 355 ? -4.692 45.362 -4.059 1.00 48.69 355 LYS A CA 1
ATOM 2781 C C . LYS A 1 355 ? -4.271 46.838 -4.023 1.00 48.69 355 LYS A C 1
ATOM 2783 O O . LYS A 1 355 ? -5.146 47.698 -4.073 1.00 48.69 355 LYS A O 1
ATOM 2788 N N . ASN A 1 356 ? -2.973 47.142 -3.956 1.00 44.88 356 ASN A N 1
ATOM 2789 C CA . ASN A 1 356 ? -2.483 48.516 -3.837 1.00 44.88 356 ASN A CA 1
ATOM 2790 C C . ASN A 1 356 ? -2.204 49.179 -5.195 1.00 44.88 356 ASN A C 1
ATOM 2792 O O . ASN A 1 356 ? -2.344 50.394 -5.303 1.00 44.88 356 ASN A O 1
ATOM 2796 N N . ARG A 1 357 ? -1.895 48.411 -6.248 1.00 46.75 357 ARG A N 1
ATOM 2797 C CA . ARG A 1 357 ? -1.614 48.956 -7.589 1.00 46.75 357 ARG A CA 1
ATOM 2798 C C . ARG A 1 357 ? -2.883 49.306 -8.378 1.00 46.75 357 ARG A C 1
ATOM 2800 O O . ARG A 1 357 ? -2.899 50.299 -9.096 1.00 46.75 357 ARG A O 1
ATOM 2807 N N . ILE A 1 358 ? -3.985 48.570 -8.195 1.00 45.12 358 ILE A N 1
ATOM 2808 C CA . ILE A 1 358 ? -5.245 48.795 -8.943 1.00 45.12 358 ILE A CA 1
ATOM 2809 C C . ILE A 1 358 ? -6.086 49.948 -8.360 1.00 45.12 358 ILE A C 1
ATOM 2811 O O . ILE A 1 358 ? -6.803 50.620 -9.097 1.00 45.12 358 ILE A O 1
ATOM 2815 N N . ILE A 1 359 ? -5.980 50.223 -7.054 1.00 46.69 359 ILE A N 1
ATOM 2816 C CA . ILE A 1 359 ? -6.768 51.278 -6.387 1.00 46.69 359 ILE A CA 1
ATOM 2817 C C . ILE A 1 359 ? -6.108 52.669 -6.527 1.00 46.69 359 ILE A C 1
ATOM 2819 O O . ILE A 1 359 ? -6.775 53.680 -6.316 1.00 46.69 359 ILE A O 1
ATOM 2823 N N . GLN A 1 360 ? -4.824 52.746 -6.911 1.00 42.19 360 GLN A N 1
ATOM 2824 C CA . GLN A 1 360 ? -4.059 54.006 -6.950 1.00 42.19 360 GLN A CA 1
ATOM 2825 C C . GLN A 1 360 ? -3.399 54.358 -8.296 1.00 42.19 360 GLN A C 1
ATOM 2827 O O . GLN A 1 360 ? -2.875 55.463 -8.414 1.00 42.19 360 GLN A O 1
ATOM 2832 N N . ALA A 1 361 ? -3.410 53.479 -9.304 1.00 44.22 361 ALA A N 1
ATOM 2833 C CA . ALA A 1 361 ? -2.787 53.782 -10.596 1.00 44.22 361 ALA A CA 1
ATOM 2834 C C . ALA A 1 361 ? -3.656 54.699 -11.477 1.00 44.22 361 ALA A C 1
ATOM 2836 O O . ALA A 1 361 ? -4.870 54.510 -11.586 1.00 44.22 361 ALA A O 1
ATOM 2837 N N . ASP A 1 362 ? -3.011 55.657 -12.150 1.00 52.97 362 ASP A N 1
ATOM 2838 C CA . ASP A 1 362 ? -3.607 56.450 -13.230 1.00 52.97 362 ASP A CA 1
ATOM 2839 C C . ASP A 1 362 ? -4.097 55.495 -14.347 1.00 52.97 362 ASP A C 1
ATOM 2841 O O . ASP A 1 362 ? -3.364 54.571 -14.725 1.00 52.97 362 ASP A O 1
ATOM 2845 N N . PRO A 1 363 ? -5.312 55.678 -14.902 1.00 56.81 363 PRO A N 1
ATOM 2846 C CA . PRO A 1 363 ? -5.819 54.895 -16.032 1.00 56.81 363 PRO A CA 1
ATOM 2847 C C . PRO A 1 363 ? -4.837 54.728 -17.211 1.00 56.81 363 PRO A C 1
ATOM 2849 O O . PRO A 1 363 ? -4.883 53.715 -17.912 1.00 56.81 363 PRO A O 1
ATOM 2852 N N . ALA A 1 364 ? -3.929 55.685 -17.439 1.00 57.19 364 ALA A N 1
ATOM 2853 C CA . ALA A 1 364 ? -2.894 55.585 -18.473 1.00 57.19 364 ALA A CA 1
ATOM 2854 C C . ALA A 1 364 ? -1.767 54.591 -18.116 1.00 57.19 364 ALA A C 1
ATOM 2856 O O . ALA A 1 364 ? -1.252 53.892 -18.991 1.00 57.19 364 ALA A O 1
ATOM 2857 N N . GLU A 1 365 ? -1.423 54.478 -16.833 1.00 52.84 365 GLU A N 1
ATOM 2858 C CA . GLU A 1 365 ? -0.407 53.561 -16.303 1.00 52.84 365 GLU A CA 1
ATOM 2859 C C . GLU A 1 365 ? -0.913 52.111 -16.284 1.00 52.84 365 GLU A C 1
ATOM 2861 O O . GLU A 1 365 ? -0.162 51.174 -16.568 1.00 52.84 365 GLU A O 1
ATOM 2866 N N . GLN A 1 366 ? -2.218 51.924 -16.051 1.00 50.88 366 GLN A N 1
ATOM 2867 C CA . GLN A 1 366 ? -2.897 50.628 -16.176 1.00 50.88 366 GLN A CA 1
ATOM 2868 C C . GLN A 1 366 ? -2.893 50.112 -17.623 1.00 50.88 366 GLN A C 1
ATOM 2870 O O . GLN A 1 366 ? -2.705 48.921 -17.863 1.00 50.88 366 GLN A O 1
ATOM 2875 N N . LYS A 1 367 ? -3.043 51.007 -18.607 1.00 51.25 367 LYS A N 1
ATOM 2876 C CA . LYS A 1 367 ? -3.027 50.643 -20.031 1.00 51.25 367 LYS A CA 1
ATOM 2877 C C . LYS A 1 367 ? -1.614 50.321 -20.540 1.00 51.25 367 LYS A C 1
ATOM 2879 O O . LYS A 1 367 ? -1.437 49.354 -21.272 1.00 51.25 367 LYS A O 1
ATOM 2884 N N . ALA A 1 368 ? -0.607 51.080 -20.103 1.00 50.78 368 ALA A N 1
ATOM 2885 C CA . ALA A 1 368 ? 0.791 50.859 -20.484 1.00 50.78 368 ALA A CA 1
ATOM 2886 C C . ALA A 1 368 ? 1.403 49.589 -19.853 1.00 50.78 368 ALA A C 1
ATOM 2888 O O . ALA A 1 368 ? 2.215 48.916 -20.487 1.00 50.78 368 ALA A O 1
ATOM 2889 N N . SER A 1 369 ? 0.997 49.226 -18.630 1.00 51.03 369 SER A N 1
ATOM 2890 C CA . SER A 1 369 ? 1.416 47.974 -17.976 1.00 51.03 369 SER A CA 1
ATOM 2891 C C . SER A 1 369 ? 0.744 46.738 -18.584 1.00 51.03 369 SER A C 1
ATOM 2893 O O . SER A 1 369 ? 1.423 45.740 -18.822 1.00 51.03 369 SER A O 1
ATOM 2895 N N . ALA A 1 370 ? -0.538 46.830 -18.957 1.00 48.09 370 ALA A N 1
ATOM 2896 C CA . ALA A 1 370 ? -1.242 45.770 -19.684 1.00 48.09 370 ALA A CA 1
ATOM 2897 C C . ALA A 1 370 ? -0.623 45.460 -21.065 1.00 48.09 370 ALA A C 1
ATOM 2899 O O . ALA A 1 370 ? -0.639 44.311 -21.504 1.00 48.09 370 ALA A O 1
ATOM 2900 N N . GLU A 1 371 ? -0.050 46.461 -21.743 1.00 47.06 371 GLU A N 1
ATOM 2901 C CA . GLU A 1 371 ? 0.601 46.296 -23.053 1.00 47.06 371 GLU A CA 1
ATOM 2902 C C . GLU A 1 371 ? 2.070 45.815 -22.948 1.00 47.06 371 GLU A C 1
ATOM 2904 O O . GLU A 1 371 ? 2.554 45.134 -23.854 1.00 47.06 371 GLU A O 1
ATOM 2909 N N . ALA A 1 372 ? 2.775 46.094 -21.841 1.00 43.78 372 ALA A N 1
ATOM 2910 C CA . ALA A 1 372 ? 4.164 45.663 -21.611 1.00 43.78 372 ALA A CA 1
ATOM 2911 C C . ALA A 1 372 ? 4.296 44.251 -20.994 1.00 43.78 372 ALA A C 1
ATOM 2913 O O . ALA A 1 372 ? 5.296 43.566 -21.223 1.00 43.78 372 ALA A O 1
ATOM 2914 N N . GLU A 1 373 ? 3.290 43.776 -20.253 1.00 48.66 373 GLU A N 1
ATOM 2915 C CA . GLU A 1 373 ? 3.286 42.473 -19.562 1.00 48.66 373 GLU A CA 1
ATOM 2916 C C . GLU A 1 373 ? 2.632 41.343 -20.383 1.00 48.66 373 GLU A C 1
ATOM 2918 O O . GLU A 1 373 ? 2.254 40.303 -19.848 1.00 48.66 373 GLU A O 1
ATOM 2923 N N . ALA A 1 374 ? 2.599 41.458 -21.714 1.00 41.59 374 ALA A N 1
ATOM 2924 C CA . ALA A 1 374 ? 2.174 40.397 -22.641 1.00 41.59 374 ALA A CA 1
ATOM 2925 C C . ALA A 1 374 ? 3.105 39.151 -22.669 1.00 41.59 374 ALA A C 1
ATOM 2927 O O . ALA A 1 374 ? 3.088 38.364 -23.614 1.00 41.59 374 ALA A O 1
ATOM 2928 N N . ARG A 1 375 ? 3.926 38.938 -21.632 1.00 40.88 375 ARG A N 1
ATOM 2929 C CA . ARG A 1 375 ? 4.561 37.648 -21.301 1.00 40.88 375 ARG A CA 1
ATOM 2930 C C . ARG A 1 375 ? 3.895 36.942 -20.097 1.00 40.88 375 ARG A C 1
ATOM 2932 O O . ARG A 1 375 ? 4.182 35.772 -19.886 1.00 40.88 375 ARG A O 1
ATOM 2939 N N . SER A 1 376 ? 2.958 37.612 -19.407 1.00 46.69 376 SER A N 1
ATOM 2940 C CA . SER A 1 376 ? 2.024 37.141 -18.355 1.00 46.69 376 SER A CA 1
ATOM 2941 C C . SER A 1 376 ? 0.581 37.025 -18.905 1.00 46.69 376 SER A C 1
ATOM 2943 O O . SER A 1 376 ? -0.400 37.429 -18.286 1.00 46.69 376 SER A O 1
ATOM 2945 N N . VAL A 1 377 ? 0.427 36.532 -20.139 1.00 48.81 377 VAL A N 1
ATOM 2946 C CA . VAL A 1 377 ? -0.765 36.758 -20.997 1.00 48.81 377 VAL A CA 1
ATOM 2947 C C . VAL A 1 377 ? -2.108 36.278 -20.408 1.00 48.81 377 VAL A C 1
ATOM 2949 O O . VAL A 1 377 ? -3.156 36.660 -20.915 1.00 48.81 377 VAL A O 1
ATOM 2952 N N . LEU A 1 378 ? -2.116 35.475 -19.341 1.00 52.53 378 LEU A N 1
ATOM 2953 C CA . LEU A 1 378 ? -3.331 34.833 -18.820 1.00 52.53 378 LEU A CA 1
ATOM 2954 C C . LEU A 1 378 ? -3.645 35.138 -17.337 1.00 52.53 378 LEU A C 1
ATOM 2956 O O . LEU A 1 378 ? -4.792 34.972 -16.936 1.00 52.53 378 LEU A O 1
ATOM 2960 N N . CYS A 1 379 ? -2.687 35.631 -16.537 1.00 53.47 379 CYS A N 1
ATOM 2961 C CA . CYS A 1 379 ? -2.893 35.970 -15.111 1.00 53.47 379 CYS A CA 1
ATOM 2962 C C . CYS A 1 379 ? -2.928 37.488 -14.828 1.00 53.47 379 CYS A C 1
ATOM 2964 O O . CYS A 1 379 ? -3.218 37.900 -13.704 1.00 53.47 379 CYS A O 1
ATOM 2966 N N . GLY A 1 380 ? -2.640 38.334 -15.825 1.00 64.25 380 GLY A N 1
ATOM 2967 C CA . GLY A 1 380 ? -2.601 39.790 -15.655 1.00 64.25 380 GLY A CA 1
ATOM 2968 C C . GLY A 1 380 ? -1.551 40.228 -14.624 1.00 64.25 380 GLY A C 1
ATOM 2969 O O . GLY A 1 380 ? -0.425 39.734 -14.644 1.00 64.25 380 GLY A O 1
ATOM 2970 N N . THR A 1 381 ? -1.941 41.134 -13.717 1.00 58.03 381 THR A N 1
ATOM 2971 C CA . THR A 1 381 ? -1.089 41.700 -12.650 1.00 58.03 381 THR A CA 1
ATOM 2972 C C . THR A 1 381 ? -1.070 40.867 -11.361 1.00 58.03 381 THR A C 1
ATOM 2974 O O . THR A 1 381 ? -0.598 41.348 -10.332 1.00 58.03 381 THR A O 1
ATOM 2977 N N . ALA A 1 382 ? -1.680 39.680 -11.346 1.00 65.12 382 ALA A N 1
ATOM 2978 C CA . ALA A 1 382 ? -1.677 38.816 -10.170 1.00 65.12 382 ALA A CA 1
ATOM 2979 C C . ALA A 1 382 ? -0.383 38.000 -10.121 1.00 65.12 382 ALA A C 1
ATOM 2981 O O . ALA A 1 382 ? 0.007 37.411 -11.128 1.00 65.12 382 ALA A O 1
ATOM 2982 N N . THR A 1 383 ? 0.244 37.903 -8.946 1.00 72.38 383 THR A N 1
ATOM 2983 C CA . THR A 1 383 ? 1.412 37.033 -8.763 1.00 72.38 383 THR A CA 1
ATOM 2984 C C . THR A 1 383 ? 0.940 35.599 -8.508 1.00 72.38 383 THR A C 1
ATOM 2986 O O . THR A 1 383 ? 0.274 35.363 -7.489 1.00 72.38 383 THR A O 1
ATOM 2989 N N . PRO A 1 384 ? 1.235 34.625 -9.394 1.00 74.19 384 PRO A N 1
ATOM 2990 C CA . PRO A 1 384 ? 0.758 33.255 -9.238 1.00 74.19 384 PRO A CA 1
ATOM 2991 C C . PRO A 1 384 ? 1.324 32.586 -7.985 1.00 74.19 384 PRO A C 1
ATOM 2993 O O . PRO A 1 384 ? 2.517 32.677 -7.692 1.00 74.19 384 PRO A O 1
ATOM 2996 N N . THR A 1 385 ? 0.473 31.867 -7.253 1.00 76.50 385 THR A N 1
ATOM 2997 C CA . THR A 1 385 ? 0.857 31.190 -6.000 1.00 76.50 385 THR A CA 1
ATOM 2998 C C . THR A 1 385 ? 1.010 29.681 -6.143 1.00 76.50 385 THR A C 1
ATOM 3000 O O . THR A 1 385 ? 1.585 29.044 -5.259 1.00 76.50 385 THR A O 1
ATOM 3003 N N . ALA A 1 386 ? 0.539 29.102 -7.253 1.00 74.69 386 ALA A N 1
ATOM 3004 C CA . ALA A 1 386 ? 0.576 27.660 -7.508 1.00 74.69 386 ALA A CA 1
ATOM 3005 C C . ALA A 1 386 ? 1.993 27.077 -7.386 1.00 74.69 386 ALA A C 1
ATOM 3007 O O . ALA A 1 386 ? 2.188 26.088 -6.680 1.00 74.69 386 ALA A O 1
ATOM 3008 N N . GLN A 1 387 ? 2.983 27.773 -7.950 1.00 73.12 387 GLN A N 1
ATOM 3009 C CA . GLN A 1 387 ? 4.402 27.418 -7.883 1.00 73.12 387 GLN A CA 1
ATOM 3010 C C . GLN A 1 387 ? 4.969 27.258 -6.466 1.00 73.12 387 GLN A C 1
ATOM 3012 O O . GLN A 1 387 ? 5.922 26.498 -6.264 1.00 73.12 387 GLN A O 1
ATOM 3017 N N . HIS A 1 388 ? 4.391 27.951 -5.481 1.00 75.31 388 HIS A N 1
ATOM 3018 C CA . HIS A 1 388 ? 4.862 27.955 -4.096 1.00 75.31 388 HIS A CA 1
ATOM 3019 C C . HIS A 1 388 ? 4.169 26.897 -3.229 1.00 75.31 388 HIS A C 1
ATOM 3021 O O . HIS A 1 388 ? 4.636 26.594 -2.132 1.00 75.31 388 HIS A O 1
ATOM 3027 N N . LEU A 1 389 ? 3.071 26.301 -3.701 1.00 79.44 389 LEU A N 1
ATOM 3028 C CA . LEU A 1 389 ? 2.339 25.273 -2.969 1.00 79.44 389 LEU A CA 1
ATOM 3029 C C . LEU A 1 389 ? 2.947 23.899 -3.282 1.00 79.44 389 LEU A C 1
ATOM 3031 O O . LEU A 1 389 ? 2.837 23.395 -4.398 1.00 79.44 389 LEU A O 1
ATOM 3035 N N . ARG A 1 390 ? 3.582 23.268 -2.290 1.00 81.31 390 ARG A N 1
ATOM 3036 C CA . ARG A 1 390 ? 4.340 22.012 -2.469 1.00 81.31 390 ARG A CA 1
ATOM 3037 C C . ARG A 1 390 ? 3.893 20.875 -1.555 1.00 81.31 390 ARG A C 1
ATOM 3039 O O . ARG A 1 390 ? 4.704 20.039 -1.170 1.00 81.31 390 ARG A O 1
ATOM 3046 N N . TYR A 1 391 ? 2.613 20.806 -1.203 1.00 84.19 391 TYR A N 1
ATOM 3047 C CA . TYR A 1 391 ? 2.116 19.795 -0.269 1.00 84.19 391 TYR A CA 1
ATOM 3048 C C . TYR A 1 391 ? 0.847 19.121 -0.762 1.00 84.19 391 TYR A C 1
ATOM 3050 O O . TYR A 1 391 ? -0.066 19.792 -1.232 1.00 84.19 391 TYR A O 1
ATOM 3058 N N . ASN A 1 392 ? 0.779 17.807 -0.558 1.00 87.31 392 ASN A N 1
ATOM 3059 C CA . ASN A 1 392 ? -0.440 17.023 -0.696 1.00 87.31 392 ASN A CA 1
ATOM 3060 C C . ASN A 1 392 ? -0.750 16.327 0.614 1.00 87.31 392 ASN A C 1
ATOM 3062 O O . ASN A 1 392 ? 0.140 15.785 1.267 1.00 87.31 392 ASN A O 1
ATOM 3066 N N . TYR A 1 393 ? -2.024 16.298 0.972 1.00 90.62 393 TYR A N 1
ATOM 3067 C CA . TYR A 1 393 ? -2.463 15.502 2.100 1.00 90.62 393 TYR A CA 1
ATOM 3068 C C . TYR A 1 393 ? -2.486 14.018 1.748 1.00 90.62 393 TYR A C 1
ATOM 3070 O O . TYR A 1 393 ? -3.029 13.622 0.717 1.00 90.62 393 TYR A O 1
ATOM 3078 N N . VAL A 1 394 ? -1.921 13.203 2.634 1.00 92.56 394 VAL A N 1
ATOM 3079 C CA . VAL A 1 394 ? -1.893 11.745 2.506 1.00 92.56 394 VAL A CA 1
ATOM 3080 C C . VAL A 1 394 ? -2.314 11.132 3.834 1.00 92.56 394 VAL A C 1
ATOM 3082 O O . VAL A 1 394 ? -1.861 11.562 4.898 1.00 92.56 394 VAL A O 1
ATOM 3085 N N . GLY A 1 395 ? -3.182 10.122 3.768 1.00 94.31 395 GLY A N 1
ATOM 3086 C CA . GLY A 1 395 ? -3.593 9.332 4.922 1.00 94.31 395 GLY A CA 1
ATOM 3087 C C . GLY A 1 395 ? -5.089 9.036 4.932 1.00 94.31 395 GLY A C 1
ATOM 3088 O O . GLY A 1 395 ? -5.731 8.985 3.887 1.00 94.31 395 GLY A O 1
ATOM 3089 N N . ALA A 1 396 ? -5.650 8.827 6.115 1.00 95.25 396 ALA A N 1
ATOM 3090 C CA . ALA A 1 396 ? -7.068 8.596 6.335 1.00 95.25 396 ALA A CA 1
ATOM 3091 C C . ALA A 1 396 ? -7.683 9.812 7.026 1.00 95.25 396 ALA A C 1
ATOM 3093 O O . ALA A 1 396 ? -7.340 10.110 8.164 1.00 95.25 396 ALA A O 1
ATOM 3094 N N . ILE A 1 397 ? -8.602 10.504 6.349 1.00 92.50 397 ILE A N 1
ATOM 3095 C CA . ILE A 1 397 ? -9.215 11.741 6.868 1.00 92.50 397 ILE A CA 1
ATOM 3096 C C . ILE A 1 397 ? -9.984 11.503 8.173 1.00 92.50 397 ILE A C 1
ATOM 3098 O O . ILE A 1 397 ? -10.001 12.360 9.053 1.00 92.50 397 ILE A O 1
ATOM 3102 N N . ASN A 1 398 ? -10.664 10.361 8.290 1.00 92.56 398 ASN A N 1
ATOM 3103 C CA . ASN A 1 398 ? -11.623 10.127 9.364 1.00 92.56 398 ASN A CA 1
ATOM 3104 C C . ASN A 1 398 ? -11.613 8.667 9.854 1.00 92.56 398 ASN A C 1
ATOM 3106 O O . ASN A 1 398 ? -12.651 8.012 9.798 1.00 92.56 398 ASN A O 1
ATOM 3110 N N . PRO A 1 399 ? -10.481 8.133 10.345 1.00 95.38 399 PRO A N 1
ATOM 3111 C CA . PRO A 1 399 ? -10.420 6.762 10.846 1.00 95.38 399 PRO A CA 1
ATOM 3112 C C . PRO A 1 399 ? -11.310 6.584 12.069 1.00 95.38 399 PRO A C 1
ATOM 3114 O O . PRO A 1 399 ? -11.404 7.467 12.924 1.00 95.38 399 PRO A O 1
ATOM 3117 N N . ILE A 1 400 ? -11.978 5.438 12.160 1.00 95.81 400 ILE A N 1
ATOM 3118 C CA . ILE A 1 400 ? -12.923 5.151 13.236 1.00 95.81 400 ILE A CA 1
ATOM 3119 C C . ILE A 1 400 ? -12.648 3.761 13.807 1.00 95.81 400 ILE A C 1
ATOM 3121 O O . ILE A 1 400 ? -12.541 2.781 13.068 1.00 95.81 400 ILE A O 1
ATOM 3125 N N . PHE A 1 401 ? -12.599 3.700 15.134 1.00 96.19 401 PHE A N 1
ATOM 3126 C CA . PHE A 1 401 ? -12.684 2.484 15.927 1.00 96.19 401 PHE A CA 1
ATOM 3127 C C . PHE A 1 401 ? -13.964 2.558 16.763 1.00 96.19 401 PHE A C 1
ATOM 3129 O O . PHE A 1 401 ? -14.105 3.460 17.586 1.00 96.19 401 PHE A O 1
ATOM 3136 N N . ASP A 1 402 ? -14.919 1.666 16.522 1.00 96.06 402 ASP A N 1
ATOM 3137 C CA . ASP A 1 402 ? -16.267 1.775 17.089 1.00 96.06 402 ASP A CA 1
ATOM 3138 C C . ASP A 1 402 ? -16.800 0.427 17.599 1.00 96.06 402 ASP A C 1
ATOM 3140 O O . ASP A 1 402 ? -16.167 -0.612 17.405 1.00 96.06 402 ASP A O 1
ATOM 3144 N N . TYR A 1 403 ? -17.939 0.445 18.293 1.00 95.19 403 TYR A N 1
ATOM 3145 C CA . TYR A 1 403 ? -18.598 -0.733 18.852 1.00 95.19 403 TYR A CA 1
ATOM 3146 C C . TYR A 1 403 ? -19.978 -0.941 18.223 1.00 95.19 403 TYR A C 1
ATOM 3148 O O . TYR A 1 403 ? -20.848 -0.075 18.297 1.00 95.19 403 TYR A O 1
ATOM 3156 N N . ASP A 1 404 ? -20.197 -2.109 17.624 1.00 94.69 404 ASP A N 1
ATOM 3157 C CA . ASP A 1 404 ? -21.498 -2.516 17.105 1.00 94.69 404 ASP A CA 1
ATOM 3158 C C . ASP A 1 404 ? -22.343 -3.104 18.241 1.00 94.69 404 ASP A C 1
ATOM 3160 O O . ASP A 1 404 ? -22.000 -4.133 18.825 1.00 94.69 404 ASP A O 1
ATOM 3164 N N . ILE A 1 405 ? -23.461 -2.450 18.555 1.00 90.94 405 ILE A N 1
ATOM 3165 C CA . ILE A 1 405 ? -24.379 -2.868 19.623 1.00 90.94 405 ILE A CA 1
ATOM 3166 C C . ILE A 1 405 ? -25.142 -4.142 19.234 1.00 90.94 405 ILE A C 1
ATOM 3168 O O . ILE A 1 405 ? -25.417 -4.971 20.101 1.00 90.94 405 ILE A O 1
ATOM 3172 N N . ASN A 1 406 ? -25.459 -4.322 17.949 1.00 93.19 406 ASN A N 1
ATOM 3173 C CA . ASN A 1 406 ? -26.239 -5.463 17.471 1.00 93.19 406 ASN A CA 1
ATOM 3174 C C . ASN A 1 406 ? -25.393 -6.736 17.483 1.00 93.19 406 ASN A C 1
ATOM 3176 O O . ASN A 1 406 ? -25.843 -7.779 17.947 1.00 93.19 406 ASN A O 1
ATOM 3180 N N . GLU A 1 407 ? -24.151 -6.635 17.010 1.00 91.81 407 GLU A N 1
ATOM 3181 C CA . GLU A 1 407 ? -23.217 -7.767 16.981 1.00 91.81 407 GLU A CA 1
ATOM 3182 C C . GLU A 1 407 ? -22.413 -7.909 18.282 1.00 91.81 407 GLU A C 1
ATOM 3184 O O . GLU A 1 407 ? -21.748 -8.920 18.505 1.00 91.81 407 GLU A O 1
ATOM 3189 N N . SER A 1 408 ? -22.495 -6.910 19.166 1.00 93.25 408 SER A N 1
ATOM 3190 C CA . SER A 1 408 ? -21.734 -6.814 20.412 1.00 93.25 408 SER A CA 1
ATOM 3191 C C . SER A 1 408 ? -20.210 -6.886 20.217 1.00 93.25 408 SER A C 1
ATOM 3193 O O . SER A 1 408 ? -19.509 -7.415 21.083 1.00 93.25 408 SER A O 1
ATOM 3195 N N . ARG A 1 409 ? -19.684 -6.327 19.118 1.00 95.56 409 ARG A N 1
ATOM 3196 C CA . ARG A 1 409 ? -18.274 -6.436 18.683 1.00 95.56 409 ARG A CA 1
ATOM 3197 C C . ARG A 1 409 ? -17.651 -5.082 18.360 1.00 95.56 409 ARG A C 1
ATOM 3199 O O . ARG A 1 409 ? -18.331 -4.175 17.890 1.00 95.56 409 ARG A O 1
ATOM 3206 N N . PHE A 1 410 ? -16.342 -4.957 18.573 1.00 96.50 410 PHE A N 1
ATOM 3207 C CA . PHE A 1 410 ? -15.576 -3.792 18.124 1.00 96.50 410 PHE A CA 1
ATOM 3208 C C . PHE A 1 410 ? -15.198 -3.904 16.646 1.00 96.50 410 PHE A C 1
ATOM 3210 O O . PHE A 1 410 ? -15.071 -5.011 16.123 1.00 96.50 410 PHE A O 1
ATOM 3217 N N . PHE A 1 411 ? -14.996 -2.769 15.975 1.00 96.44 411 PHE A N 1
ATOM 3218 C CA . PHE A 1 411 ? -14.583 -2.753 14.577 1.00 96.44 411 PHE A CA 1
ATOM 3219 C C . PHE A 1 411 ? -13.764 -1.521 14.177 1.00 96.44 411 PHE A C 1
ATOM 3221 O O . PHE A 1 411 ? -13.924 -0.437 14.738 1.00 96.44 411 PHE A O 1
ATOM 3228 N N . PHE A 1 412 ? -12.935 -1.680 13.142 1.00 96.25 412 PHE A N 1
ATOM 3229 C CA . PHE A 1 412 ? -12.302 -0.572 12.418 1.00 96.25 412 PHE A CA 1
ATOM 3230 C C . PHE A 1 412 ? -13.082 -0.233 11.140 1.00 96.25 412 PHE A C 1
ATOM 3232 O O . PHE A 1 412 ? -13.584 -1.125 10.452 1.00 96.25 412 PHE A O 1
ATOM 3239 N N . LYS A 1 413 ? -13.157 1.057 10.792 1.00 95.81 413 LYS A N 1
ATOM 3240 C CA . LYS A 1 413 ? -13.619 1.553 9.481 1.00 95.81 413 LYS A CA 1
ATOM 3241 C C . LYS A 1 413 ? -12.888 2.846 9.097 1.00 95.81 413 LYS A C 1
ATOM 3243 O O . LYS A 1 413 ? -12.352 3.535 9.963 1.00 95.81 413 LYS A O 1
ATOM 3248 N N . GLN A 1 414 ? -12.915 3.204 7.813 1.00 95.88 414 GLN A N 1
ATOM 3249 C CA . GLN A 1 414 ? -12.362 4.462 7.285 1.00 95.88 414 GLN A CA 1
ATOM 3250 C C . GLN A 1 414 ? -10.862 4.662 7.573 1.00 95.88 414 GLN A C 1
ATOM 3252 O O . GLN A 1 414 ? -10.392 5.778 7.756 1.00 95.88 414 GLN A O 1
ATOM 3257 N N . LEU A 1 415 ? -10.078 3.582 7.537 1.00 96.38 415 LEU A N 1
ATOM 3258 C CA . LEU A 1 415 ? -8.607 3.641 7.467 1.00 96.38 415 LEU A CA 1
ATOM 3259 C C . LEU A 1 415 ? -8.100 4.111 6.085 1.00 96.38 415 LEU A C 1
ATOM 3261 O O . LEU A 1 415 ? -6.906 4.059 5.803 1.00 96.38 415 LEU A O 1
ATOM 3265 N N . HIS A 1 416 ? -8.999 4.579 5.221 1.00 95.25 416 HIS A N 1
ATOM 3266 C CA . HIS A 1 416 ? -8.720 5.185 3.927 1.00 95.25 416 HIS A CA 1
ATOM 3267 C C . HIS A 1 416 ? -9.431 6.536 3.806 1.00 95.25 416 HIS A C 1
ATOM 3269 O O . HIS A 1 416 ? -10.374 6.834 4.539 1.00 95.25 416 HIS A O 1
ATOM 3275 N N . THR A 1 417 ? -8.975 7.361 2.869 1.00 94.25 417 THR A N 1
ATOM 3276 C CA . THR A 1 417 ? -9.709 8.539 2.419 1.00 94.25 417 THR A CA 1
ATOM 3277 C C . THR A 1 417 ? -10.787 8.099 1.436 1.00 94.25 417 THR A C 1
ATOM 3279 O O . THR A 1 417 ? -10.487 7.448 0.443 1.00 94.25 417 THR A O 1
ATOM 3282 N N . ASN A 1 418 ? -12.045 8.439 1.701 1.00 91.81 418 ASN A N 1
ATOM 3283 C CA . ASN A 1 418 ? -13.144 8.077 0.811 1.00 91.81 418 ASN A CA 1
ATOM 3284 C C . ASN A 1 418 ? -13.045 8.832 -0.523 1.00 91.81 418 ASN A C 1
ATOM 3286 O O . ASN A 1 418 ? -12.771 10.035 -0.547 1.00 91.81 418 ASN A O 1
ATOM 3290 N N . GLU A 1 419 ? -13.345 8.156 -1.628 1.00 89.81 419 GLU A N 1
ATOM 3291 C CA . GLU A 1 419 ? -13.659 8.830 -2.884 1.00 89.81 419 GLU A CA 1
ATOM 3292 C C . GLU A 1 419 ? -15.068 9.451 -2.806 1.00 89.81 419 GLU A C 1
ATOM 3294 O O . GLU A 1 419 ? -15.996 8.892 -2.217 1.00 89.81 419 GLU A O 1
ATOM 3299 N N . LEU A 1 420 ? -15.224 10.647 -3.379 1.00 86.69 420 LEU A N 1
ATOM 3300 C CA . LEU A 1 420 ? -16.450 11.438 -3.278 1.00 86.69 420 LEU A CA 1
ATOM 3301 C C . LEU A 1 420 ? -17.056 11.730 -4.654 1.00 86.69 420 LEU A C 1
ATOM 3303 O O . LEU A 1 420 ? -16.339 11.862 -5.658 1.00 86.69 420 LEU A O 1
ATOM 3307 N N . THR A 1 421 ? -18.378 11.891 -4.705 1.00 79.38 421 THR A N 1
ATOM 3308 C CA . THR A 1 421 ? -19.029 12.587 -5.818 1.00 79.38 421 THR A CA 1
ATOM 3309 C C . THR A 1 421 ? -18.599 14.047 -5.810 1.00 79.38 421 THR A C 1
ATOM 3311 O O . THR A 1 421 ? -18.499 14.700 -4.771 1.00 79.38 421 THR A O 1
ATOM 3314 N N . GLY A 1 422 ? -18.320 14.575 -6.990 1.00 66.56 422 GLY A N 1
ATOM 3315 C CA . GLY A 1 422 ? -17.840 15.936 -7.148 1.00 66.56 422 GLY A CA 1
ATOM 3316 C C . GLY A 1 422 ? -17.717 16.280 -8.620 1.00 66.56 422 GLY A C 1
ATOM 3317 O O . GLY A 1 422 ? -17.790 15.404 -9.483 1.00 66.56 422 GLY A O 1
ATOM 3318 N N . GLN A 1 423 ? -17.556 17.565 -8.901 1.00 60.56 423 GLN A N 1
ATOM 3319 C CA . GLN A 1 423 ? -17.505 18.069 -10.266 1.00 60.56 423 GLN A CA 1
ATOM 3320 C C . GLN A 1 423 ? -16.092 17.919 -10.828 1.00 60.56 423 GLN A C 1
ATOM 3322 O O . GLN A 1 423 ? -15.108 18.238 -10.163 1.00 60.56 423 GLN A O 1
ATOM 3327 N N . SER A 1 424 ? -15.998 17.409 -12.054 1.00 57.00 424 SER A N 1
ATOM 3328 C CA . SER A 1 424 ? -14.734 17.171 -12.761 1.00 57.00 424 SER A CA 1
ATOM 3329 C C . SER A 1 424 ? -14.324 18.319 -13.691 1.00 57.00 424 SER A C 1
ATOM 3331 O O . SER A 1 424 ? -13.322 18.198 -14.394 1.00 57.00 424 SER A O 1
ATOM 3333 N N . PHE A 1 425 ? -15.117 19.396 -13.735 1.00 57.97 425 PHE A N 1
ATOM 3334 C CA . PHE A 1 425 ? -15.006 20.481 -14.712 1.00 57.97 425 PHE A CA 1
ATOM 3335 C C . PHE A 1 425 ? -14.802 21.832 -14.031 1.00 57.97 425 PHE A C 1
ATOM 3337 O O . PHE A 1 425 ? -15.401 22.047 -12.980 1.00 57.97 425 PHE A O 1
ATOM 3344 N N . PHE A 1 426 ? -14.001 22.718 -14.644 1.00 55.16 426 PHE A N 1
ATOM 3345 C CA . PHE A 1 426 ? -13.500 23.976 -14.060 1.00 55.16 426 PHE A CA 1
ATOM 3346 C C . PHE A 1 426 ? -14.566 25.036 -13.743 1.00 55.16 426 PHE A C 1
ATOM 3348 O O . PHE A 1 426 ? -14.400 25.820 -12.814 1.00 55.16 426 PHE A O 1
ATOM 3355 N N . SER A 1 427 ? -15.685 25.027 -14.467 1.00 53.44 427 SER A N 1
ATOM 3356 C CA . SER A 1 427 ? -16.839 25.914 -14.249 1.00 53.44 427 SER A CA 1
ATOM 3357 C C . SER A 1 427 ? -17.806 25.364 -13.194 1.00 53.44 427 SER A C 1
ATOM 3359 O O . SER A 1 427 ? -19.022 25.452 -13.350 1.00 53.44 427 SER A O 1
ATOM 3361 N N . ALA A 1 428 ? -17.290 24.704 -12.156 1.00 53.56 428 ALA A N 1
ATOM 3362 C CA . ALA A 1 428 ? -18.139 24.090 -11.148 1.00 53.56 428 ALA A CA 1
ATOM 3363 C C . ALA A 1 428 ? -18.999 25.147 -10.436 1.00 53.56 428 ALA A C 1
ATOM 3365 O O . ALA A 1 428 ? -18.475 26.130 -9.918 1.00 53.56 428 ALA A O 1
ATOM 3366 N N . GLY A 1 429 ? -20.318 24.948 -10.429 1.00 52.41 429 GLY A N 1
ATOM 3367 C CA . GLY A 1 429 ? -21.287 25.924 -9.924 1.00 52.41 429 GLY A CA 1
ATOM 3368 C C . GLY A 1 429 ? -21.703 27.010 -10.923 1.00 52.41 429 GLY A C 1
ATOM 3369 O O . GLY A 1 429 ? -22.560 27.808 -10.576 1.00 52.41 429 GLY A O 1
ATOM 3370 N N . ASP A 1 430 ? -21.171 27.045 -12.151 1.00 53.09 430 ASP A N 1
ATOM 3371 C CA . ASP A 1 430 ? -21.636 27.949 -13.213 1.00 53.09 430 ASP A CA 1
ATOM 3372 C C . ASP A 1 430 ? -22.834 27.335 -13.962 1.00 53.09 430 ASP A C 1
ATOM 3374 O O . ASP A 1 430 ? -22.793 26.188 -14.412 1.00 53.09 430 ASP A O 1
ATOM 3378 N N . SER A 1 431 ? -23.916 28.102 -14.116 1.00 49.66 431 SER A N 1
ATOM 3379 C CA . SER A 1 431 ? -25.102 27.666 -14.870 1.00 49.66 431 SER A CA 1
ATOM 3380 C C . SER A 1 431 ? -24.979 27.878 -16.379 1.00 49.66 431 SER A C 1
ATOM 3382 O O . SER A 1 431 ? -25.839 27.410 -17.126 1.00 49.66 431 SER A O 1
ATOM 3384 N N . GLY A 1 432 ? -23.948 28.595 -16.842 1.00 46.94 432 GLY A N 1
ATOM 3385 C CA . GLY A 1 432 ? -23.754 28.930 -18.253 1.00 46.94 432 GLY A CA 1
ATOM 3386 C C . GLY A 1 432 ? -24.829 29.861 -18.832 1.00 46.94 432 GLY A C 1
ATOM 3387 O O . GLY A 1 432 ? -24.832 30.117 -20.036 1.00 46.94 432 GLY A O 1
ATOM 3388 N N . VAL A 1 433 ? -25.748 30.372 -18.003 1.00 48.19 433 VAL A N 1
ATOM 3389 C CA . VAL A 1 433 ? -26.770 31.344 -18.397 1.00 48.19 433 VAL A CA 1
ATOM 3390 C C . VAL A 1 433 ? -26.238 32.738 -18.095 1.00 48.19 433 VAL A C 1
ATOM 3392 O O . VAL A 1 433 ? -25.950 33.070 -16.948 1.00 48.19 433 VAL A O 1
ATOM 3395 N N . LYS A 1 434 ? -26.120 33.575 -19.128 1.00 42.47 434 LYS A N 1
ATOM 3396 C CA . LYS A 1 434 ? -25.845 35.002 -18.957 1.00 42.47 434 LYS A CA 1
ATOM 3397 C C . LYS A 1 434 ? -27.071 35.629 -18.286 1.00 42.47 434 LYS A C 1
ATOM 3399 O O . LYS A 1 434 ? -28.120 35.721 -18.915 1.00 42.47 434 LYS A O 1
ATOM 3404 N N . VAL A 1 435 ? -26.963 35.983 -17.009 1.00 46.94 435 VAL A N 1
ATOM 3405 C CA . VAL A 1 435 ? -28.056 36.617 -16.260 1.00 46.94 435 VAL A CA 1
ATOM 3406 C C . VAL A 1 435 ? -27.832 38.129 -16.280 1.00 46.94 435 VAL A C 1
ATOM 3408 O O . VAL A 1 435 ? -26.773 38.592 -15.863 1.00 46.94 435 VAL A O 1
ATOM 3411 N N . ASP A 1 436 ? -28.802 38.893 -16.792 1.00 48.75 436 ASP A N 1
ATOM 3412 C CA . ASP A 1 436 ? -28.723 40.363 -16.902 1.00 48.75 436 ASP A CA 1
ATOM 3413 C C . ASP A 1 436 ? -28.778 41.081 -15.532 1.00 48.75 436 ASP A C 1
ATOM 3415 O O . ASP A 1 436 ? -28.455 42.262 -15.430 1.00 48.75 436 ASP A O 1
ATOM 3419 N N . GLU A 1 437 ? -29.110 40.360 -14.457 1.00 50.72 437 GLU A N 1
ATOM 3420 C CA . GLU A 1 437 ? -29.078 40.824 -13.067 1.00 50.72 437 GLU A CA 1
ATOM 3421 C C . GLU A 1 437 ? -28.339 39.790 -12.204 1.00 50.72 437 GLU A C 1
ATOM 3423 O O . GLU A 1 437 ? -28.506 38.584 -12.400 1.00 50.72 437 GLU A O 1
ATOM 3428 N N . PHE A 1 438 ? -27.499 40.255 -11.268 1.00 40.59 438 PHE A N 1
ATOM 3429 C CA . PHE A 1 438 ? -26.593 39.439 -10.446 1.00 40.59 438 PHE A CA 1
ATOM 3430 C C . PHE A 1 438 ? -27.369 38.445 -9.566 1.00 40.59 438 PHE A C 1
ATOM 3432 O O . PHE A 1 438 ? -27.644 38.690 -8.393 1.00 40.59 438 PHE A O 1
ATOM 3439 N N . THR A 1 439 ? -27.735 37.309 -10.151 1.00 38.59 439 THR A N 1
ATOM 3440 C CA . THR A 1 439 ? -28.334 36.175 -9.457 1.00 38.59 439 THR A CA 1
ATOM 3441 C C . THR A 1 439 ? -27.212 35.160 -9.257 1.00 38.59 439 THR A C 1
ATOM 3443 O O . THR A 1 439 ? -26.633 34.724 -10.255 1.00 38.59 439 THR A O 1
ATOM 3446 N N . PRO A 1 440 ? -26.837 34.815 -8.011 1.00 38.34 440 PRO A N 1
ATOM 3447 C CA . PRO A 1 440 ? -25.783 33.840 -7.774 1.00 38.34 440 PRO A CA 1
ATOM 3448 C C . PRO A 1 440 ? -26.122 32.533 -8.488 1.00 38.34 440 PRO A C 1
ATOM 3450 O O . PRO A 1 440 ? -27.274 32.091 -8.481 1.00 38.34 440 PRO A O 1
ATOM 3453 N N . ALA A 1 441 ? -25.119 31.947 -9.138 1.00 36.59 441 ALA A N 1
ATOM 3454 C CA . ALA A 1 441 ? -25.303 30.716 -9.880 1.00 36.59 441 ALA A CA 1
ATOM 3455 C C . ALA A 1 441 ? -25.838 29.606 -8.943 1.00 36.59 441 ALA A C 1
ATOM 3457 O O . ALA A 1 441 ? -25.432 29.541 -7.779 1.00 36.59 441 ALA A O 1
ATOM 3458 N N . PRO A 1 442 ? -26.800 28.782 -9.398 1.00 38.25 442 PRO A N 1
ATOM 3459 C CA . PRO A 1 442 ? -27.415 27.755 -8.573 1.00 38.25 442 PRO A CA 1
ATOM 3460 C C . PRO A 1 442 ? -26.365 26.766 -8.070 1.00 38.25 442 PRO A C 1
ATOM 3462 O O . PRO A 1 442 ? -25.638 26.151 -8.849 1.00 38.25 442 PRO A O 1
ATOM 3465 N N . ASP A 1 443 ? -26.334 26.596 -6.751 1.00 40.00 443 ASP A N 1
ATOM 3466 C CA . ASP A 1 443 ? -25.495 25.621 -6.075 1.00 40.00 443 ASP A CA 1
ATOM 3467 C C . ASP A 1 443 ? -25.890 24.196 -6.506 1.00 40.00 443 ASP A C 1
ATOM 3469 O O . ASP A 1 443 ? -26.923 23.643 -6.113 1.00 40.00 443 ASP A O 1
ATOM 3473 N N . ASN A 1 444 ? -25.064 23.602 -7.362 1.00 42.22 444 ASN A N 1
ATOM 3474 C CA . ASN A 1 444 ? -25.200 22.232 -7.838 1.00 42.22 444 ASN A CA 1
ATOM 3475 C C . ASN A 1 444 ? -24.476 21.220 -6.920 1.00 42.22 444 ASN A C 1
ATOM 3477 O O . ASN A 1 444 ? -24.238 20.080 -7.325 1.00 42.22 444 ASN A O 1
ATOM 3481 N N . THR A 1 445 ? -24.161 21.586 -5.669 1.00 47.22 445 THR A N 1
ATOM 3482 C CA . THR A 1 445 ? -23.640 20.670 -4.633 1.00 47.22 445 THR A CA 1
ATOM 3483 C C . THR A 1 445 ? -24.685 19.705 -4.066 1.00 47.22 445 THR A C 1
ATOM 3485 O O . THR A 1 445 ? -24.331 18.846 -3.262 1.00 47.22 445 THR A O 1
ATOM 3488 N N . GLN A 1 446 ? -25.946 19.752 -4.513 1.00 46.88 446 GLN A N 1
ATOM 3489 C CA . GLN A 1 446 ? -27.034 18.908 -3.985 1.00 46.88 446 GLN A CA 1
ATOM 3490 C C . GLN A 1 446 ? -26.770 17.389 -4.076 1.00 46.88 446 GLN A C 1
ATOM 3492 O O . GLN A 1 446 ? -27.395 16.618 -3.352 1.00 46.88 446 GLN A O 1
ATOM 3497 N N . THR A 1 447 ? -25.831 16.944 -4.920 1.00 55.06 447 THR A N 1
ATOM 3498 C CA . THR A 1 447 ? -25.353 15.548 -4.985 1.00 55.06 447 THR A CA 1
ATOM 3499 C C . THR A 1 447 ? -23.832 15.409 -4.829 1.00 55.06 447 THR A C 1
ATOM 3501 O O . THR A 1 447 ? -23.280 14.355 -5.153 1.00 55.06 447 THR A O 1
ATOM 3504 N N . ALA A 1 448 ? -23.131 16.460 -4.395 1.00 63.28 448 ALA A N 1
ATOM 3505 C CA . ALA A 1 448 ? -21.693 16.432 -4.125 1.00 63.28 448 ALA A CA 1
ATOM 3506 C C . ALA A 1 448 ? -21.409 15.852 -2.729 1.00 63.28 448 ALA A C 1
ATOM 3508 O O . ALA A 1 448 ? -22.288 15.829 -1.873 1.00 63.28 448 ALA A O 1
ATOM 3509 N N . ASN A 1 449 ? -20.174 15.399 -2.493 1.00 74.88 449 ASN A N 1
ATOM 3510 C CA . ASN A 1 449 ? -19.715 14.879 -1.199 1.00 74.88 449 ASN A CA 1
ATOM 3511 C C . ASN A 1 449 ? -20.377 13.556 -0.745 1.00 74.88 449 ASN A C 1
ATOM 3513 O O . ASN A 1 449 ? -20.272 13.171 0.419 1.00 74.88 449 ASN A O 1
ATOM 3517 N N . ASN A 1 450 ? -21.016 12.816 -1.654 1.00 86.81 450 ASN A N 1
ATOM 3518 C CA . ASN A 1 450 ? -21.442 11.449 -1.362 1.00 86.81 450 ASN A CA 1
ATOM 3519 C C . ASN A 1 450 ? -20.236 10.517 -1.458 1.00 86.81 450 ASN A C 1
ATOM 3521 O O . ASN A 1 450 ? -19.491 10.572 -2.436 1.00 86.81 450 ASN A O 1
ATOM 3525 N N . THR A 1 451 ? -20.058 9.649 -0.462 1.00 90.69 451 THR A N 1
ATOM 3526 C CA . THR A 1 451 ? -19.026 8.604 -0.513 1.00 90.69 451 THR A CA 1
ATOM 3527 C C . THR A 1 451 ? -19.382 7.601 -1.603 1.00 90.69 451 THR A C 1
ATOM 3529 O O . THR A 1 451 ? -20.454 6.997 -1.566 1.00 90.69 451 THR A O 1
ATOM 3532 N N . VAL A 1 452 ? -18.487 7.437 -2.575 1.00 90.31 452 VAL A N 1
ATOM 3533 C CA . VAL A 1 452 ? -18.681 6.554 -3.728 1.00 90.31 452 VAL A CA 1
ATOM 3534 C C . VAL A 1 452 ? -17.428 5.754 -4.022 1.00 90.31 452 VAL A C 1
ATOM 3536 O O . VAL A 1 452 ? -16.327 6.176 -3.693 1.00 90.31 452 VAL A O 1
ATOM 3539 N N . TYR A 1 453 ? -17.580 4.651 -4.742 1.00 93.25 453 TYR A N 1
ATOM 3540 C CA . TYR A 1 453 ? -16.510 4.159 -5.601 1.00 93.25 453 TYR A CA 1
ATOM 3541 C C . TYR A 1 453 ? -16.845 4.469 -7.060 1.00 93.25 453 TYR A C 1
ATOM 3543 O O . TYR A 1 453 ? -18.008 4.582 -7.458 1.00 93.25 453 TYR A O 1
ATOM 3551 N N . LYS A 1 454 ? -15.804 4.641 -7.871 1.00 89.31 454 LYS A N 1
ATOM 3552 C CA . LYS A 1 454 ? -15.911 5.002 -9.283 1.00 89.31 454 LYS A CA 1
ATOM 3553 C C . LYS A 1 454 ? -15.411 3.866 -10.156 1.00 89.31 454 LYS A C 1
ATOM 3555 O O . LYS A 1 454 ? -14.366 3.284 -9.879 1.00 89.31 454 LYS A O 1
ATOM 3560 N N . ILE A 1 455 ? -16.121 3.604 -11.247 1.00 89.12 455 ILE A N 1
ATOM 3561 C CA . ILE A 1 455 ? -15.678 2.714 -12.322 1.00 89.12 455 ILE A CA 1
ATOM 3562 C C . ILE A 1 455 ? -15.575 3.541 -13.599 1.00 89.12 455 ILE A C 1
ATOM 3564 O O . ILE A 1 455 ? -16.394 4.430 -13.846 1.00 89.12 455 ILE A O 1
ATOM 3568 N N . ASN A 1 456 ? -14.536 3.276 -14.397 1.00 86.19 456 ASN A N 1
ATOM 3569 C CA . ASN A 1 456 ? -14.163 4.119 -15.535 1.00 86.19 456 ASN A CA 1
ATOM 3570 C C . ASN A 1 456 ? -13.997 5.587 -15.091 1.00 86.19 456 ASN A C 1
ATOM 3572 O O . ASN A 1 456 ? -14.591 6.504 -15.662 1.00 86.19 456 ASN A O 1
ATOM 3576 N N . LYS A 1 457 ? -13.243 5.813 -14.007 1.00 84.38 457 LYS A N 1
ATOM 3577 C CA . LYS A 1 457 ? -13.111 7.129 -13.365 1.00 84.38 457 LYS A CA 1
ATOM 3578 C C . LYS A 1 457 ? -12.665 8.198 -14.373 1.00 84.38 457 LYS A C 1
ATOM 3580 O O . LYS A 1 457 ? -11.734 7.995 -15.150 1.00 84.38 457 LYS A O 1
ATOM 3585 N N . ARG A 1 458 ? -13.329 9.357 -14.339 1.00 79.38 458 ARG A N 1
ATOM 3586 C CA . ARG A 1 458 ? -12.895 10.564 -15.054 1.00 79.38 458 ARG A CA 1
ATOM 3587 C C . ARG A 1 458 ? -11.907 11.323 -14.181 1.00 79.38 458 ARG A C 1
ATOM 3589 O O . ARG A 1 458 ? -12.174 11.544 -12.998 1.00 79.38 458 ARG A O 1
ATOM 3596 N N . ILE A 1 459 ? -10.746 11.656 -14.741 1.00 76.69 459 ILE A N 1
ATOM 3597 C CA . ILE A 1 459 ? -9.731 12.419 -14.012 1.00 76.69 459 ILE A CA 1
ATOM 3598 C C . ILE A 1 459 ? -10.212 13.858 -13.894 1.00 76.69 459 ILE A C 1
ATOM 3600 O O . ILE A 1 459 ? -10.773 14.420 -14.832 1.00 76.69 459 ILE A O 1
ATOM 3604 N N . ASN A 1 460 ? -9.999 14.438 -12.719 1.00 70.50 460 ASN A N 1
ATOM 3605 C CA . ASN A 1 460 ? -10.361 15.815 -12.480 1.00 70.50 460 ASN A CA 1
ATOM 3606 C C . ASN A 1 460 ? -9.417 16.760 -13.240 1.00 70.50 460 ASN A C 1
ATOM 3608 O O . ASN A 1 460 ? -8.201 16.644 -13.103 1.00 70.50 460 ASN A O 1
ATOM 3612 N N . GLN A 1 461 ? -9.962 17.701 -14.010 1.00 66.81 461 GLN A N 1
ATOM 3613 C CA . GLN A 1 461 ? -9.164 18.601 -14.852 1.00 66.81 461 GLN A CA 1
ATOM 3614 C C . GLN A 1 461 ? -8.526 19.768 -14.070 1.00 66.81 461 GLN A C 1
ATOM 3616 O O . GLN A 1 461 ? -7.767 20.540 -14.645 1.00 66.81 461 GLN A O 1
ATOM 3621 N N . TYR A 1 462 ? -8.776 19.885 -12.758 1.00 63.25 462 TYR A N 1
ATOM 3622 C CA . TYR A 1 462 ? -8.090 20.853 -11.884 1.00 63.25 462 TYR A CA 1
ATOM 3623 C C . TYR A 1 462 ? -6.686 20.424 -11.450 1.00 63.25 462 TYR A C 1
ATOM 3625 O O . TYR A 1 462 ? -5.924 21.254 -10.959 1.00 63.25 462 TYR A O 1
ATOM 3633 N N . VAL A 1 463 ? -6.367 19.130 -11.556 1.00 70.00 463 VAL A N 1
ATOM 3634 C CA . VAL A 1 463 ? -5.116 18.570 -11.035 1.00 70.00 463 VAL A CA 1
ATOM 3635 C C . VAL A 1 463 ? -4.290 18.047 -12.196 1.00 70.00 463 VAL A C 1
ATOM 3637 O O . VAL A 1 463 ? -4.612 17.045 -12.840 1.00 70.00 463 VAL A O 1
ATOM 3640 N N . TYR A 1 464 ? -3.194 18.742 -12.448 1.00 73.19 464 TYR A N 1
ATOM 3641 C CA . TYR A 1 464 ? -2.178 18.331 -13.388 1.00 73.19 464 TYR A CA 1
ATOM 3642 C C . TYR A 1 464 ? -1.312 17.208 -12.805 1.00 73.19 464 TYR A C 1
ATOM 3644 O O . TYR A 1 464 ? -0.929 17.255 -11.651 1.00 73.19 464 TYR A O 1
ATOM 3652 N N . THR A 1 465 ? -0.959 16.206 -13.595 1.00 77.94 465 THR A N 1
ATOM 3653 C CA . THR A 1 465 ? 0.048 15.190 -13.315 1.00 77.94 465 THR A CA 1
ATOM 3654 C C . THR A 1 465 ? 0.684 14.805 -14.656 1.00 77.94 465 THR A C 1
ATOM 3656 O O . THR A 1 465 ? -0.040 14.525 -15.621 1.00 77.94 465 THR A O 1
ATOM 3659 N N . PRO A 1 466 ? 2.024 14.835 -14.769 1.00 74.00 466 PRO A N 1
ATOM 3660 C CA . PRO A 1 466 ? 2.716 14.477 -16.004 1.00 74.00 466 PRO A CA 1
ATOM 3661 C C . PRO A 1 466 ? 2.377 13.067 -16.503 1.00 74.00 466 PRO A C 1
ATOM 3663 O O . PRO A 1 466 ? 2.188 12.881 -17.703 1.00 74.00 466 PRO A O 1
ATOM 3666 N N . ASP A 1 467 ? 2.219 12.107 -15.588 1.00 75.62 467 ASP A N 1
ATOM 3667 C CA . ASP A 1 467 ? 2.057 10.685 -15.920 1.00 75.62 467 ASP A CA 1
ATOM 3668 C C . ASP A 1 467 ? 0.666 10.336 -16.459 1.00 75.62 467 ASP A C 1
ATOM 3670 O O . ASP A 1 467 ? 0.502 9.322 -17.133 1.00 75.62 467 ASP A O 1
ATOM 3674 N N . MET A 1 468 ? -0.345 11.178 -16.213 1.00 76.56 468 MET A N 1
ATOM 3675 C CA . MET A 1 468 ? -1.682 10.980 -16.790 1.00 76.56 468 MET A CA 1
ATOM 3676 C C . MET A 1 468 ? -1.874 11.733 -18.114 1.00 76.56 468 MET A C 1
ATOM 3678 O O . MET A 1 468 ? -2.993 11.779 -18.626 1.00 76.56 468 MET A O 1
ATOM 3682 N N . ARG A 1 469 ? -0.815 12.325 -18.693 1.00 71.69 469 ARG A N 1
ATOM 3683 C CA . ARG A 1 469 ? -0.889 12.954 -20.021 1.00 71.69 469 ARG A CA 1
ATOM 3684 C C . ARG A 1 469 ? -0.932 11.902 -21.154 1.00 71.69 469 ARG A C 1
ATOM 3686 O O . ARG A 1 469 ? -0.341 10.834 -21.024 1.00 71.69 469 ARG A O 1
ATOM 3693 N N . PRO A 1 470 ? -1.553 12.223 -22.306 1.00 67.44 470 PRO A N 1
ATOM 3694 C CA . PRO A 1 470 ? -2.422 13.380 -22.519 1.00 67.44 470 PRO A CA 1
ATOM 3695 C C . PRO A 1 470 ? -3.737 13.235 -21.743 1.00 67.44 470 PRO A C 1
ATOM 3697 O O . PRO A 1 470 ? -4.289 12.145 -21.623 1.00 67.44 470 PRO A O 1
ATOM 3700 N N . TYR A 1 471 ? -4.245 14.358 -21.236 1.00 70.19 471 TYR A N 1
ATOM 3701 C CA . TYR A 1 471 ? -5.608 14.410 -20.724 1.00 70.19 471 TYR A CA 1
ATOM 3702 C C . TYR A 1 471 ? -6.544 14.343 -21.922 1.00 70.19 471 TYR A C 1
ATOM 3704 O O . TYR A 1 471 ? -6.571 15.269 -22.733 1.00 70.19 471 TYR A O 1
ATOM 3712 N N . ASP A 1 472 ? -7.242 13.220 -22.062 1.00 69.50 472 ASP A N 1
ATOM 3713 C CA . ASP A 1 472 ? -8.220 13.042 -23.125 1.00 69.50 472 ASP A CA 1
ATOM 3714 C C . ASP A 1 472 ? -9.337 14.078 -22.949 1.00 69.50 472 ASP A C 1
ATOM 3716 O O . ASP A 1 472 ? -9.976 14.149 -21.897 1.00 69.50 472 ASP A O 1
ATOM 3720 N N . ILE A 1 473 ? -9.521 14.920 -23.968 1.00 66.38 473 ILE A N 1
ATOM 3721 C CA . ILE A 1 473 ? -10.552 15.955 -23.964 1.00 66.38 473 ILE A CA 1
ATOM 3722 C C . ILE A 1 473 ? -11.929 15.339 -24.172 1.00 66.38 473 ILE A C 1
ATOM 3724 O O . ILE A 1 473 ? -12.091 14.354 -24.900 1.00 66.38 473 ILE A O 1
ATOM 3728 N N . ASP A 1 474 ? -12.925 15.958 -23.548 1.00 72.12 474 ASP A N 1
ATOM 3729 C CA . ASP A 1 474 ? -14.323 15.678 -23.837 1.00 72.12 474 ASP A CA 1
ATOM 3730 C C . ASP A 1 474 ? -14.579 15.901 -25.336 1.00 72.12 474 ASP A C 1
ATOM 3732 O O . ASP A 1 474 ? -14.086 16.865 -25.929 1.00 72.12 474 ASP A O 1
ATOM 3736 N N . PHE A 1 475 ? -15.354 15.016 -25.955 1.00 68.06 475 PHE A N 1
ATOM 3737 C CA . PHE A 1 475 ? -15.708 15.124 -27.370 1.00 68.06 475 PHE A CA 1
ATOM 3738 C C . PHE A 1 475 ? -17.191 15.452 -27.529 1.00 68.06 475 PHE A C 1
ATOM 3740 O O . PHE A 1 475 ? -18.021 15.111 -26.685 1.00 68.06 475 PHE A O 1
ATOM 3747 N N . GLU A 1 476 ? -17.530 16.139 -28.617 1.00 70.56 476 GLU A N 1
ATOM 3748 C CA . GLU A 1 476 ? -18.911 16.498 -28.933 1.00 70.56 476 GLU A CA 1
ATOM 3749 C C . GLU A 1 476 ? -19.559 15.436 -29.821 1.00 70.56 476 GLU A C 1
ATOM 3751 O O . GLU A 1 476 ? -18.962 14.951 -30.784 1.00 70.56 476 GLU A O 1
ATOM 3756 N N . VAL A 1 477 ? -20.799 15.084 -29.491 1.00 66.06 477 VAL A N 1
ATOM 3757 C CA . VAL A 1 477 ? -21.650 14.209 -30.296 1.00 66.06 477 VAL A CA 1
ATOM 3758 C C . VAL A 1 477 ? -22.918 14.954 -30.680 1.00 66.06 477 VAL A C 1
ATOM 3760 O O . VAL A 1 477 ? -23.564 15.587 -29.842 1.00 66.06 477 VAL A O 1
ATOM 3763 N N . ASP A 1 478 ? -23.278 14.835 -31.952 1.00 68.44 478 ASP A N 1
ATOM 3764 C CA . ASP A 1 478 ? -24.508 15.364 -32.525 1.00 68.44 478 ASP A CA 1
ATOM 3765 C C . ASP A 1 478 ? -25.684 14.417 -32.245 1.00 68.44 478 ASP A C 1
ATOM 3767 O O . ASP A 1 478 ? -25.670 13.251 -32.651 1.00 68.44 478 ASP A O 1
ATOM 3771 N N . TYR A 1 479 ? -26.721 14.922 -31.572 1.00 58.44 479 TYR A N 1
ATOM 3772 C CA . TYR A 1 479 ? -27.991 14.223 -31.366 1.00 58.44 479 TYR A CA 1
ATOM 3773 C C . TYR A 1 479 ? -29.098 14.905 -32.172 1.00 58.44 479 TYR A C 1
ATOM 3775 O O . TYR A 1 479 ? -29.324 16.104 -32.023 1.00 58.44 479 TYR A O 1
ATOM 3783 N N . SER A 1 480 ? -29.824 14.137 -32.985 1.00 57.25 480 SER A N 1
ATOM 3784 C CA . SER A 1 480 ? -31.047 14.612 -33.644 1.00 57.25 480 SER A CA 1
ATOM 3785 C C . SER A 1 480 ? -32.190 14.640 -32.626 1.00 57.25 480 SER A C 1
ATOM 3787 O O . SER A 1 480 ? -32.627 13.587 -32.160 1.00 57.25 480 SER A O 1
ATOM 3789 N N . TYR A 1 481 ? -32.651 15.837 -32.266 1.00 49.88 481 TYR A N 1
ATOM 3790 C CA . TYR A 1 481 ? -33.823 16.061 -31.416 1.00 49.88 481 TYR A CA 1
ATOM 3791 C C . TYR A 1 481 ? -34.805 16.912 -32.227 1.00 49.88 481 TYR A C 1
ATOM 3793 O O . TYR A 1 481 ? -34.578 18.102 -32.390 1.00 49.88 481 TYR A O 1
ATOM 3801 N N . GLY A 1 482 ? -35.881 16.315 -32.742 1.00 44.06 482 GLY A N 1
ATOM 3802 C CA . GLY A 1 482 ? -36.901 17.037 -33.506 1.00 44.06 482 GLY A CA 1
ATOM 3803 C C . GLY A 1 482 ? -38.311 16.616 -33.095 1.00 44.06 482 GLY A C 1
ATOM 3804 O O . GLY A 1 482 ? -38.649 15.438 -33.138 1.00 44.06 482 GLY A O 1
ATOM 3805 N N . GLY A 1 483 ? -39.139 17.567 -32.658 1.00 49.53 483 GLY A N 1
ATOM 3806 C CA . GLY A 1 483 ? -40.583 17.370 -32.457 1.00 49.53 483 GLY A CA 1
ATOM 3807 C C . GLY A 1 483 ? -41.030 16.265 -31.475 1.00 49.53 483 GLY A C 1
ATOM 3808 O O . GLY A 1 483 ? -40.303 15.818 -30.594 1.00 49.53 483 GLY A O 1
ATOM 3809 N N . THR A 1 484 ? -42.297 15.847 -31.600 1.00 45.22 484 THR A N 1
ATOM 3810 C CA . THR A 1 484 ? -42.998 14.897 -30.705 1.00 45.22 484 THR A CA 1
ATOM 3811 C C . THR A 1 484 ? -42.720 13.411 -30.994 1.00 45.22 484 THR A C 1
ATOM 3813 O O . THR A 1 484 ? -43.410 12.545 -30.452 1.00 45.22 484 THR A O 1
ATOM 3816 N N . LYS A 1 485 ? -41.741 13.072 -31.846 1.00 46.66 485 LYS A N 1
ATOM 3817 C CA . LYS A 1 485 ? -41.424 11.683 -32.230 1.00 46.66 485 LYS A CA 1
ATOM 3818 C C . LYS A 1 485 ? -39.919 11.417 -32.220 1.00 46.66 485 LYS A C 1
ATOM 3820 O O . LYS A 1 485 ? -39.133 12.248 -32.649 1.00 46.66 485 LYS A O 1
ATOM 3825 N N . PHE A 1 486 ? -39.537 10.216 -31.780 1.00 50.69 486 PHE A N 1
ATOM 3826 C CA . PHE A 1 486 ? -38.147 9.758 -31.718 1.00 50.69 486 PHE A CA 1
ATOM 3827 C C . PHE A 1 486 ? -37.869 8.625 -32.716 1.00 50.69 486 PHE A C 1
ATOM 3829 O O . PHE A 1 486 ? -38.548 7.597 -32.626 1.00 50.69 486 PHE A O 1
ATOM 3836 N N . PRO A 1 487 ? -36.841 8.731 -33.586 1.00 52.03 487 PRO A N 1
ATOM 3837 C CA . PRO A 1 487 ? -36.127 9.941 -34.026 1.00 52.03 487 PRO A CA 1
ATOM 3838 C C . PRO A 1 487 ? -36.895 10.691 -35.137 1.00 52.03 487 PRO A C 1
ATOM 3840 O O . PRO A 1 487 ? -37.448 10.059 -36.038 1.00 52.03 487 PRO A O 1
ATOM 3843 N N . ASP A 1 488 ? -36.899 12.026 -35.115 1.00 49.28 488 ASP A N 1
ATOM 3844 C CA . ASP A 1 488 ? -37.367 12.843 -36.243 1.00 49.28 488 ASP A CA 1
ATOM 3845 C C . ASP A 1 488 ? -36.220 13.055 -37.239 1.00 49.28 488 ASP A C 1
ATOM 3847 O O . ASP A 1 488 ? -35.147 13.546 -36.897 1.00 49.28 488 ASP A O 1
ATOM 3851 N N . THR A 1 489 ? -36.441 12.618 -38.475 1.00 53.16 489 THR A N 1
ATOM 3852 C CA . THR A 1 489 ? -35.479 12.709 -39.585 1.00 53.16 489 THR A CA 1
ATOM 3853 C C . THR A 1 489 ? -35.749 13.911 -40.490 1.00 53.16 489 THR A C 1
ATOM 3855 O O . THR A 1 489 ? -35.071 14.076 -41.500 1.00 53.16 489 THR A O 1
ATOM 3858 N N . THR A 1 490 ? -36.748 14.737 -40.156 1.00 49.72 490 THR A N 1
ATOM 3859 C CA . THR A 1 490 ? -37.268 15.796 -41.033 1.00 49.72 490 THR A CA 1
ATOM 3860 C C . THR A 1 490 ? -36.881 17.214 -40.610 1.00 49.72 490 THR A C 1
ATOM 3862 O O . THR A 1 490 ? -37.020 18.137 -41.412 1.00 49.72 490 THR A O 1
ATOM 3865 N N . THR A 1 491 ? -36.340 17.401 -39.403 1.00 49.72 491 THR A N 1
ATOM 3866 C CA . THR A 1 491 ? -35.854 18.692 -38.892 1.00 49.72 491 THR A CA 1
ATOM 3867 C C . THR A 1 491 ? -34.342 18.655 -38.627 1.00 49.72 491 THR A C 1
ATOM 3869 O O . THR A 1 491 ? -33.813 17.708 -38.052 1.00 49.72 491 THR A O 1
ATOM 3872 N N . ASN A 1 492 ? -33.627 19.699 -39.064 1.00 53.41 492 ASN A N 1
ATOM 3873 C CA . ASN A 1 492 ? -32.170 19.860 -38.914 1.00 53.41 492 ASN A CA 1
ATOM 3874 C C . ASN A 1 492 ? -31.743 20.301 -37.495 1.00 53.41 492 ASN A C 1
ATOM 3876 O O . ASN A 1 492 ? -30.654 20.853 -37.326 1.00 53.41 492 ASN A O 1
ATOM 3880 N N . ASP A 1 493 ? -32.572 20.072 -36.475 1.00 52.91 493 ASP A N 1
ATOM 3881 C CA . ASP A 1 493 ? -32.269 20.452 -35.093 1.00 52.91 493 ASP A CA 1
ATOM 3882 C C . ASP A 1 493 ? -31.259 19.463 -34.490 1.00 52.91 493 ASP A C 1
ATOM 3884 O O . ASP A 1 493 ? -31.580 18.458 -33.847 1.00 52.91 493 ASP A O 1
ATOM 3888 N N . ILE A 1 494 ? -29.983 19.737 -34.765 1.00 57.44 494 ILE A N 1
ATOM 3889 C CA . ILE A 1 494 ? -28.843 19.015 -34.209 1.00 57.44 494 ILE A CA 1
ATOM 3890 C C . ILE A 1 494 ? -28.473 19.663 -32.875 1.00 57.44 494 ILE A C 1
ATOM 3892 O O . ILE A 1 494 ? -27.974 20.789 -32.832 1.00 57.44 494 ILE A O 1
ATOM 3896 N N . ILE A 1 495 ? -28.673 18.933 -31.778 1.00 59.09 495 ILE A N 1
ATOM 3897 C CA . ILE A 1 495 ? -28.183 19.335 -30.459 1.00 59.09 495 ILE A CA 1
ATOM 3898 C C . ILE A 1 495 ? -26.826 18.673 -30.225 1.00 59.09 495 ILE A C 1
ATOM 3900 O O . ILE A 1 495 ? -26.725 17.449 -30.113 1.00 59.09 495 ILE A O 1
ATOM 3904 N N . LYS A 1 496 ? -25.784 19.494 -30.089 1.00 65.69 496 LYS A N 1
ATOM 3905 C CA . LYS A 1 496 ? -24.447 19.053 -29.681 1.00 65.69 496 LYS A CA 1
ATOM 3906 C C . LYS A 1 496 ? -24.409 18.775 -28.186 1.00 65.69 496 LYS A C 1
ATOM 3908 O O . LYS A 1 496 ? -24.822 19.607 -27.378 1.00 65.69 496 LYS A O 1
ATOM 3913 N N . ARG A 1 497 ? -23.897 17.608 -27.799 1.00 63.47 497 ARG A N 1
ATOM 3914 C CA . ARG A 1 497 ? -23.664 17.241 -26.396 1.00 63.47 497 ARG A CA 1
ATOM 3915 C C . ARG A 1 497 ? -22.206 16.853 -26.197 1.00 63.47 497 ARG A C 1
ATOM 3917 O O . ARG A 1 497 ? -21.687 16.019 -26.935 1.00 63.47 497 ARG A O 1
ATOM 3924 N N . LYS A 1 498 ? -21.571 17.425 -25.173 1.00 69.19 498 LYS A N 1
ATOM 3925 C CA . LYS A 1 498 ? -20.233 17.026 -24.722 1.00 69.19 498 LYS A CA 1
ATOM 3926 C C . LYS A 1 498 ? -20.314 15.715 -23.945 1.00 69.19 498 LYS A C 1
ATOM 3928 O O . LYS A 1 498 ? -21.199 15.547 -23.108 1.00 69.19 498 LYS A O 1
ATOM 3933 N N . ILE A 1 499 ? -19.395 14.800 -24.230 1.00 70.06 499 ILE A N 1
ATOM 3934 C CA . ILE A 1 499 ? -19.248 13.516 -23.548 1.00 70.06 499 ILE A CA 1
ATOM 3935 C C . ILE A 1 499 ? -17.838 13.442 -22.968 1.00 70.06 499 ILE A C 1
ATOM 3937 O O . ILE A 1 499 ? -16.857 13.624 -23.690 1.00 70.06 499 ILE A O 1
ATOM 3941 N N . SER A 1 500 ? -17.739 13.135 -21.671 1.00 74.25 500 SER A N 1
ATOM 3942 C CA . SER A 1 500 ? -16.446 13.055 -20.995 1.00 74.25 500 SER A CA 1
ATOM 3943 C C . SER A 1 500 ? -15.767 11.711 -21.191 1.00 74.25 500 SER A C 1
ATOM 3945 O O . SER A 1 500 ? -16.361 10.666 -20.899 1.00 74.25 500 SER A O 1
ATOM 3947 N N . ASN A 1 501 ? -14.516 11.723 -21.650 1.00 75.25 501 ASN A N 1
ATOM 3948 C CA . ASN A 1 501 ? -13.766 10.512 -21.963 1.00 75.25 501 ASN A CA 1
ATOM 3949 C C . ASN A 1 501 ? -12.947 9.994 -20.768 1.00 75.25 501 ASN A C 1
ATOM 3951 O O . ASN A 1 501 ? -12.451 10.761 -19.946 1.00 75.25 501 ASN A O 1
ATOM 3955 N N . MET A 1 502 ? -12.810 8.672 -20.661 1.00 80.06 502 MET A N 1
ATOM 3956 C CA . MET A 1 502 ? -11.918 8.060 -19.674 1.00 80.06 502 MET A CA 1
ATOM 3957 C C . MET A 1 502 ? -10.467 8.310 -20.086 1.00 80.06 502 MET A C 1
ATOM 3959 O O . MET A 1 502 ? -10.144 8.215 -21.266 1.00 80.06 502 MET A O 1
ATOM 3963 N N . ASN A 1 503 ? -9.585 8.575 -19.122 1.00 80.75 503 ASN A N 1
ATOM 3964 C CA . ASN A 1 503 ? -8.161 8.673 -19.417 1.00 80.75 503 ASN A CA 1
ATOM 3965 C C . ASN A 1 503 ? -7.616 7.303 -19.848 1.00 80.75 503 ASN A C 1
ATOM 3967 O O . ASN A 1 503 ? -7.831 6.305 -19.160 1.00 80.75 503 ASN A O 1
ATOM 3971 N N . ARG A 1 504 ? -6.876 7.264 -20.957 1.00 82.50 504 ARG A N 1
ATOM 3972 C CA . ARG A 1 504 ? -6.245 6.044 -21.494 1.00 82.50 504 ARG A CA 1
ATOM 3973 C C . ARG A 1 504 ? -5.316 5.294 -20.528 1.00 82.50 504 ARG A C 1
ATOM 3975 O O . ARG A 1 504 ? -5.105 4.100 -20.711 1.00 82.50 504 ARG A O 1
ATOM 3982 N N . ASN A 1 505 ? -4.764 5.972 -19.521 1.00 83.19 505 ASN A N 1
ATOM 3983 C CA . ASN A 1 505 ? -3.871 5.376 -18.524 1.00 83.19 505 ASN A CA 1
ATOM 3984 C C . ASN A 1 505 ? -4.638 4.662 -17.394 1.00 83.19 505 ASN A C 1
ATOM 3986 O O . ASN A 1 505 ? -4.031 4.040 -16.523 1.00 83.19 505 ASN A O 1
ATOM 3990 N N . ILE A 1 506 ? -5.973 4.729 -17.400 1.00 85.62 506 ILE A N 1
ATOM 3991 C CA . ILE A 1 506 ? -6.840 3.999 -16.477 1.00 85.62 506 ILE A CA 1
ATOM 3992 C C . ILE A 1 506 ? -7.299 2.700 -17.136 1.00 85.62 506 ILE A C 1
ATOM 3994 O O . ILE A 1 506 ? -7.805 2.690 -18.257 1.00 85.62 506 ILE A O 1
ATOM 3998 N N . SER A 1 507 ? -7.173 1.590 -16.407 1.00 87.81 507 SER A N 1
ATOM 3999 C CA . SER A 1 507 ? -7.748 0.319 -16.847 1.00 87.81 507 SER A CA 1
ATOM 4000 C C . SER A 1 507 ? -9.282 0.393 -16.807 1.00 87.81 507 SER A C 1
ATOM 4002 O O . SER A 1 507 ? -9.842 0.739 -15.762 1.00 87.81 507 SER A O 1
ATOM 4004 N N . PRO A 1 508 ? -9.983 0.079 -17.913 1.00 88.81 508 PRO A N 1
ATOM 4005 C CA . PRO A 1 508 ? -11.440 0.075 -17.933 1.00 88.81 508 PRO A CA 1
ATOM 4006 C C . PRO A 1 508 ? -11.986 -0.953 -16.940 1.00 88.81 508 PRO A C 1
ATOM 4008 O O . PRO A 1 508 ? -11.372 -1.992 -16.707 1.00 88.81 508 PRO A O 1
ATOM 4011 N N . TRP A 1 509 ? -13.153 -0.658 -16.370 1.00 90.19 509 TRP A N 1
ATOM 4012 C CA . TRP A 1 509 ? -13.851 -1.479 -15.373 1.00 90.19 509 TRP A CA 1
ATOM 4013 C C . TRP A 1 509 ? -13.129 -1.669 -14.029 1.00 90.19 509 TRP A C 1
ATOM 4015 O O . TRP A 1 509 ? -13.665 -2.331 -13.145 1.00 90.19 509 TRP A O 1
ATOM 4025 N N . ALA A 1 510 ? -11.964 -1.045 -13.827 1.00 91.50 510 ALA A N 1
ATOM 4026 C CA . ALA A 1 510 ? -11.307 -1.018 -12.526 1.00 91.50 510 ALA A CA 1
ATOM 4027 C C . ALA A 1 510 ? -12.075 -0.131 -11.531 1.00 91.50 510 ALA A C 1
ATOM 4029 O O . ALA A 1 510 ? -12.583 0.938 -11.889 1.00 91.50 510 ALA A O 1
ATOM 4030 N N . ILE A 1 511 ? -12.134 -0.583 -10.277 1.00 91.75 511 ILE A N 1
ATOM 4031 C CA . ILE A 1 511 ? -12.762 0.129 -9.160 1.00 91.75 511 ILE A CA 1
ATOM 4032 C C . ILE A 1 511 ? -11.746 1.099 -8.548 1.00 91.75 511 ILE A C 1
ATOM 4034 O O . ILE A 1 511 ? -10.639 0.705 -8.190 1.00 91.75 511 ILE A O 1
ATOM 4038 N N . PHE A 1 512 ? -12.152 2.357 -8.390 1.00 91.38 512 PHE A N 1
ATOM 4039 C CA . PHE A 1 512 ? -11.406 3.411 -7.708 1.00 91.38 512 PHE A CA 1
ATOM 4040 C C . PHE A 1 512 ? -12.232 3.942 -6.542 1.00 91.38 512 PHE A C 1
ATOM 4042 O O . PHE A 1 512 ? -13.241 4.610 -6.754 1.00 91.38 512 PHE A O 1
ATOM 4049 N N . ASP A 1 513 ? -11.807 3.669 -5.317 1.00 91.88 513 ASP A N 1
ATOM 4050 C CA . ASP A 1 513 ? -12.574 3.987 -4.108 1.00 91.88 513 ASP A CA 1
ATOM 4051 C C . ASP A 1 513 ? -11.803 4.804 -3.068 1.00 91.88 513 ASP A C 1
ATOM 4053 O O . ASP A 1 513 ? -12.389 5.297 -2.107 1.00 91.88 513 ASP A O 1
ATOM 4057 N N . THR A 1 514 ? -10.492 4.945 -3.255 1.00 90.00 514 THR A N 1
ATOM 4058 C CA . THR A 1 514 ? -9.630 5.709 -2.362 1.00 90.00 514 THR A CA 1
ATOM 4059 C C . THR A 1 514 ? -8.474 6.362 -3.124 1.00 90.00 514 THR A C 1
ATOM 4061 O O . THR A 1 514 ? -7.854 5.708 -3.968 1.00 90.00 514 THR A O 1
ATOM 4064 N N . PRO A 1 515 ? -8.148 7.640 -2.852 1.00 87.12 515 PRO A N 1
ATOM 4065 C CA . PRO A 1 515 ? -6.915 8.257 -3.320 1.00 87.12 515 PRO A CA 1
ATOM 4066 C C . PRO A 1 515 ? -5.716 7.954 -2.407 1.00 87.12 515 PRO A C 1
ATOM 4068 O O . PRO A 1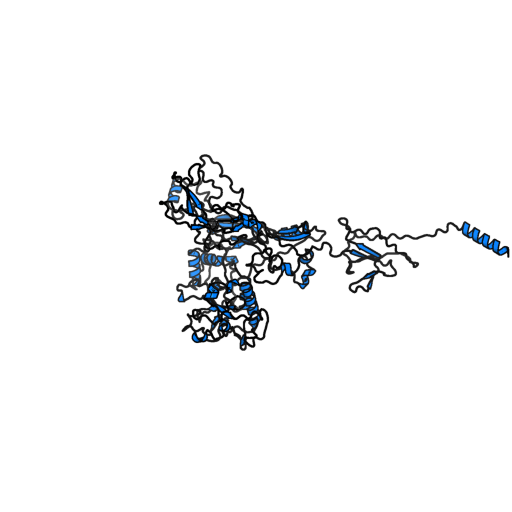 515 ? -4.599 7.847 -2.904 1.00 87.12 515 PRO A O 1
ATOM 4071 N N . THR A 1 516 ? -5.913 7.841 -1.086 1.00 92.31 516 THR A N 1
ATOM 4072 C CA . THR A 1 516 ? -4.850 7.582 -0.093 1.00 92.31 516 THR A CA 1
ATOM 4073 C C . THR A 1 516 ? -5.420 6.912 1.163 1.00 92.31 516 THR A C 1
ATOM 4075 O O . THR A 1 516 ? -6.629 6.901 1.384 1.00 92.31 516 THR A O 1
ATOM 4078 N N . GLY A 1 517 ? -4.570 6.354 2.022 1.00 94.25 517 GLY A N 1
ATOM 4079 C CA . GLY A 1 517 ? -5.012 5.747 3.274 1.00 94.25 517 GLY A CA 1
ATOM 4080 C C . GLY A 1 517 ? -3.868 5.501 4.239 1.00 94.25 517 GLY A C 1
ATOM 4081 O O . GLY A 1 517 ? -2.723 5.870 3.972 1.00 94.25 517 GLY A O 1
ATOM 4082 N N . VAL A 1 518 ? -4.189 4.866 5.362 1.00 94.62 518 VAL A N 1
ATOM 4083 C CA . VAL A 1 518 ? -3.205 4.381 6.328 1.00 94.62 518 VAL A CA 1
ATOM 4084 C C . VAL A 1 518 ? -3.233 2.864 6.389 1.00 94.62 518 VAL A C 1
ATOM 4086 O O . VAL A 1 518 ? -4.256 2.213 6.174 1.00 94.62 518 VAL A O 1
ATOM 4089 N N . PHE A 1 519 ? -2.077 2.309 6.715 1.00 94.19 519 PHE A N 1
ATOM 4090 C CA . PHE A 1 519 ? -1.905 0.900 6.998 1.00 94.19 519 PHE A CA 1
ATOM 4091 C C . PHE A 1 519 ? -1.404 0.762 8.431 1.00 94.19 519 PHE A C 1
ATOM 4093 O O . PHE A 1 519 ? -0.405 1.388 8.789 1.00 94.19 519 PHE A O 1
ATOM 4100 N N . ILE A 1 520 ? -2.061 -0.071 9.230 1.00 94.31 520 ILE A N 1
ATOM 4101 C CA . ILE A 1 520 ? -1.579 -0.458 10.553 1.00 94.31 520 ILE A CA 1
ATOM 4102 C C . ILE A 1 520 ? -0.756 -1.728 10.360 1.00 94.31 520 ILE A C 1
ATOM 4104 O O . ILE A 1 520 ? -1.289 -2.775 10.000 1.00 94.31 520 ILE A O 1
ATOM 4108 N N . SER A 1 521 ? 0.560 -1.611 10.521 1.00 90.44 521 SER A N 1
ATOM 4109 C CA . SER A 1 521 ? 1.495 -2.732 10.356 1.00 90.44 521 SER A CA 1
ATOM 4110 C C . SER A 1 521 ? 1.898 -3.397 11.668 1.00 90.44 521 SER A C 1
ATOM 4112 O O . SER A 1 521 ? 2.587 -4.406 11.634 1.00 90.44 521 SER A O 1
ATOM 4114 N N . ASP A 1 522 ? 1.583 -2.773 12.803 1.00 92.06 522 ASP A N 1
ATOM 4115 C CA . ASP A 1 522 ? 1.965 -3.249 14.129 1.00 92.06 522 ASP A CA 1
ATOM 4116 C C . ASP A 1 522 ? 0.994 -2.679 15.170 1.00 92.06 522 ASP A C 1
ATOM 4118 O O . ASP A 1 522 ? 0.760 -1.467 15.217 1.00 92.06 522 ASP A O 1
ATOM 4122 N N . PHE A 1 523 ? 0.424 -3.560 15.989 1.00 92.75 523 PHE A N 1
ATOM 4123 C CA . PHE A 1 523 ? -0.502 -3.224 17.074 1.00 92.75 523 PHE A CA 1
ATOM 4124 C C . PHE A 1 523 ? 0.191 -3.076 18.440 1.00 92.75 523 PHE A C 1
ATOM 4126 O O . PHE A 1 523 ? -0.477 -2.803 19.442 1.00 92.75 523 PHE A O 1
ATOM 4133 N N . GLY A 1 524 ? 1.521 -3.211 18.480 1.00 91.88 524 GLY A N 1
ATOM 4134 C CA . GLY A 1 524 ? 2.383 -2.963 19.634 1.00 91.88 524 GLY A CA 1
ATOM 4135 C C . GLY A 1 524 ? 2.597 -4.163 20.557 1.00 91.88 524 GLY A C 1
ATOM 4136 O O . GLY A 1 524 ? 3.162 -3.981 21.635 1.00 91.88 524 GLY A O 1
ATOM 4137 N N . PHE A 1 525 ? 2.152 -5.361 20.167 1.00 92.62 525 PHE A N 1
ATOM 4138 C CA . PHE A 1 525 ? 2.228 -6.581 20.977 1.00 92.62 525 PHE A CA 1
ATOM 4139 C C . PHE A 1 525 ? 2.657 -7.780 20.132 1.00 92.62 525 PHE A C 1
ATOM 4141 O O . PHE A 1 525 ? 2.219 -7.935 18.991 1.00 92.62 525 PHE A O 1
ATOM 4148 N N . THR A 1 526 ? 3.494 -8.645 20.707 1.00 93.75 526 THR A N 1
ATOM 4149 C CA . THR A 1 526 ? 3.846 -9.936 20.103 1.00 93.75 526 THR A CA 1
ATOM 4150 C C . THR A 1 526 ? 2.735 -10.963 20.319 1.00 93.75 526 THR A C 1
ATOM 4152 O O . THR A 1 526 ? 1.877 -10.782 21.185 1.00 93.75 526 THR A O 1
ATOM 4155 N N . GLU A 1 527 ? 2.773 -12.064 19.567 1.00 93.75 527 GLU A N 1
ATOM 4156 C CA . GLU A 1 527 ? 1.841 -13.190 19.723 1.00 93.75 527 GLU A CA 1
ATOM 4157 C C . GLU A 1 527 ? 1.806 -13.704 21.173 1.00 93.75 527 GLU A C 1
ATOM 4159 O O . GLU A 1 527 ? 0.740 -13.813 21.771 1.00 93.75 527 GLU A O 1
ATOM 4164 N N . GLU A 1 528 ? 2.977 -13.879 21.795 1.00 94.62 528 GLU A N 1
ATOM 4165 C CA . GLU A 1 528 ? 3.113 -14.320 23.194 1.00 94.62 528 GLU A CA 1
ATOM 4166 C C . GLU A 1 528 ? 2.447 -13.374 24.208 1.00 94.62 528 GLU A C 1
ATOM 4168 O O . GLU A 1 528 ? 2.049 -13.789 25.296 1.00 94.62 528 GLU A O 1
ATOM 4173 N N . GLN A 1 529 ? 2.346 -12.085 23.877 1.00 94.31 529 GLN A N 1
ATOM 4174 C CA . GLN A 1 529 ? 1.770 -11.062 24.751 1.00 94.31 529 GLN A CA 1
ATOM 4175 C C . GLN A 1 529 ? 0.279 -10.831 24.484 1.00 94.31 529 GLN A C 1
ATOM 4177 O O . GLN A 1 529 ? -0.383 -10.157 25.285 1.00 94.31 529 GLN A O 1
ATOM 4182 N N . TRP A 1 530 ? -0.257 -11.374 23.387 1.00 93.94 530 TRP A N 1
ATOM 4183 C CA . TRP A 1 530 ? -1.557 -10.995 22.846 1.00 93.94 530 TRP A CA 1
ATOM 4184 C C . TRP A 1 530 ? -2.704 -11.247 23.823 1.00 93.94 530 TRP A C 1
ATOM 4186 O O . TRP A 1 530 ? -3.456 -10.323 24.122 1.00 93.94 530 TRP A O 1
ATOM 4196 N N . ASP A 1 531 ? -2.778 -12.436 24.426 1.00 90.62 531 ASP A N 1
ATOM 4197 C CA . ASP A 1 531 ? -3.865 -12.828 25.343 1.00 90.62 531 ASP A CA 1
ATOM 4198 C C . ASP A 1 531 ? -3.980 -11.943 26.595 1.00 90.62 531 ASP A C 1
ATOM 4200 O O . ASP A 1 531 ? -5.018 -11.903 27.263 1.00 90.62 531 ASP A O 1
ATOM 4204 N N . SER A 1 532 ? -2.910 -11.216 26.920 1.00 87.44 532 SER A N 1
ATOM 4205 C CA . SER A 1 532 ? -2.846 -10.291 28.053 1.00 87.44 532 SER A CA 1
ATOM 4206 C C . SER A 1 532 ? -3.030 -8.817 27.666 1.00 87.44 532 SER A C 1
ATOM 4208 O O . SER A 1 532 ? -3.078 -7.955 28.548 1.00 87.44 532 SER A O 1
ATOM 4210 N N . CYS A 1 533 ? -3.135 -8.508 26.370 1.00 89.94 533 CYS A N 1
ATOM 4211 C CA . CYS A 1 533 ? -3.180 -7.142 25.861 1.00 89.94 533 CYS A CA 1
ATOM 4212 C C . CYS A 1 533 ? -4.610 -6.593 25.708 1.00 89.94 533 CYS A C 1
ATOM 4214 O O . CYS A 1 533 ? -5.608 -7.312 25.784 1.00 89.94 533 CYS A O 1
ATOM 4216 N N . LEU A 1 534 ? -4.711 -5.284 25.454 1.00 89.44 534 LEU A N 1
ATOM 4217 C CA . LEU A 1 534 ? -5.991 -4.608 25.231 1.00 89.44 534 LEU A CA 1
ATOM 4218 C C . LEU A 1 534 ? -6.745 -5.176 24.017 1.00 89.44 534 LEU A C 1
ATOM 4220 O O . LEU A 1 534 ? -7.957 -5.340 24.090 1.00 89.44 534 LEU A O 1
ATOM 4224 N N . TRP A 1 535 ? -6.058 -5.503 22.922 1.00 93.31 535 TRP A N 1
ATOM 4225 C CA . TRP A 1 535 ? -6.707 -5.969 21.692 1.00 93.31 535 TRP A CA 1
ATOM 4226 C C . TRP A 1 535 ? -7.440 -7.298 21.882 1.00 93.31 535 TRP A C 1
ATOM 4228 O O . TRP A 1 535 ? -8.600 -7.405 21.479 1.00 93.31 535 TRP A O 1
ATOM 4238 N N . ALA A 1 536 ? -6.835 -8.250 22.599 1.00 93.38 536 ALA A N 1
ATOM 4239 C CA . ALA A 1 536 ? -7.498 -9.497 22.978 1.00 93.38 536 ALA A CA 1
ATOM 4240 C C . ALA A 1 536 ? -8.719 -9.256 23.879 1.00 93.38 536 ALA A C 1
ATOM 4242 O O . ALA A 1 536 ? -9.762 -9.886 23.705 1.00 93.38 536 ALA A O 1
ATOM 4243 N N . LEU A 1 537 ? -8.654 -8.288 24.804 1.00 90.75 537 LEU A N 1
ATOM 4244 C CA . LEU A 1 537 ? -9.816 -7.914 25.627 1.00 90.75 537 LEU A CA 1
ATOM 4245 C C . LEU A 1 537 ? -10.966 -7.333 24.802 1.00 90.75 537 LEU A C 1
ATOM 4247 O O . LEU A 1 537 ? -12.131 -7.535 25.153 1.00 90.75 537 LEU A O 1
ATOM 4251 N N . LEU A 1 538 ? -10.645 -6.642 23.709 1.00 92.88 538 LEU A N 1
ATOM 4252 C CA . LEU A 1 538 ? -11.607 -6.084 22.762 1.00 92.88 538 LEU A CA 1
ATOM 4253 C C . LEU A 1 538 ? -12.140 -7.131 21.761 1.00 92.88 538 LEU A C 1
ATOM 4255 O O . LEU A 1 538 ? -13.021 -6.801 20.971 1.00 92.88 538 LEU A O 1
ATOM 4259 N N . GLY A 1 539 ? -11.673 -8.384 21.830 1.00 94.19 539 GLY A N 1
ATOM 4260 C CA . GLY A 1 539 ? -12.163 -9.503 21.019 1.00 94.19 539 GLY A CA 1
ATOM 4261 C C . GLY A 1 539 ? -11.368 -9.772 19.738 1.00 94.19 539 GLY A C 1
ATOM 4262 O O . GLY A 1 539 ? -11.850 -10.505 18.876 1.00 94.19 539 GLY A O 1
ATOM 4263 N N . TRP A 1 540 ? -10.184 -9.175 19.584 1.00 94.94 540 TRP A N 1
ATOM 4264 C CA . TRP A 1 540 ? -9.306 -9.429 18.442 1.00 94.94 540 TRP A CA 1
ATOM 4265 C C . TRP A 1 540 ? -8.394 -10.625 18.675 1.00 94.94 540 TRP A C 1
ATOM 4267 O O . TRP A 1 540 ? -7.772 -10.730 19.731 1.00 94.94 540 TRP A O 1
ATOM 4277 N N . ASP A 1 541 ? -8.233 -11.452 17.648 1.00 93.12 541 ASP A N 1
ATOM 4278 C CA . ASP A 1 541 ? -7.253 -12.540 17.632 1.00 93.12 541 ASP A CA 1
ATOM 4279 C C . ASP A 1 541 ? -5.964 -12.069 16.965 1.00 93.12 541 ASP A C 1
ATOM 4281 O O . ASP A 1 541 ? -6.010 -11.215 16.074 1.00 93.12 541 ASP A O 1
ATOM 4285 N N . TYR A 1 542 ? -4.819 -12.629 17.362 1.00 93.25 542 TYR A N 1
ATOM 4286 C CA . TYR A 1 542 ? -3.523 -12.215 16.821 1.00 93.25 542 TYR A CA 1
ATOM 4287 C C . TYR A 1 542 ? -3.504 -12.315 15.292 1.00 93.25 542 TYR A C 1
ATOM 4289 O O . TYR A 1 542 ? -3.221 -11.328 14.611 1.00 93.25 542 TYR A O 1
ATOM 4297 N N . ASP A 1 543 ? -3.932 -13.462 14.760 1.00 91.25 543 ASP A N 1
ATOM 4298 C CA . ASP A 1 543 ? -3.972 -13.740 13.322 1.00 91.25 543 ASP A CA 1
ATOM 4299 C C . ASP A 1 543 ? -4.962 -12.857 12.556 1.00 91.25 543 ASP A C 1
ATOM 4301 O O . ASP A 1 543 ? -4.736 -12.561 11.385 1.00 91.25 543 ASP A O 1
ATOM 4305 N N . SER A 1 544 ? -6.027 -12.370 13.201 1.00 89.69 544 SER A N 1
ATOM 4306 C CA . SER A 1 544 ? -7.001 -11.493 12.533 1.00 89.69 544 SER A CA 1
ATOM 4307 C C . SER A 1 544 ? -6.420 -10.121 12.163 1.00 89.69 544 SER A C 1
ATOM 4309 O O . SER A 1 544 ? -6.902 -9.471 11.234 1.00 89.69 544 SER A O 1
ATOM 4311 N N . LEU A 1 545 ? -5.362 -9.696 12.865 1.00 91.12 545 LEU A N 1
ATOM 4312 C CA . LEU A 1 545 ? -4.687 -8.410 12.669 1.00 91.12 545 LEU A CA 1
ATOM 4313 C C . LEU A 1 545 ? -3.220 -8.541 12.217 1.00 91.12 545 LEU A C 1
ATOM 4315 O O . LEU A 1 545 ? -2.644 -7.549 11.772 1.00 91.12 545 LEU A O 1
ATOM 4319 N N . ASN A 1 546 ? -2.620 -9.732 12.339 1.00 92.75 546 ASN A N 1
ATOM 4320 C CA . ASN A 1 546 ? -1.205 -10.002 12.057 1.00 92.75 546 ASN A CA 1
ATOM 4321 C C . ASN A 1 546 ? -0.999 -11.288 11.231 1.00 92.75 546 ASN A C 1
ATOM 4323 O O . ASN A 1 546 ? 0.047 -11.930 11.335 1.00 92.75 546 ASN A O 1
ATOM 4327 N N . SER A 1 547 ? -1.979 -11.693 10.415 1.00 92.69 547 SER A N 1
ATOM 4328 C CA . SER A 1 547 ? -1.829 -12.891 9.573 1.00 92.69 547 SER A CA 1
ATOM 4329 C C . SER A 1 547 ? -0.601 -12.805 8.657 1.00 92.69 547 SER A C 1
ATOM 4331 O O . SER A 1 547 ? -0.177 -11.735 8.214 1.00 92.69 547 SER A O 1
ATOM 4333 N N . LYS A 1 548 ? -0.032 -13.959 8.303 1.00 91.06 548 LYS A N 1
ATOM 4334 C CA . LYS A 1 548 ? 1.082 -14.004 7.353 1.00 91.06 548 LYS A CA 1
ATOM 4335 C C . LYS A 1 548 ? 0.652 -13.456 5.984 1.00 91.06 548 LYS A C 1
ATOM 4337 O O . LYS A 1 548 ? -0.341 -13.904 5.405 1.00 91.06 548 LYS A O 1
ATOM 4342 N N . LEU A 1 549 ? 1.447 -12.530 5.445 1.00 91.75 549 LEU A N 1
ATOM 4343 C CA . LEU A 1 549 ? 1.226 -11.977 4.110 1.00 91.75 549 LEU A CA 1
ATOM 4344 C C . LEU A 1 549 ? 1.390 -13.043 3.021 1.00 91.75 549 LEU A C 1
ATOM 4346 O O . LEU A 1 549 ? 2.303 -13.870 3.053 1.00 91.75 549 LEU A O 1
ATOM 4350 N N . ASN A 1 550 ? 0.513 -12.974 2.032 1.00 90.88 550 ASN A N 1
ATOM 4351 C CA . ASN A 1 550 ? 0.490 -13.777 0.822 1.00 90.88 550 ASN A CA 1
ATOM 4352 C C . ASN A 1 550 ? -0.035 -12.927 -0.353 1.00 90.88 550 ASN A C 1
ATOM 4354 O O . ASN A 1 550 ? -0.293 -11.729 -0.217 1.00 90.88 550 ASN A O 1
ATOM 4358 N N . SER A 1 551 ? -0.183 -13.527 -1.534 1.00 89.19 551 SER A N 1
ATOM 4359 C CA . SER A 1 551 ? -0.641 -12.819 -2.736 1.00 89.19 551 SER A CA 1
ATOM 4360 C C . SER A 1 551 ? -2.088 -12.304 -2.663 1.00 89.19 551 SER A C 1
ATOM 4362 O O . SER A 1 551 ? -2.435 -11.429 -3.454 1.00 89.19 551 SER A O 1
ATOM 4364 N N . GLY A 1 552 ? -2.909 -12.810 -1.735 1.00 90.12 552 GLY A N 1
ATOM 4365 C CA . GLY A 1 552 ? -4.323 -12.470 -1.525 1.00 90.12 552 GLY A CA 1
ATOM 4366 C C . GLY A 1 552 ? -4.609 -11.451 -0.409 1.00 90.12 552 GLY A C 1
ATOM 4367 O O . GLY A 1 552 ? -5.720 -10.928 -0.346 1.00 90.12 552 GLY A O 1
ATOM 4368 N N . ASN A 1 553 ? -3.629 -11.119 0.440 1.00 90.94 553 ASN A N 1
ATOM 4369 C CA . ASN A 1 553 ? -3.793 -10.164 1.553 1.00 90.94 553 ASN A CA 1
ATOM 4370 C C . ASN A 1 553 ? -2.632 -9.151 1.693 1.00 90.94 553 ASN A C 1
ATOM 4372 O O . ASN A 1 553 ? -2.387 -8.612 2.773 1.00 90.94 553 ASN A O 1
ATOM 4376 N N . ASN A 1 554 ? -1.899 -8.895 0.606 1.00 91.44 554 ASN A N 1
ATOM 4377 C CA . ASN A 1 554 ? -0.854 -7.869 0.556 1.00 91.44 554 ASN A CA 1
ATOM 4378 C C . ASN A 1 554 ? -1.418 -6.457 0.269 1.00 91.44 554 ASN A C 1
ATOM 4380 O O . ASN A 1 554 ? -2.605 -6.276 0.021 1.00 91.44 554 ASN A O 1
ATOM 4384 N N . ARG A 1 555 ? -0.539 -5.445 0.230 1.00 88.94 555 ARG A N 1
ATOM 4385 C CA . ARG A 1 555 ? -0.898 -4.024 0.019 1.00 88.94 555 ARG A CA 1
ATOM 4386 C C . ARG A 1 555 ? -1.507 -3.679 -1.349 1.00 88.94 555 ARG A C 1
ATOM 4388 O O . ARG A 1 555 ? -2.034 -2.580 -1.493 1.00 88.94 555 ARG A O 1
ATOM 4395 N N . LEU A 1 556 ? -1.384 -4.549 -2.353 1.00 89.38 556 LEU A N 1
ATOM 4396 C CA . LEU A 1 556 ? -2.019 -4.367 -3.665 1.00 89.38 556 LEU A CA 1
ATOM 4397 C C . LEU A 1 556 ? -3.411 -4.984 -3.732 1.00 89.38 556 LEU A C 1
ATOM 4399 O O . LEU A 1 556 ? -4.168 -4.649 -4.643 1.00 89.38 556 LEU A O 1
ATOM 4403 N N . GLN A 1 557 ? -3.739 -5.879 -2.802 1.00 90.62 557 GLN A N 1
ATOM 4404 C CA . GLN A 1 557 ? -5.057 -6.480 -2.751 1.00 90.62 557 GLN A CA 1
ATOM 4405 C C . GLN A 1 557 ? -6.035 -5.538 -2.071 1.00 90.62 557 GLN A C 1
ATOM 4407 O O . GLN A 1 557 ? -5.746 -4.919 -1.046 1.00 90.62 557 GLN A O 1
ATOM 4412 N N . ARG A 1 558 ? -7.221 -5.443 -2.666 1.00 90.62 558 ARG A N 1
ATOM 4413 C CA . ARG A 1 558 ? -8.357 -4.776 -2.045 1.00 90.62 558 ARG A CA 1
ATOM 4414 C C . ARG A 1 558 ? -8.776 -5.568 -0.813 1.00 90.62 558 ARG A C 1
ATOM 4416 O O . ARG A 1 558 ? -8.841 -6.793 -0.869 1.00 90.62 558 ARG A O 1
ATOM 4423 N N . VAL A 1 559 ? -9.117 -4.869 0.264 1.00 92.88 559 VAL A N 1
ATOM 4424 C CA . VAL A 1 559 ? -9.773 -5.507 1.405 1.00 92.88 559 VAL A CA 1
ATOM 4425 C C . VAL A 1 559 ? -11.261 -5.673 1.105 1.00 92.88 559 VAL A C 1
ATOM 4427 O O . VAL A 1 559 ? -11.967 -4.687 0.885 1.00 92.88 559 VAL A O 1
ATOM 4430 N N . ASP A 1 560 ? -11.734 -6.914 1.092 1.00 91.31 560 ASP A N 1
ATOM 4431 C CA . ASP A 1 560 ? -13.126 -7.274 0.830 1.00 91.31 560 ASP A CA 1
ATOM 4432 C C . ASP A 1 560 ? -13.587 -8.444 1.722 1.00 91.31 560 ASP A C 1
ATOM 4434 O O . ASP A 1 560 ? -12.896 -8.870 2.649 1.00 91.31 560 ASP A O 1
ATOM 4438 N N . ASN A 1 561 ? -14.785 -8.973 1.470 1.00 88.50 561 ASN A N 1
ATOM 4439 C CA . ASN A 1 561 ? -15.340 -10.072 2.264 1.00 88.50 561 ASN A CA 1
ATOM 4440 C C . ASN A 1 561 ? -14.547 -11.390 2.177 1.00 88.50 561 ASN A C 1
ATOM 4442 O O . ASN A 1 561 ? -14.791 -12.265 3.002 1.00 88.50 561 ASN A O 1
ATOM 4446 N N . SER A 1 562 ? -13.625 -11.542 1.222 1.00 89.00 562 SER A N 1
ATOM 4447 C CA . SER A 1 562 ? -12.795 -12.741 1.063 1.00 89.00 562 SER A CA 1
ATOM 4448 C C . SER A 1 562 ? -11.529 -12.732 1.922 1.00 89.00 562 SER A C 1
ATOM 4450 O O . SER A 1 562 ? -11.035 -13.803 2.262 1.00 89.00 562 SER A O 1
ATOM 4452 N N . ASN A 1 563 ? -11.014 -11.553 2.296 1.00 91.00 563 ASN A N 1
ATOM 4453 C CA . ASN A 1 563 ? -9.739 -11.429 3.016 1.00 91.00 563 ASN A CA 1
ATOM 4454 C C . ASN A 1 563 ? -9.791 -10.574 4.297 1.00 91.00 563 ASN A C 1
ATOM 4456 O O . ASN A 1 563 ? -8.819 -10.575 5.051 1.00 91.00 563 ASN A O 1
ATOM 4460 N N . LYS A 1 564 ? -10.905 -9.888 4.599 1.00 91.00 564 LYS A N 1
ATOM 4461 C CA . LYS A 1 564 ? -11.039 -8.982 5.764 1.00 91.00 564 LYS A CA 1
ATOM 4462 C C . LYS A 1 564 ? -10.762 -9.607 7.139 1.00 91.00 564 LYS A C 1
ATOM 4464 O O . LYS A 1 564 ? -10.559 -8.866 8.094 1.00 91.00 564 LYS A O 1
ATOM 4469 N N . GLU A 1 565 ? -10.790 -10.934 7.252 1.00 89.38 565 GLU A N 1
ATOM 4470 C CA . GLU A 1 565 ? -10.541 -11.671 8.502 1.00 89.38 565 GLU A CA 1
ATOM 4471 C C . GLU A 1 565 ? -9.087 -12.154 8.639 1.00 89.38 565 GLU A C 1
ATOM 4473 O O . GLU A 1 565 ? -8.701 -12.651 9.692 1.00 89.38 565 GLU A O 1
ATOM 4478 N N . GLN A 1 566 ? -8.275 -12.020 7.586 1.00 88.06 566 GLN A N 1
ATOM 4479 C CA . GLN A 1 566 ? -6.887 -12.482 7.529 1.00 88.06 566 GLN A CA 1
ATOM 4480 C C . GLN A 1 566 ? -6.005 -11.389 6.925 1.00 88.06 566 GLN A C 1
ATOM 4482 O O . GLN A 1 566 ? -5.492 -11.506 5.808 1.00 88.06 566 GLN A O 1
ATOM 4487 N N . LEU A 1 567 ? -5.838 -10.298 7.674 1.00 90.38 567 LEU A N 1
ATOM 4488 C CA . LEU A 1 567 ? -5.011 -9.166 7.269 1.00 90.38 567 LEU A CA 1
ATOM 4489 C C . LEU A 1 567 ? -3.674 -9.205 8.007 1.00 90.38 567 LEU A C 1
ATOM 4491 O O . LEU A 1 567 ? -3.635 -9.307 9.228 1.00 90.38 567 LEU A O 1
ATOM 4495 N N . GLY A 1 568 ? -2.565 -9.186 7.266 1.00 85.88 568 GLY A N 1
ATOM 4496 C CA . GLY A 1 568 ? -1.222 -9.034 7.848 1.00 85.88 568 GLY A CA 1
ATOM 4497 C C . GLY A 1 568 ? -0.808 -7.577 8.003 1.00 85.88 568 GLY A C 1
ATOM 4498 O O . GLY A 1 568 ? 0.081 -7.237 8.776 1.00 85.88 568 GLY A O 1
ATOM 4499 N N . ILE A 1 569 ? -1.461 -6.705 7.240 1.00 90.25 569 ILE A N 1
ATOM 4500 C CA . ILE A 1 569 ? -1.341 -5.260 7.329 1.00 90.25 569 ILE A CA 1
ATOM 4501 C C . ILE A 1 569 ? -2.758 -4.711 7.209 1.00 90.25 569 ILE A C 1
ATOM 4503 O O . ILE A 1 569 ? -3.423 -4.883 6.188 1.00 90.25 569 ILE A O 1
ATOM 4507 N N . VAL A 1 570 ? -3.220 -4.040 8.254 1.00 93.81 570 VAL A N 1
ATOM 4508 C CA . VAL A 1 570 ? -4.627 -3.677 8.387 1.00 93.81 570 VAL A CA 1
ATOM 4509 C C . VAL A 1 570 ? -4.905 -2.338 7.707 1.00 93.81 570 VAL A C 1
ATOM 4511 O O . VAL A 1 570 ? -4.288 -1.318 8.015 1.00 93.81 570 VAL A O 1
ATOM 4514 N N . THR A 1 571 ? -5.860 -2.333 6.781 1.00 95.19 571 THR A N 1
ATOM 4515 C CA . THR A 1 571 ? -6.461 -1.131 6.189 1.00 95.19 571 THR A CA 1
ATOM 4516 C C . THR A 1 571 ? -7.914 -1.424 5.815 1.00 95.19 571 THR A C 1
ATOM 4518 O O . THR A 1 571 ? -8.417 -2.514 6.061 1.00 95.19 571 THR A O 1
ATOM 4521 N N . THR A 1 572 ? -8.614 -0.458 5.230 1.00 95.62 572 THR A N 1
ATOM 4522 C CA . THR A 1 572 ? -9.999 -0.639 4.772 1.00 95.62 572 THR A CA 1
ATOM 4523 C C . THR A 1 572 ? -10.167 -0.077 3.374 1.00 95.62 572 THR A C 1
ATOM 4525 O O . THR A 1 572 ? -9.422 0.810 2.967 1.00 95.62 572 THR A O 1
ATOM 4528 N N . ASN A 1 573 ? -11.201 -0.545 2.690 1.00 95.00 573 ASN A N 1
ATOM 4529 C CA . ASN A 1 573 ? -11.655 -0.045 1.402 1.00 95.00 573 ASN A CA 1
ATOM 4530 C C . ASN A 1 573 ? -13.166 0.208 1.452 1.00 95.00 573 ASN A C 1
ATOM 4532 O O . ASN A 1 573 ? -13.825 -0.088 2.453 1.00 95.00 573 ASN A O 1
ATOM 4536 N N . SER A 1 574 ? -13.725 0.756 0.379 1.00 94.25 574 SER A N 1
ATOM 4537 C CA . SER A 1 574 ? -15.178 0.807 0.199 1.00 94.25 574 SER A CA 1
ATOM 4538 C C . SER A 1 574 ? -15.783 -0.599 0.093 1.00 94.25 574 SER A C 1
ATOM 4540 O O . SER A 1 574 ? -15.191 -1.495 -0.510 1.00 94.25 574 SER A O 1
ATOM 4542 N N . ASP A 1 575 ? -16.962 -0.793 0.669 1.00 93.88 575 ASP A N 1
ATOM 4543 C CA . ASP A 1 575 ? -17.701 -2.051 0.603 1.00 93.88 575 ASP A CA 1
ATOM 4544 C C . ASP A 1 575 ? -18.381 -2.205 -0.763 1.00 93.88 575 ASP A C 1
ATOM 4546 O O . ASP A 1 575 ? -19.189 -1.371 -1.159 1.00 93.88 575 ASP A O 1
ATOM 4550 N N . ILE A 1 576 ? -18.034 -3.258 -1.503 1.00 91.19 576 ILE A N 1
ATOM 4551 C CA . ILE A 1 576 ? -18.591 -3.515 -2.836 1.00 91.19 576 ILE A CA 1
ATOM 4552 C C . ILE A 1 576 ? -19.593 -4.655 -2.716 1.00 91.19 576 ILE A C 1
ATOM 4554 O O . ILE A 1 576 ? -19.214 -5.796 -2.440 1.00 91.19 576 ILE A O 1
ATOM 4558 N N . VAL A 1 577 ? -20.870 -4.357 -2.948 1.00 90.00 577 VAL A N 1
ATOM 4559 C CA . VAL A 1 577 ? -21.955 -5.333 -2.815 1.00 90.00 577 VAL A CA 1
ATOM 4560 C C . VAL A 1 577 ? -22.494 -5.739 -4.181 1.00 90.00 577 VAL A C 1
ATOM 4562 O O . VAL A 1 577 ? -22.617 -4.935 -5.100 1.00 90.00 577 VAL A O 1
ATOM 4565 N N . SER A 1 578 ? -22.859 -7.012 -4.336 1.00 85.81 578 SER A N 1
ATOM 4566 C CA . SER A 1 578 ? -23.327 -7.550 -5.623 1.00 85.81 578 SER A CA 1
ATOM 4567 C C . SER A 1 578 ? -24.615 -6.891 -6.126 1.00 85.81 578 SER A C 1
ATOM 4569 O O . SER A 1 578 ? -24.853 -6.852 -7.334 1.00 85.81 578 SER A O 1
ATOM 4571 N N . THR A 1 579 ? -25.426 -6.326 -5.229 1.00 87.50 579 THR A N 1
ATOM 4572 C CA . THR A 1 579 ? -26.639 -5.571 -5.572 1.00 87.50 579 THR A CA 1
ATOM 4573 C C . THR A 1 579 ? -26.352 -4.302 -6.373 1.00 87.50 579 THR A C 1
ATOM 4575 O O . THR A 1 579 ? -27.220 -3.873 -7.130 1.00 87.50 579 THR A O 1
ATOM 4578 N N . ASP A 1 580 ? -25.139 -3.749 -6.275 1.00 88.88 580 ASP A N 1
ATOM 4579 C CA . ASP A 1 580 ? -24.729 -2.551 -7.016 1.00 88.88 580 ASP A CA 1
ATOM 4580 C C . ASP A 1 580 ? -24.618 -2.793 -8.524 1.00 88.88 580 ASP A C 1
ATOM 4582 O O . ASP A 1 580 ? -24.692 -1.859 -9.317 1.00 88.88 580 ASP A O 1
ATOM 4586 N N . THR A 1 581 ? -24.472 -4.051 -8.954 1.00 87.06 581 THR A N 1
ATOM 4587 C CA . THR A 1 581 ? -24.287 -4.400 -10.373 1.00 87.06 581 THR A CA 1
ATOM 4588 C C . THR A 1 581 ? -25.434 -3.931 -11.270 1.00 87.06 581 THR A C 1
ATOM 4590 O O . THR A 1 581 ? -25.214 -3.657 -12.450 1.00 87.06 581 THR A O 1
ATOM 4593 N N . ARG A 1 582 ? -26.644 -3.771 -10.716 1.00 84.25 582 ARG A N 1
ATOM 4594 C CA . ARG A 1 582 ? -27.795 -3.195 -11.425 1.00 84.25 582 ARG A CA 1
ATOM 4595 C C . ARG A 1 582 ? -27.570 -1.727 -11.792 1.00 84.25 582 ARG A C 1
ATOM 4597 O O . ARG A 1 582 ? -28.039 -1.276 -12.833 1.00 84.25 582 ARG A O 1
ATOM 4604 N N . ASP A 1 583 ? -26.851 -0.994 -10.951 1.00 85.88 583 ASP A N 1
ATOM 4605 C CA . ASP A 1 583 ? -26.631 0.441 -11.105 1.00 85.88 583 ASP A CA 1
ATOM 4606 C C . ASP A 1 583 ? -25.428 0.736 -12.026 1.00 85.88 583 ASP A C 1
ATOM 4608 O O . ASP A 1 583 ? -25.249 1.872 -12.463 1.00 85.88 583 ASP A O 1
ATOM 4612 N N . TYR A 1 584 ? -24.646 -0.289 -12.401 1.00 88.31 584 TYR A N 1
ATOM 4613 C CA . TYR A 1 584 ? -23.517 -0.181 -13.340 1.00 88.31 584 TYR A CA 1
ATOM 4614 C C . TYR A 1 584 ? -23.948 -0.017 -14.798 1.00 88.31 584 TYR A C 1
ATOM 4616 O O . TYR A 1 584 ? -23.149 0.392 -15.645 1.00 88.31 584 TYR A O 1
ATOM 4624 N N . ILE A 1 585 ? -25.197 -0.352 -15.118 1.00 87.06 585 ILE A N 1
ATOM 4625 C CA . ILE A 1 585 ? -25.749 -0.133 -16.449 1.00 87.06 585 ILE A CA 1
ATOM 4626 C C . ILE A 1 585 ? -26.118 1.341 -16.528 1.00 87.06 585 ILE A C 1
ATOM 4628 O O . ILE A 1 585 ? -27.190 1.745 -16.091 1.00 87.06 585 ILE A O 1
ATOM 4632 N N . VAL A 1 586 ? -25.222 2.161 -17.065 1.00 81.31 586 VAL A N 1
ATOM 4633 C CA . VAL A 1 586 ? -25.451 3.602 -17.187 1.00 81.31 586 VAL A CA 1
ATOM 4634 C C . VAL A 1 586 ? -25.352 4.042 -18.642 1.00 81.31 586 VAL A C 1
ATOM 4636 O O . VAL A 1 586 ? -24.613 3.468 -19.446 1.00 81.31 586 VAL A O 1
ATOM 4639 N N . ASN A 1 587 ? -26.126 5.062 -19.000 1.00 72.81 587 ASN A N 1
ATOM 4640 C CA . ASN A 1 587 ? -26.055 5.667 -20.323 1.00 72.81 587 ASN A CA 1
ATOM 4641 C C . ASN A 1 587 ? -24.769 6.497 -20.489 1.00 72.81 587 ASN A C 1
ATOM 4643 O O . ASN A 1 587 ? -23.991 6.697 -19.553 1.00 72.81 587 ASN A O 1
ATOM 4647 N N . GLN A 1 588 ? -24.557 7.049 -21.684 1.00 70.44 588 GLN A N 1
ATOM 4648 C CA . GLN A 1 588 ? -23.375 7.859 -21.976 1.00 70.44 588 GLN A CA 1
ATOM 4649 C C . GLN A 1 588 ? -23.256 9.165 -21.164 1.00 70.44 588 GLN A C 1
ATOM 4651 O O . GLN A 1 588 ? -22.216 9.818 -21.201 1.00 70.44 588 GLN A O 1
ATOM 4656 N N . PHE A 1 589 ? -24.302 9.529 -20.421 1.00 70.00 589 PHE A N 1
ATOM 4657 C CA . PHE A 1 589 ? -24.365 10.703 -19.553 1.00 70.00 589 PHE A CA 1
ATOM 4658 C C . PHE A 1 589 ? -24.244 10.347 -18.061 1.00 70.00 589 PHE A C 1
ATOM 4660 O O . PHE A 1 589 ? -24.373 11.228 -17.217 1.00 70.00 589 PHE A O 1
ATOM 4667 N N . GLY A 1 590 ? -24.000 9.074 -17.727 1.00 68.94 590 GLY A N 1
ATOM 4668 C CA . GLY A 1 590 ? -23.831 8.606 -16.349 1.00 68.94 590 GLY A CA 1
ATOM 4669 C C . GLY A 1 590 ? -25.136 8.345 -15.591 1.00 68.94 590 GLY A C 1
ATOM 4670 O O . GLY A 1 590 ? -25.092 8.129 -14.385 1.00 68.94 590 GLY A O 1
ATOM 4671 N N . ALA A 1 591 ? -26.293 8.347 -16.263 1.00 72.38 591 ALA A N 1
ATOM 4672 C CA . ALA A 1 591 ? -27.569 8.005 -15.633 1.00 72.38 591 ALA A CA 1
ATOM 4673 C C . ALA A 1 591 ? -27.836 6.496 -15.709 1.00 72.38 591 ALA A C 1
ATOM 4675 O O . ALA A 1 591 ? -27.729 5.903 -16.787 1.00 72.38 591 ALA A O 1
ATOM 4676 N N . SER A 1 592 ? -28.222 5.891 -14.584 1.00 78.25 592 SER A N 1
ATOM 4677 C CA . SER A 1 592 ? -28.533 4.463 -14.499 1.00 78.25 592 SER A CA 1
ATOM 4678 C C . SER A 1 592 ? -29.762 4.089 -15.331 1.00 78.25 592 SER A C 1
ATOM 4680 O O . SER A 1 592 ? -30.813 4.727 -15.268 1.00 78.25 592 SER A O 1
ATOM 4682 N N . ILE A 1 593 ? -29.622 3.022 -16.108 1.00 80.25 593 ILE A N 1
ATOM 4683 C CA . ILE A 1 593 ? -30.671 2.363 -16.874 1.00 80.25 593 ILE A CA 1
ATOM 4684 C C . ILE A 1 593 ? -31.052 1.112 -16.085 1.00 80.25 593 ILE A C 1
ATOM 4686 O O . ILE A 1 593 ? -30.295 0.146 -16.035 1.00 80.25 593 ILE A O 1
ATOM 4690 N N . PHE A 1 594 ? -32.235 1.110 -15.474 1.00 80.62 594 PHE A N 1
ATOM 4691 C CA . PHE A 1 594 ? -32.707 -0.041 -14.706 1.00 80.62 594 PHE A CA 1
ATOM 4692 C C . PHE A 1 594 ? -32.995 -1.228 -15.634 1.00 80.62 594 PHE A C 1
ATOM 4694 O O . PHE A 1 594 ? -34.040 -1.299 -16.279 1.00 80.62 594 PHE A O 1
ATOM 4701 N N . SER A 1 595 ? -32.039 -2.151 -15.715 1.00 84.12 595 SER A N 1
ATOM 4702 C CA . SER A 1 595 ? -32.075 -3.342 -16.564 1.00 84.12 595 SER A CA 1
ATOM 4703 C C . SER A 1 595 ? -31.328 -4.495 -15.883 1.00 84.12 595 SER A C 1
ATOM 4705 O O . SER A 1 595 ? -30.602 -4.290 -14.914 1.00 84.12 595 SER A O 1
ATOM 4707 N N . THR A 1 596 ? -31.512 -5.720 -16.377 1.00 84.38 596 THR A N 1
ATOM 4708 C CA . THR A 1 596 ? -30.780 -6.923 -15.928 1.00 84.38 596 THR A CA 1
ATOM 4709 C C . THR A 1 596 ? -29.665 -7.322 -16.899 1.00 84.38 596 THR A C 1
ATOM 4711 O O . THR A 1 596 ? -29.164 -8.444 -16.851 1.00 84.38 596 THR A O 1
ATOM 4714 N N . GLN A 1 597 ? -29.328 -6.448 -17.847 1.00 85.62 597 GLN A N 1
ATOM 4715 C CA . GLN A 1 597 ? -28.262 -6.681 -18.818 1.00 85.62 597 GLN A CA 1
ATOM 4716 C C . GLN A 1 597 ? -26.881 -6.549 -18.164 1.00 85.62 597 GLN A C 1
ATOM 4718 O O . GLN A 1 597 ? -26.704 -5.844 -17.179 1.00 85.62 597 GLN A O 1
ATOM 4723 N N . ILE A 1 598 ? -25.877 -7.216 -18.727 1.00 87.44 598 ILE A N 1
ATOM 4724 C CA . ILE A 1 598 ? -24.487 -7.025 -18.298 1.00 87.44 598 ILE A CA 1
ATOM 4725 C C . ILE A 1 598 ? -24.029 -5.642 -18.790 1.00 87.44 598 ILE A C 1
ATOM 4727 O O . ILE A 1 598 ? -24.303 -5.312 -19.948 1.00 87.44 598 ILE A O 1
ATOM 4731 N N . PRO A 1 599 ? -23.349 -4.825 -17.966 1.00 86.38 599 PRO A N 1
ATOM 4732 C CA . PRO A 1 599 ? -22.843 -3.535 -18.412 1.00 86.38 599 PRO A CA 1
ATOM 4733 C C . PRO A 1 599 ? -21.801 -3.733 -19.520 1.00 86.38 599 PRO A C 1
ATOM 4735 O O . PRO A 1 599 ? -20.864 -4.521 -19.389 1.00 86.38 599 PRO A O 1
ATOM 4738 N N . THR A 1 600 ? -21.962 -3.011 -20.627 1.00 85.00 600 THR A N 1
ATOM 4739 C CA . THR A 1 600 ? -21.053 -3.076 -21.777 1.00 85.00 600 THR A CA 1
ATOM 4740 C C . THR A 1 600 ? -20.581 -1.684 -22.173 1.00 85.00 600 THR A C 1
ATOM 4742 O O . THR A 1 600 ? -21.310 -0.707 -21.981 1.00 85.00 600 THR A O 1
ATOM 4745 N N . PRO A 1 601 ? -19.397 -1.563 -22.800 1.00 86.94 601 PRO A N 1
ATOM 4746 C CA . PRO A 1 601 ? -19.050 -0.349 -23.523 1.00 86.94 601 PRO A CA 1
ATOM 4747 C C . PRO A 1 601 ? -20.129 -0.031 -24.566 1.00 86.94 601 PRO A C 1
ATOM 4749 O O . PRO A 1 601 ? -20.690 -0.931 -25.193 1.00 86.94 601 PRO A O 1
ATOM 4752 N N . SER A 1 602 ? -20.414 1.250 -24.758 1.00 80.06 602 SER A N 1
ATOM 4753 C CA . SER A 1 602 ? -21.324 1.729 -25.800 1.00 80.06 602 SER A CA 1
ATOM 4754 C C . SER A 1 602 ? -20.531 2.274 -26.985 1.00 80.06 602 SER A C 1
ATOM 4756 O O . SER A 1 602 ? -19.319 2.463 -26.898 1.00 80.06 602 SER A O 1
ATOM 4758 N N . THR A 1 603 ? -21.204 2.522 -28.108 1.00 81.44 603 THR A N 1
ATOM 4759 C CA . THR A 1 603 ? -20.624 3.310 -29.198 1.00 81.44 603 THR A CA 1
ATOM 4760 C C . THR A 1 603 ? -21.386 4.615 -29.325 1.00 81.44 603 THR A C 1
ATOM 4762 O O . THR A 1 603 ? -22.609 4.612 -29.460 1.00 81.44 603 THR A O 1
ATOM 4765 N N . VAL A 1 604 ? -20.667 5.730 -29.268 1.00 74.94 604 VAL A N 1
ATOM 4766 C CA . VAL A 1 604 ? -21.236 7.079 -29.365 1.00 74.94 604 VAL A CA 1
ATOM 4767 C C . VAL A 1 604 ? -20.617 7.803 -30.553 1.00 74.94 604 VAL A C 1
ATOM 4769 O O . VAL A 1 604 ? -19.458 7.584 -30.902 1.00 74.94 604 VAL A O 1
ATOM 4772 N N . GLY A 1 605 ? -21.415 8.618 -31.229 1.00 67.69 605 GLY A N 1
ATOM 4773 C CA . GLY A 1 605 ? -21.006 9.325 -32.437 1.00 67.69 605 GLY A CA 1
ATOM 4774 C C . GLY A 1 605 ? -22.188 9.582 -33.360 1.00 67.69 605 GLY A C 1
ATOM 4775 O O . GLY A 1 605 ? -23.318 9.186 -33.065 1.00 67.69 605 GLY A O 1
ATOM 4776 N N . GLY A 1 606 ? -21.905 10.235 -34.484 1.00 60.38 606 GLY A N 1
ATOM 4777 C CA . GLY A 1 606 ? -22.901 10.568 -35.494 1.00 60.38 606 GLY A CA 1
ATOM 4778 C C . GLY A 1 606 ? -23.694 9.360 -35.988 1.00 60.38 606 GLY A C 1
ATOM 4779 O O . GLY A 1 606 ? -23.194 8.229 -36.033 1.00 60.38 606 GLY A O 1
ATOM 4780 N N . ASN A 1 607 ? -24.946 9.590 -36.388 1.00 58.78 607 ASN A N 1
ATOM 4781 C CA . ASN A 1 607 ? -25.699 8.578 -37.121 1.00 58.78 607 ASN A CA 1
ATOM 4782 C C . ASN A 1 607 ? -24.933 8.251 -38.420 1.00 58.78 607 ASN A C 1
ATOM 4784 O O . ASN A 1 607 ? -24.733 9.163 -39.221 1.00 58.78 607 ASN A O 1
ATOM 4788 N N . PRO A 1 608 ? -24.528 6.988 -38.662 1.00 55.31 608 PRO A N 1
ATOM 4789 C CA . PRO A 1 608 ? -23.795 6.618 -39.875 1.00 55.31 608 PRO A CA 1
ATOM 4790 C C . PRO A 1 608 ? -24.597 6.848 -41.166 1.00 55.31 608 PRO A C 1
ATOM 4792 O O . PRO A 1 608 ? -24.018 6.857 -42.245 1.00 55.31 608 PRO A O 1
ATOM 4795 N N . LEU A 1 609 ? -25.917 7.036 -41.068 1.00 55.84 609 LEU A N 1
ATOM 4796 C CA . LEU A 1 609 ? -26.794 7.370 -42.193 1.00 55.84 609 LEU A CA 1
ATOM 4797 C C . LEU A 1 609 ? -26.829 8.874 -42.514 1.00 55.84 609 LEU A C 1
ATOM 4799 O O . LEU A 1 609 ? -27.468 9.266 -43.485 1.00 55.84 609 LEU A O 1
ATOM 4803 N N . ASN A 1 610 ? -26.184 9.721 -41.705 1.00 55.09 610 ASN A N 1
ATOM 4804 C CA . ASN A 1 610 ? -26.158 11.164 -41.908 1.00 55.09 610 ASN A CA 1
ATOM 4805 C C . ASN A 1 610 ? -24.878 11.559 -42.665 1.00 55.09 610 ASN A C 1
ATOM 4807 O O . ASN A 1 610 ? -23.771 11.448 -42.142 1.00 55.09 610 ASN A O 1
ATOM 4811 N N . THR A 1 611 ? -25.025 12.013 -43.910 1.00 50.47 611 THR A N 1
ATOM 4812 C CA . THR A 1 611 ? -23.935 12.246 -44.880 1.00 50.47 611 THR A CA 1
ATOM 4813 C C . THR A 1 611 ? -23.034 13.447 -44.566 1.00 50.47 611 THR A C 1
ATOM 4815 O O . THR A 1 611 ? -22.138 13.759 -45.346 1.00 50.47 611 THR A O 1
ATOM 4818 N N . HIS A 1 612 ? -23.261 14.132 -43.442 1.00 49.12 612 HIS A N 1
ATOM 4819 C CA . HIS A 1 612 ? -22.585 15.381 -43.072 1.00 49.12 612 HIS A CA 1
ATOM 4820 C C . HIS A 1 612 ? -21.623 15.261 -41.876 1.00 49.12 612 HIS A C 1
ATOM 4822 O O . HIS A 1 612 ? -21.133 16.283 -41.402 1.00 49.12 612 HIS A O 1
ATOM 4828 N N . LEU A 1 613 ? -21.328 14.050 -41.384 1.00 50.69 613 LEU A N 1
ATOM 4829 C CA . LEU A 1 613 ? -20.512 13.853 -40.177 1.00 50.69 613 LEU A CA 1
ATOM 4830 C C . LEU A 1 613 ? -19.153 13.205 -40.488 1.00 50.69 613 LEU A C 1
ATOM 4832 O O . LEU A 1 613 ? -19.071 12.182 -41.159 1.00 50.69 613 LEU A O 1
ATOM 4836 N N . THR A 1 614 ? -18.079 13.819 -39.983 1.00 47.22 614 THR A N 1
ATOM 4837 C CA . THR A 1 614 ? -16.670 13.507 -40.296 1.00 47.22 614 THR A CA 1
ATOM 4838 C C . THR A 1 614 ? -16.000 12.507 -39.345 1.00 47.22 614 THR A C 1
ATOM 4840 O O . THR A 1 614 ? -14.862 12.114 -39.594 1.00 47.22 614 THR A O 1
ATOM 4843 N N . SER A 1 615 ? -16.685 12.048 -38.291 1.00 53.31 615 SER A N 1
ATOM 4844 C CA . SER A 1 615 ? -16.116 11.157 -37.267 1.00 53.31 615 SER A CA 1
ATOM 4845 C C . SER A 1 615 ? -16.932 9.871 -37.115 1.00 53.31 615 SER A C 1
ATOM 4847 O O . SER A 1 615 ? -18.138 9.914 -36.869 1.00 53.31 615 SER A O 1
ATOM 4849 N N . GLY A 1 616 ? -16.268 8.715 -37.239 1.00 60.53 616 GLY A N 1
ATOM 4850 C CA . GLY A 1 616 ? -16.869 7.402 -36.983 1.00 60.53 616 GLY A CA 1
ATOM 4851 C C . GLY A 1 616 ? -17.297 7.222 -35.521 1.00 60.53 616 GLY A C 1
ATOM 4852 O O . GLY A 1 616 ? -16.834 7.938 -34.633 1.00 60.53 616 GLY A O 1
ATOM 4853 N N . ARG A 1 617 ? -18.184 6.253 -35.258 1.00 69.38 617 ARG A N 1
ATOM 4854 C CA . ARG A 1 617 ? -18.589 5.904 -33.888 1.00 69.38 617 ARG A CA 1
ATOM 4855 C C . ARG A 1 617 ? -17.377 5.457 -33.066 1.00 69.38 617 ARG A C 1
ATOM 4857 O O . ARG A 1 617 ? -16.613 4.608 -33.518 1.00 69.38 617 ARG A O 1
ATOM 4864 N N . GLN A 1 618 ? -17.239 5.985 -31.854 1.00 73.31 618 GLN A N 1
ATOM 4865 C CA . GLN A 1 618 ? -16.153 5.649 -30.934 1.00 73.31 618 GLN A CA 1
ATOM 4866 C C . GLN A 1 618 ? -16.660 4.757 -29.803 1.00 73.31 618 GLN A C 1
ATOM 4868 O O . GLN A 1 618 ? -17.775 4.940 -29.309 1.00 73.31 618 GLN A O 1
ATOM 4873 N N . GLN A 1 619 ? -15.840 3.785 -29.395 1.00 80.88 619 GLN A N 1
ATOM 4874 C CA . GLN A 1 619 ? -16.102 2.989 -28.200 1.00 80.88 619 GLN A CA 1
ATOM 4875 C C . GLN A 1 619 ? -16.031 3.887 -26.961 1.00 80.88 619 GLN A C 1
ATOM 4877 O O . GLN A 1 619 ? -15.097 4.666 -26.798 1.00 80.88 619 GLN A O 1
ATOM 4882 N N . PHE A 1 620 ? -17.008 3.741 -26.075 1.00 82.19 620 PHE A N 1
ATOM 4883 C CA . PHE A 1 620 ? -17.167 4.562 -24.891 1.00 82.19 620 PHE A CA 1
ATOM 4884 C C . PHE A 1 620 ? -17.483 3.709 -23.669 1.00 82.19 620 PHE A C 1
ATOM 4886 O O . PHE A 1 620 ? -18.516 3.037 -23.606 1.00 82.19 620 PHE A O 1
ATOM 4893 N N . SER A 1 621 ? -16.596 3.772 -22.680 1.00 86.00 621 SER A N 1
ATOM 4894 C CA . SER A 1 621 ? -16.806 3.165 -21.368 1.00 86.00 621 SER A CA 1
ATOM 4895 C C . SER A 1 621 ? -17.481 4.185 -20.452 1.00 86.00 621 SER A C 1
ATOM 4897 O O . SER A 1 621 ? -16.862 5.208 -20.116 1.00 86.00 621 SER A O 1
ATOM 4899 N N . PRO A 1 622 ? -18.743 3.961 -20.060 1.00 81.06 622 PRO A N 1
ATOM 4900 C CA . PRO A 1 622 ? -19.487 4.961 -19.324 1.00 81.06 622 PRO A CA 1
ATOM 4901 C C . PRO A 1 622 ? -18.949 5.140 -17.900 1.00 81.06 622 PRO A C 1
ATOM 4903 O O . PRO A 1 622 ? -18.474 4.188 -17.281 1.00 81.06 622 PRO A O 1
ATOM 4906 N N . ALA A 1 623 ? -18.971 6.381 -17.410 1.00 83.69 623 ALA A N 1
ATOM 4907 C CA . ALA A 1 623 ? -18.536 6.712 -16.057 1.00 83.69 623 ALA A CA 1
ATOM 4908 C C . ALA A 1 623 ? -19.605 6.281 -15.049 1.00 83.69 623 ALA A C 1
ATOM 4910 O O . ALA A 1 623 ? -20.758 6.688 -15.167 1.00 83.69 623 ALA A O 1
ATOM 4911 N N . ILE A 1 624 ? -19.212 5.491 -14.054 1.00 85.69 624 ILE A N 1
ATOM 4912 C CA . ILE A 1 624 ? -20.109 4.984 -13.012 1.00 85.69 624 ILE A CA 1
ATOM 4913 C C . ILE A 1 624 ? -19.615 5.527 -11.674 1.00 85.69 624 ILE A C 1
ATOM 4915 O O . ILE A 1 624 ? -18.419 5.473 -11.381 1.00 85.69 624 ILE A O 1
ATOM 4919 N N . SER A 1 625 ? -20.531 6.061 -10.870 1.00 87.25 625 SER A N 1
ATOM 4920 C CA . SER A 1 625 ? -20.284 6.460 -9.482 1.00 87.25 625 SER A CA 1
ATOM 4921 C C . SER A 1 625 ? -21.349 5.811 -8.614 1.00 87.25 625 SER A C 1
ATOM 4923 O O . SER A 1 625 ? -22.516 6.176 -8.721 1.00 87.25 625 SER A O 1
ATOM 4925 N N . GLN A 1 626 ? -20.947 4.845 -7.791 1.00 89.81 626 GLN A N 1
ATOM 4926 C CA . GLN A 1 626 ? -21.859 4.086 -6.944 1.00 89.81 626 GLN A CA 1
ATOM 4927 C C . GLN A 1 626 ? -21.671 4.478 -5.486 1.00 89.81 626 GLN A C 1
ATOM 4929 O O . GLN A 1 626 ? -20.544 4.481 -4.990 1.00 89.81 626 GLN A O 1
ATOM 4934 N N . ASN A 1 627 ? -22.773 4.791 -4.805 1.00 91.25 627 ASN A N 1
ATOM 4935 C CA . ASN A 1 627 ? -22.763 5.112 -3.380 1.00 91.25 627 ASN A CA 1
ATOM 4936 C C . ASN A 1 627 ? -22.278 3.921 -2.562 1.00 91.25 627 ASN A C 1
ATOM 4938 O O . ASN A 1 627 ? -22.691 2.789 -2.789 1.00 91.25 627 ASN A O 1
ATOM 4942 N N . THR A 1 628 ? -21.427 4.197 -1.582 1.00 92.75 628 THR A N 1
ATOM 4943 C CA . THR A 1 628 ? -20.810 3.158 -0.766 1.00 92.75 628 THR A CA 1
ATOM 4944 C C . THR A 1 628 ? -20.536 3.648 0.644 1.00 92.75 628 THR A C 1
ATOM 4946 O O . THR A 1 628 ? -20.551 4.843 0.943 1.00 92.75 628 THR A O 1
ATOM 4949 N N . VAL A 1 629 ? -20.236 2.699 1.520 1.00 93.69 629 VAL A N 1
ATOM 4950 C CA . VAL A 1 629 ? -19.647 2.941 2.835 1.00 93.69 629 VAL A CA 1
ATOM 4951 C C . VAL A 1 629 ? -18.280 2.266 2.911 1.00 93.69 629 VAL A C 1
ATOM 4953 O O . VAL A 1 629 ? -17.929 1.464 2.050 1.00 93.69 629 VAL A O 1
ATOM 4956 N N . SER A 1 630 ? -17.493 2.585 3.938 1.00 95.00 630 SER A N 1
ATOM 4957 C CA . SER A 1 630 ? -16.284 1.812 4.240 1.00 95.00 630 SER A CA 1
ATOM 4958 C C . SER A 1 630 ? -16.675 0.424 4.727 1.00 95.00 630 SER A C 1
ATOM 4960 O O . SER A 1 630 ? -17.512 0.301 5.626 1.00 95.00 630 SER A O 1
ATOM 4962 N N . LEU A 1 631 ? -15.978 -0.593 4.230 1.00 94.94 631 LEU A N 1
ATOM 4963 C CA . LEU A 1 631 ? -16.013 -1.928 4.801 1.00 94.94 631 LEU A CA 1
ATOM 4964 C C . LEU A 1 631 ? -15.580 -1.875 6.274 1.00 94.94 631 LEU A C 1
ATOM 4966 O O . LEU A 1 631 ? -14.725 -1.067 6.663 1.00 94.94 631 LEU A O 1
ATOM 4970 N N . ARG A 1 632 ? -16.221 -2.714 7.090 1.00 94.75 632 ARG A N 1
ATOM 4971 C CA . ARG A 1 632 ? -15.973 -2.841 8.527 1.00 94.75 632 ARG A CA 1
ATOM 4972 C C . ARG A 1 632 ? -15.106 -4.068 8.779 1.00 94.75 632 ARG A C 1
ATOM 4974 O O . ARG A 1 632 ? -15.462 -5.165 8.351 1.00 94.75 632 ARG A O 1
ATOM 4981 N N . LEU A 1 633 ? -14.010 -3.883 9.504 1.00 95.50 633 LEU A N 1
ATOM 4982 C CA . LEU A 1 633 ? -13.225 -4.986 10.053 1.00 95.50 633 LEU A CA 1
ATOM 4983 C C . LEU A 1 633 ? -13.752 -5.261 11.446 1.00 95.50 633 LEU A C 1
ATOM 4985 O O . LEU A 1 633 ? -13.519 -4.446 12.335 1.00 95.50 633 LEU A O 1
ATOM 4989 N N . LEU A 1 634 ? -14.497 -6.346 11.623 1.00 95.06 634 LEU A N 1
ATOM 4990 C CA . LEU A 1 634 ? -15.079 -6.700 12.911 1.00 95.06 634 LEU A CA 1
ATOM 4991 C C . LEU A 1 634 ? -14.174 -7.655 13.679 1.00 95.06 634 LEU A C 1
ATOM 4993 O O . LEU A 1 634 ? -13.591 -8.568 13.101 1.00 95.06 634 LEU A O 1
ATOM 4997 N N . ALA A 1 635 ? -14.125 -7.465 14.994 1.00 95.31 635 ALA A N 1
ATOM 4998 C CA . ALA A 1 635 ? -13.453 -8.378 15.897 1.00 95.31 635 ALA A CA 1
ATOM 4999 C C . ALA A 1 635 ? -14.082 -9.789 15.800 1.00 95.31 635 ALA A C 1
ATOM 5001 O O . ALA A 1 635 ? -15.317 -9.914 15.850 1.00 95.31 635 ALA A O 1
ATOM 5002 N N . PRO A 1 636 ? -13.272 -10.856 15.661 1.00 93.75 636 PRO A N 1
ATOM 5003 C CA . PRO A 1 636 ? -13.769 -12.226 15.541 1.00 93.75 636 PRO A CA 1
ATOM 5004 C C . PRO A 1 636 ? -14.475 -12.716 16.811 1.00 93.75 636 PRO A C 1
ATOM 5006 O O . PRO A 1 636 ? -15.438 -13.483 16.711 1.00 93.75 636 PRO A O 1
ATOM 5009 N N . ASN A 1 637 ? -14.068 -12.228 17.986 1.00 94.06 637 ASN A N 1
ATOM 5010 C CA . ASN A 1 637 ? -14.596 -12.646 19.279 1.00 94.06 637 ASN A CA 1
ATOM 5011 C C . ASN A 1 637 ? -15.362 -11.530 20.000 1.00 94.06 637 ASN A C 1
ATOM 5013 O O . ASN A 1 637 ? -15.247 -10.341 19.702 1.00 94.06 637 ASN A O 1
ATOM 5017 N N . LEU A 1 638 ? -16.180 -11.930 20.976 1.00 92.38 638 LEU A N 1
ATOM 5018 C CA . LEU A 1 638 ? -16.868 -10.988 21.854 1.00 92.38 638 LEU A CA 1
ATOM 5019 C C . LEU A 1 638 ? -15.872 -10.374 22.849 1.00 92.38 638 LEU A C 1
ATOM 5021 O O . LEU A 1 638 ? -15.037 -11.096 23.400 1.00 92.38 638 LEU A O 1
ATOM 5025 N N . PRO A 1 639 ? -15.982 -9.070 23.152 1.00 90.94 639 PRO A N 1
ATOM 5026 C CA . PRO A 1 639 ? -15.109 -8.441 24.123 1.00 90.94 639 PRO A CA 1
ATOM 5027 C C . PRO A 1 639 ? -15.373 -8.977 25.529 1.00 90.94 639 PRO A C 1
ATOM 5029 O O . PRO A 1 639 ? -16.513 -9.214 25.950 1.00 90.94 639 PRO A O 1
ATOM 5032 N N . ARG A 1 640 ? -14.302 -9.097 26.309 1.00 84.00 640 ARG A N 1
ATOM 5033 C CA . ARG A 1 640 ? -14.370 -9.537 27.701 1.00 84.00 640 ARG A CA 1
ATOM 5034 C C . ARG A 1 640 ? -14.658 -8.354 28.616 1.00 84.00 640 ARG A C 1
ATOM 5036 O O . ARG A 1 640 ? -13.766 -7.592 28.969 1.00 84.00 640 ARG A O 1
ATOM 5043 N N . LYS A 1 641 ? -15.906 -8.247 29.073 1.00 75.94 641 LYS A N 1
ATOM 5044 C CA . LYS A 1 641 ? -16.341 -7.181 29.999 1.00 75.94 641 LYS A CA 1
ATOM 5045 C C . LYS A 1 641 ? -15.812 -7.353 31.427 1.00 75.94 641 LYS A C 1
ATOM 5047 O O . LYS A 1 641 ? -15.744 -6.386 32.176 1.00 75.94 641 LYS A O 1
ATOM 5052 N N . MET A 1 642 ? -15.450 -8.577 31.820 1.00 75.50 642 MET A N 1
ATOM 5053 C CA . MET A 1 642 ? -15.031 -8.888 33.186 1.00 75.50 642 MET A CA 1
ATOM 5054 C C . MET A 1 642 ? -13.855 -9.865 33.190 1.00 75.50 642 MET A C 1
ATOM 5056 O O . MET A 1 642 ? -13.969 -11.010 32.761 1.00 75.50 642 MET A O 1
ATOM 5060 N N . LEU A 1 643 ? -12.705 -9.403 33.684 1.00 76.38 643 LEU A N 1
ATOM 5061 C CA . LEU A 1 643 ? -11.491 -10.218 33.797 1.00 76.38 643 LEU A CA 1
ATOM 5062 C C . LEU A 1 643 ? -11.535 -11.189 34.979 1.00 76.38 643 LEU A C 1
ATOM 5064 O O . LEU A 1 643 ? -11.015 -12.296 34.894 1.00 76.38 643 LEU A O 1
ATOM 5068 N N . LYS A 1 644 ? -12.121 -10.742 36.093 1.00 79.94 644 LYS A N 1
ATOM 5069 C CA . LYS A 1 644 ? -12.101 -11.426 37.390 1.00 79.94 644 LYS A CA 1
ATOM 5070 C C . LYS A 1 644 ? -13.538 -11.528 37.906 1.00 79.94 644 LYS A C 1
ATOM 5072 O O . LYS A 1 644 ? -14.012 -10.528 38.443 1.00 79.94 644 LYS A O 1
ATOM 5077 N N . PRO A 1 645 ? -14.229 -12.665 37.719 1.00 78.38 645 PRO A N 1
ATOM 5078 C CA . PRO A 1 645 ? -15.682 -12.750 37.889 1.00 78.38 645 PRO A CA 1
ATOM 5079 C C . PRO A 1 645 ? -16.183 -12.688 39.337 1.00 78.38 645 PRO A C 1
ATOM 5081 O O . PRO A 1 645 ? -17.333 -12.328 39.561 1.00 78.38 645 PRO A O 1
ATOM 5084 N N . TYR A 1 646 ? -15.340 -12.996 40.323 1.00 81.88 646 TYR A N 1
ATOM 5085 C CA . TYR A 1 646 ? -15.714 -13.010 41.740 1.00 81.88 646 TYR A CA 1
ATOM 5086 C C . TYR A 1 646 ? -14.552 -12.561 42.633 1.00 81.88 646 TYR A C 1
ATOM 5088 O O . TYR A 1 646 ? -13.404 -12.489 42.189 1.00 81.88 646 TYR A O 1
ATOM 5096 N N . TYR A 1 647 ? -14.858 -12.244 43.888 1.00 85.94 647 TYR A N 1
ATOM 5097 C CA . TYR A 1 647 ? -13.897 -12.082 44.975 1.00 85.94 647 TYR A CA 1
ATOM 5098 C C . TYR A 1 647 ? -14.028 -13.225 45.982 1.00 85.94 647 TYR A C 1
ATOM 5100 O O . TYR A 1 647 ? -15.131 -13.655 46.309 1.00 85.94 647 TYR A O 1
ATOM 5108 N N . CYS A 1 648 ? -12.903 -13.660 46.535 1.00 85.19 648 CYS A N 1
ATOM 5109 C CA . CYS A 1 648 ? -12.834 -14.591 47.655 1.00 85.19 648 CYS A CA 1
ATOM 5110 C C . CYS A 1 648 ? -12.606 -13.807 48.952 1.00 85.19 648 CYS A C 1
ATOM 5112 O O . CYS A 1 648 ? -11.551 -13.192 49.128 1.00 85.19 648 CYS A O 1
ATOM 5114 N N . ILE A 1 649 ? -13.560 -13.854 49.883 1.00 87.44 649 ILE A N 1
ATOM 5115 C CA . ILE A 1 649 ? -13.422 -13.223 51.201 1.00 87.44 649 ILE A CA 1
ATOM 5116 C C . ILE A 1 649 ? -12.817 -14.236 52.160 1.00 87.44 649 ILE A C 1
ATOM 5118 O O . ILE A 1 649 ? -13.421 -15.274 52.428 1.00 87.44 649 ILE A O 1
ATOM 5122 N N . ARG A 1 650 ? -11.629 -13.952 52.689 1.00 87.38 650 ARG A N 1
ATOM 5123 C CA . ARG A 1 650 ? -10.929 -14.825 53.636 1.00 87.38 650 ARG A CA 1
ATOM 5124 C C . ARG A 1 650 ? -10.906 -14.224 55.025 1.00 87.38 650 ARG A C 1
ATOM 5126 O O . ARG A 1 650 ? -10.763 -13.013 55.158 1.00 87.38 650 ARG A O 1
ATOM 5133 N N . SER A 1 651 ? -10.996 -15.062 56.053 1.00 86.25 651 SER A N 1
ATOM 5134 C CA . SER A 1 651 ? -10.906 -14.602 57.440 1.00 86.25 651 SER A CA 1
ATOM 5135 C C . SER A 1 651 ? -10.365 -15.663 58.391 1.00 86.25 651 SER A C 1
ATOM 5137 O O . SER A 1 651 ? -10.569 -16.861 58.201 1.00 86.25 651 SER A O 1
ATOM 5139 N N . ASP A 1 652 ? -9.721 -15.197 59.459 1.00 85.50 652 ASP A N 1
ATOM 5140 C CA . ASP A 1 652 ? -9.260 -15.986 60.606 1.00 85.50 652 ASP A CA 1
ATOM 5141 C C . ASP A 1 652 ? -10.399 -16.500 61.516 1.00 85.50 652 ASP A C 1
ATOM 5143 O O . ASP A 1 652 ? -10.174 -17.271 62.461 1.00 85.50 652 ASP A O 1
ATOM 5147 N N . ILE A 1 653 ? -11.647 -16.107 61.240 1.00 82.06 653 ILE A N 1
ATOM 5148 C CA . ILE A 1 653 ? -12.806 -16.582 61.996 1.00 82.06 653 ILE A CA 1
ATOM 5149 C C . ILE A 1 653 ? -13.053 -18.087 61.790 1.00 82.06 653 ILE A C 1
ATOM 5151 O O . ILE A 1 653 ? -13.532 -18.750 62.716 1.00 82.06 653 ILE A O 1
ATOM 5155 N N . ILE A 1 654 ? -12.665 -18.639 60.632 1.00 77.31 654 ILE A N 1
ATOM 5156 C CA . ILE A 1 654 ? -12.860 -20.048 60.268 1.00 77.31 654 ILE A CA 1
ATOM 5157 C C . ILE A 1 654 ? -11.698 -20.906 60.783 1.00 77.31 654 ILE A C 1
ATOM 5159 O O . ILE A 1 654 ? -10.549 -20.719 60.395 1.00 77.31 654 ILE A O 1
ATOM 5163 N N . ASP A 1 655 ? -12.001 -21.906 61.613 1.00 70.62 655 ASP A N 1
ATOM 5164 C CA . ASP A 1 655 ? -10.980 -22.802 62.184 1.00 70.62 655 ASP A CA 1
ATOM 5165 C C . ASP A 1 655 ? -10.547 -23.932 61.229 1.00 70.62 655 ASP A C 1
ATOM 5167 O O . ASP A 1 655 ? -9.502 -24.552 61.432 1.00 70.62 655 ASP A O 1
ATOM 5171 N N . LYS A 1 656 ? -11.367 -24.257 60.219 1.00 72.25 656 LYS A N 1
ATOM 5172 C CA . LYS A 1 656 ? -11.072 -25.285 59.212 1.00 72.25 656 LYS A CA 1
ATOM 5173 C C . LYS A 1 656 ? -11.407 -24.764 57.811 1.00 72.25 656 LYS A C 1
ATOM 5175 O O . LYS A 1 656 ? -12.580 -24.541 57.534 1.00 72.25 656 LYS A O 1
ATOM 5180 N N . PRO A 1 657 ? -10.415 -24.583 56.926 1.00 72.19 657 PRO A N 1
ATOM 5181 C CA . PRO A 1 657 ? -10.674 -24.194 55.547 1.00 72.19 657 PRO A CA 1
ATOM 5182 C C . PRO A 1 657 ? -11.386 -25.324 54.788 1.00 72.19 657 PRO A C 1
ATOM 5184 O O . PRO A 1 657 ? -10.966 -26.483 54.846 1.00 72.19 657 PRO A O 1
ATOM 5187 N N . HIS A 1 658 ? -12.474 -24.974 54.100 1.00 71.88 658 HIS A N 1
ATOM 5188 C CA . HIS A 1 658 ? -13.341 -25.910 53.372 1.00 71.88 658 HIS A CA 1
ATOM 5189 C C . HIS A 1 658 ? -13.268 -25.751 51.850 1.00 71.88 658 HIS A C 1
ATOM 5191 O O . HIS A 1 658 ? -13.557 -26.705 51.133 1.00 71.88 658 HIS A O 1
ATOM 5197 N N . TYR A 1 659 ? -12.862 -24.579 51.360 1.00 72.50 659 TYR A N 1
ATOM 5198 C CA . TYR A 1 659 ? -12.701 -24.330 49.933 1.00 72.50 659 TYR A CA 1
ATOM 5199 C C . TYR A 1 659 ? -11.359 -24.878 49.455 1.00 72.50 659 TYR A C 1
ATOM 5201 O O . TYR A 1 659 ? -10.324 -24.595 50.060 1.00 72.50 659 TYR A O 1
ATOM 5209 N N . LEU A 1 660 ? -11.390 -25.652 48.373 1.00 74.81 660 LEU A N 1
ATOM 5210 C CA . LEU A 1 660 ? -10.202 -26.042 47.623 1.00 74.81 660 LEU A CA 1
ATOM 5211 C C . LEU A 1 660 ? -9.977 -25.007 46.523 1.00 74.81 660 LEU A C 1
ATOM 5213 O O . LEU A 1 660 ? -10.912 -24.641 45.812 1.00 74.81 660 LEU A O 1
ATOM 5217 N N . GLY A 1 661 ? -8.759 -24.492 46.428 1.00 68.94 661 GLY A N 1
ATOM 5218 C CA . GLY A 1 661 ? -8.377 -23.533 45.402 1.00 68.94 661 GLY A CA 1
ATOM 5219 C C . GLY A 1 661 ? -6.935 -23.073 45.568 1.00 68.94 661 GLY A C 1
ATOM 5220 O O . GLY A 1 661 ? -6.284 -23.360 46.566 1.00 68.94 661 GLY A O 1
ATOM 5221 N N . GLY A 1 662 ? -6.421 -22.337 44.592 1.00 62.28 662 GLY A N 1
ATOM 5222 C CA . GLY A 1 662 ? -4.998 -21.999 44.508 1.00 62.28 662 GLY A CA 1
ATOM 5223 C C . GLY A 1 662 ? -4.529 -22.120 43.070 1.00 62.28 662 GLY A C 1
ATOM 5224 O O . GLY A 1 662 ? -5.285 -22.620 42.244 1.00 62.28 662 GLY A O 1
ATOM 5225 N N . GLU A 1 663 ? -3.309 -21.681 42.777 1.00 60.38 663 GLU A N 1
ATOM 5226 C CA . GLU A 1 663 ? -2.689 -21.906 41.461 1.00 60.38 663 GLU A CA 1
ATOM 5227 C C . GLU A 1 663 ? -2.636 -23.412 41.128 1.00 60.38 663 GLU A C 1
ATOM 5229 O O . GLU A 1 663 ? -2.939 -23.806 40.007 1.00 60.38 663 GLU A O 1
ATOM 5234 N N . ASP A 1 664 ? -2.444 -24.251 42.155 1.00 61.84 664 ASP A N 1
ATOM 5235 C CA . ASP A 1 664 ? -2.385 -25.714 42.042 1.00 61.84 664 ASP A CA 1
ATOM 5236 C C . ASP A 1 664 ? -3.724 -26.436 42.321 1.00 61.84 664 ASP A C 1
ATOM 5238 O O . ASP A 1 664 ? -3.751 -27.656 42.426 1.00 61.84 664 ASP A O 1
ATOM 5242 N N . ASN A 1 665 ? -4.845 -25.722 42.516 1.00 63.69 665 ASN A N 1
ATOM 5243 C CA . ASN A 1 665 ? -6.183 -26.273 42.841 1.00 63.69 665 ASN A CA 1
ATOM 5244 C C . ASN A 1 665 ? -6.316 -27.216 44.070 1.00 63.69 665 ASN A C 1
ATOM 5246 O O . ASN A 1 665 ? -7.426 -27.644 44.389 1.00 63.69 665 ASN A O 1
ATOM 5250 N N . GLU A 1 666 ? -5.247 -27.488 44.821 1.00 67.94 666 GLU A N 1
ATOM 5251 C CA . GLU A 1 666 ? -5.254 -28.443 45.948 1.00 67.94 666 GLU A CA 1
ATOM 5252 C C . GLU A 1 666 ? -5.171 -27.792 47.341 1.00 67.94 666 GLU A C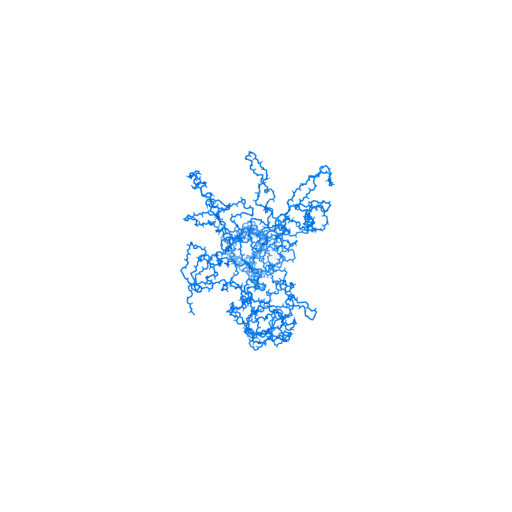 1
ATOM 5254 O O . GLU A 1 666 ? -5.367 -28.447 48.371 1.00 67.94 666 GLU A O 1
ATOM 5259 N N . SER A 1 667 ? -4.907 -26.486 47.409 1.00 71.75 667 SER A N 1
ATOM 5260 C CA . SER A 1 667 ? -4.747 -25.787 48.685 1.00 71.75 667 SER A CA 1
ATOM 5261 C C . SER A 1 667 ? -6.094 -25.527 49.369 1.00 71.75 667 SER A C 1
ATOM 5263 O O . SER A 1 667 ? -7.055 -25.056 48.762 1.00 71.75 667 SER A O 1
ATOM 5265 N N . LYS A 1 668 ? -6.177 -25.814 50.675 1.00 77.00 668 LYS A N 1
ATOM 5266 C CA . LYS A 1 668 ? -7.363 -25.496 51.484 1.00 77.00 668 LYS A CA 1
ATOM 5267 C C . LYS A 1 668 ? -7.317 -24.037 51.922 1.00 77.00 668 LYS A C 1
ATOM 5269 O O . LYS A 1 668 ? -6.444 -23.646 52.695 1.00 77.00 668 LYS A O 1
ATOM 5274 N N . LEU A 1 669 ? -8.284 -23.248 51.473 1.00 80.88 669 LEU A N 1
ATOM 5275 C CA . LEU A 1 669 ? -8.327 -21.805 51.683 1.00 80.88 669 LEU A CA 1
ATOM 5276 C C . LEU A 1 669 ? -9.376 -21.412 52.735 1.00 80.88 669 LEU A C 1
ATOM 5278 O O . LEU A 1 669 ? -10.492 -21.944 52.717 1.00 80.88 669 LEU A O 1
ATOM 5282 N N . PRO A 1 670 ? -9.067 -20.470 53.650 1.00 81.94 670 PRO A N 1
ATOM 5283 C CA . PRO A 1 670 ? -9.990 -20.012 54.690 1.00 81.94 670 PRO A CA 1
ATOM 5284 C C . PRO A 1 670 ? -11.004 -18.997 54.131 1.00 81.94 670 PRO A C 1
ATOM 5286 O O . PRO A 1 670 ? -11.107 -17.873 54.615 1.00 81.94 670 PRO A O 1
ATOM 5289 N N . VAL A 1 671 ? -11.713 -19.374 53.063 1.00 82.81 671 VAL A N 1
ATOM 5290 C CA . VAL A 1 671 ? -12.732 -18.548 52.399 1.00 82.81 671 VAL A CA 1
ATOM 5291 C C . VAL A 1 671 ? -14.050 -18.641 53.176 1.00 82.81 671 VAL A C 1
ATOM 5293 O O . VAL A 1 671 ? -14.565 -19.737 53.389 1.00 82.81 671 VAL A O 1
ATOM 5296 N N . VAL A 1 672 ? -14.571 -17.492 53.617 1.00 80.69 672 VAL A N 1
ATOM 5297 C CA . VAL A 1 672 ? -15.838 -17.349 54.359 1.00 80.69 672 VAL A CA 1
ATOM 5298 C C . VAL A 1 672 ? -17.010 -17.272 53.393 1.00 80.69 672 VAL A C 1
ATOM 5300 O O . VAL A 1 672 ? -18.034 -17.908 53.609 1.00 80.69 672 VAL A O 1
ATOM 5303 N N . THR A 1 673 ? -16.853 -16.483 52.331 1.00 80.00 673 THR A N 1
ATOM 5304 C CA . THR A 1 673 ? -17.867 -16.281 51.298 1.00 80.00 673 THR A CA 1
ATOM 5305 C C . THR A 1 673 ? -17.210 -15.886 49.977 1.00 80.00 673 THR A C 1
ATOM 5307 O O . THR A 1 673 ? -16.073 -15.398 49.953 1.00 80.00 673 THR A O 1
ATOM 5310 N N . VAL A 1 674 ? -17.936 -16.097 48.884 1.00 80.88 674 VAL A N 1
ATOM 5311 C CA . VAL A 1 674 ? -17.582 -15.639 47.540 1.00 80.88 674 VAL A CA 1
ATOM 5312 C C . VAL A 1 674 ? -18.526 -14.498 47.181 1.00 80.88 674 VAL A C 1
ATOM 5314 O O . VAL A 1 674 ? -19.732 -14.602 47.380 1.00 80.88 674 VAL A O 1
ATOM 5317 N N . CYS A 1 675 ? -17.968 -13.390 46.703 1.00 80.69 675 CYS A N 1
ATOM 5318 C CA . CYS A 1 675 ? -18.731 -12.235 46.247 1.00 80.69 675 CYS A CA 1
ATOM 5319 C C . CYS A 1 675 ? -18.655 -12.177 44.721 1.00 80.69 675 CYS A C 1
ATOM 5321 O O . CYS A 1 675 ? -17.611 -11.823 44.163 1.00 80.69 675 CYS A O 1
ATOM 5323 N N . ASP A 1 676 ? -19.736 -12.562 44.048 1.00 77.88 676 ASP A N 1
ATOM 5324 C CA . ASP A 1 676 ? -19.804 -12.515 42.591 1.00 77.88 676 ASP A CA 1
ATOM 5325 C C . ASP A 1 676 ? -19.894 -11.070 42.103 1.00 77.88 676 ASP A C 1
ATOM 5327 O O . ASP A 1 676 ? -20.696 -10.274 42.586 1.00 77.88 676 ASP A O 1
ATOM 5331 N N . LYS A 1 677 ? -19.115 -10.733 41.076 1.00 77.56 677 LYS A N 1
ATOM 5332 C CA . LYS A 1 677 ? -19.143 -9.395 40.469 1.00 77.56 677 LYS A CA 1
ATOM 5333 C C . LYS A 1 677 ? -20.220 -9.254 39.394 1.00 77.56 677 LYS A C 1
ATOM 5335 O O . LYS A 1 677 ? -20.367 -8.180 38.824 1.00 77.56 677 LYS A O 1
ATOM 5340 N N . GLN A 1 678 ? -20.969 -10.323 39.119 1.00 67.19 678 GLN A N 1
ATOM 5341 C CA . GLN A 1 678 ? -22.026 -10.350 38.103 1.00 67.19 678 GLN A CA 1
ATOM 5342 C C . GLN A 1 678 ? -23.200 -9.405 38.428 1.00 67.19 678 GLN A C 1
ATOM 5344 O O . GLN A 1 678 ? -23.834 -8.888 37.513 1.00 67.19 678 GLN A O 1
ATOM 5349 N N . TYR A 1 679 ? -23.449 -9.136 39.716 1.00 58.78 679 TYR A N 1
ATOM 5350 C CA . TYR A 1 679 ? -24.489 -8.226 40.206 1.00 58.78 679 TYR A CA 1
ATOM 5351 C C . TYR A 1 679 ? -23.867 -6.961 40.818 1.00 58.78 679 TYR A C 1
ATOM 5353 O O . TYR A 1 679 ? -24.034 -6.665 42.000 1.00 58.78 679 TYR A O 1
ATOM 5361 N N . SER A 1 680 ? -23.105 -6.205 40.025 1.00 57.25 680 SER A N 1
ATOM 5362 C CA . SER A 1 680 ? -22.639 -4.876 40.433 1.00 57.25 680 SER A CA 1
ATOM 5363 C C . SER A 1 680 ? -23.717 -3.831 40.136 1.00 57.25 680 SER A C 1
ATOM 5365 O O . SER A 1 680 ? -24.038 -3.576 38.973 1.00 57.25 680 SER A O 1
ATOM 5367 N N . GLY A 1 681 ? -24.285 -3.226 41.176 1.00 51.69 681 GLY A N 1
ATOM 5368 C CA . GLY A 1 681 ? -25.129 -2.044 41.032 1.00 51.69 681 GLY A CA 1
ATOM 5369 C C . GLY A 1 681 ? -24.244 -0.803 40.957 1.00 51.69 681 GLY A C 1
ATOM 5370 O O . GLY A 1 681 ? -23.715 -0.380 41.982 1.00 51.69 681 GLY A O 1
ATOM 5371 N N . ASN A 1 682 ? -24.098 -0.221 39.763 1.00 60.00 682 ASN A N 1
ATOM 5372 C CA . ASN A 1 682 ? -23.247 0.950 39.501 1.00 60.00 682 ASN A CA 1
ATOM 5373 C C . ASN A 1 682 ? -21.825 0.795 40.088 1.00 60.00 682 ASN A C 1
ATOM 5375 O O . ASN A 1 682 ? -21.095 -0.107 39.684 1.00 60.00 682 ASN A O 1
ATOM 5379 N N . ASP A 1 683 ? -21.447 1.657 41.037 1.00 60.44 683 ASP A N 1
ATOM 5380 C CA . ASP A 1 683 ? -20.077 1.808 41.548 1.00 60.44 683 ASP A CA 1
ATOM 5381 C C . ASP A 1 683 ? -19.690 0.785 42.630 1.00 60.44 683 ASP A C 1
ATOM 5383 O O . ASP A 1 683 ? -18.531 0.729 43.044 1.00 60.44 683 ASP A O 1
ATOM 5387 N N . PHE A 1 684 ? -20.636 -0.040 43.094 1.00 69.19 684 PHE A N 1
ATOM 5388 C CA . PHE A 1 684 ? -20.407 -0.993 44.179 1.00 69.19 684 PHE A CA 1
ATOM 5389 C C . PHE A 1 684 ? -20.774 -2.422 43.777 1.00 69.19 684 PHE A C 1
ATOM 5391 O O . PHE A 1 684 ? -21.767 -2.695 43.099 1.00 69.19 684 PHE A O 1
ATOM 5398 N N . ILE A 1 685 ? -19.959 -3.362 44.249 1.00 72.25 685 ILE A N 1
ATOM 5399 C CA . ILE A 1 685 ? -20.222 -4.794 44.129 1.00 72.25 685 ILE A CA 1
ATOM 5400 C C . ILE A 1 685 ? -20.807 -5.250 45.458 1.00 72.25 685 ILE A C 1
ATOM 5402 O O . ILE A 1 685 ? -20.137 -5.189 46.490 1.00 72.25 685 ILE A O 1
ATOM 5406 N N . PHE A 1 686 ? -22.054 -5.707 45.422 1.00 72.50 686 PHE A N 1
ATOM 5407 C CA . PHE A 1 686 ? -22.739 -6.230 46.592 1.00 72.50 686 PHE A CA 1
ATOM 5408 C C . PHE A 1 686 ? -22.855 -7.744 46.475 1.00 7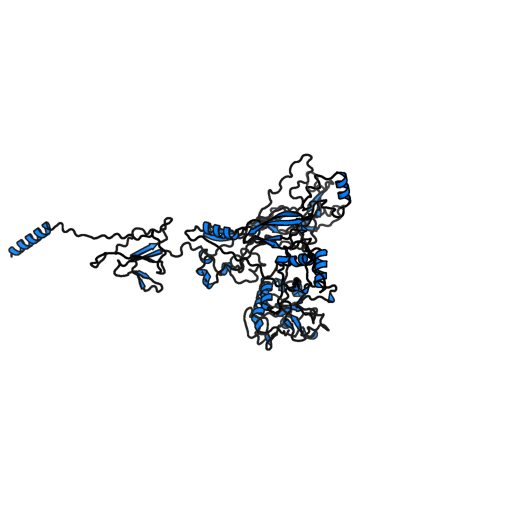2.50 686 PHE A C 1
ATOM 5410 O O . PHE A 1 686 ? -23.299 -8.269 45.459 1.00 72.50 686 PHE A O 1
ATOM 5417 N N . SER A 1 687 ? -22.513 -8.440 47.553 1.00 68.00 687 SER A N 1
ATOM 5418 C CA . SER A 1 687 ? -23.055 -9.771 47.800 1.00 68.00 687 SER A CA 1
ATOM 5419 C C . SER A 1 687 ? -24.363 -9.587 48.562 1.00 68.00 687 SER A C 1
ATOM 5421 O O . SER A 1 687 ? -24.415 -8.778 49.492 1.00 68.00 687 SER A O 1
ATOM 5423 N N . SER A 1 688 ? -25.402 -10.348 48.219 1.00 63.00 688 SER A N 1
ATOM 5424 C CA . SER A 1 688 ? -26.549 -10.521 49.117 1.00 63.00 688 SER A CA 1
ATOM 5425 C C . SER A 1 688 ? -26.075 -11.044 50.481 1.00 63.00 688 SER A C 1
ATOM 5427 O O . SER A 1 688 ? -24.969 -11.591 50.583 1.00 63.00 688 SER A O 1
ATOM 5429 N N . GLU A 1 689 ? -26.890 -10.858 51.531 1.00 60.62 689 GLU A N 1
ATOM 5430 C CA . GLU A 1 689 ? -26.639 -11.453 52.853 1.00 60.62 689 GLU A CA 1
ATOM 5431 C C . GLU A 1 689 ? -26.304 -12.935 52.627 1.00 60.62 689 GLU A C 1
ATOM 5433 O O . GLU A 1 689 ? -27.075 -13.648 51.987 1.00 60.62 689 GLU A O 1
ATOM 5438 N N . SER A 1 690 ? -25.095 -13.372 53.000 1.00 58.12 690 SER A N 1
ATOM 5439 C CA . SER A 1 690 ? -24.672 -14.722 52.631 1.00 58.12 690 SER A CA 1
ATOM 5440 C C . SER A 1 690 ? -25.554 -15.727 53.370 1.00 58.12 690 SER A C 1
ATOM 5442 O O . SER A 1 690 ? -25.567 -15.712 54.602 1.00 58.12 690 SER A O 1
ATOM 5444 N N . ASP A 1 691 ? -26.195 -16.655 52.657 1.00 53.59 691 ASP A N 1
ATOM 5445 C CA . ASP A 1 691 ? -26.919 -17.786 53.269 1.00 53.59 691 ASP A CA 1
ATOM 5446 C C . ASP A 1 691 ? -25.996 -18.685 54.124 1.00 53.59 691 ASP A C 1
ATOM 5448 O O . ASP A 1 691 ? -26.439 -19.548 54.887 1.00 53.59 691 ASP A O 1
ATOM 5452 N N . TYR A 1 692 ? -24.681 -18.482 54.020 1.00 58.34 692 TYR A N 1
ATOM 5453 C CA . TYR A 1 692 ? -23.655 -19.213 54.745 1.00 58.34 692 TYR A CA 1
ATOM 5454 C C . TYR A 1 692 ? -23.554 -18.772 56.211 1.00 58.34 692 TYR A C 1
ATOM 5456 O O . TYR A 1 692 ? -22.746 -17.928 56.597 1.00 58.34 692 TYR A O 1
ATOM 5464 N N . VAL A 1 693 ? -24.343 -19.417 57.071 1.00 65.62 693 VAL A N 1
ATOM 5465 C CA . VAL A 1 693 ? -24.185 -19.334 58.528 1.00 65.62 693 VAL A CA 1
ATOM 5466 C C . VAL A 1 693 ? -23.078 -20.289 58.980 1.00 65.62 693 VAL A C 1
ATOM 5468 O O . VAL A 1 693 ? -23.269 -21.503 59.057 1.00 65.62 693 VAL A O 1
ATOM 5471 N N . PHE A 1 694 ? -21.912 -19.749 59.340 1.00 70.31 694 PHE A N 1
ATOM 5472 C CA . PHE A 1 694 ? -20.856 -20.546 59.967 1.00 70.31 694 PHE A CA 1
ATOM 5473 C C . PHE A 1 694 ? -21.095 -20.680 61.477 1.00 70.31 694 PHE A C 1
ATOM 5475 O O . PHE A 1 694 ? -21.090 -19.696 62.218 1.00 70.31 694 PHE A O 1
ATOM 5482 N N . THR A 1 695 ? -21.269 -21.913 61.961 1.00 73.69 695 THR A N 1
ATOM 5483 C CA . THR A 1 695 ? -21.393 -22.187 63.400 1.00 73.69 695 THR A CA 1
ATOM 5484 C C . THR A 1 695 ? -20.022 -22.478 63.997 1.00 73.69 695 THR A C 1
ATOM 5486 O O . THR A 1 695 ? -19.385 -23.481 63.673 1.00 73.69 695 THR A O 1
ATOM 5489 N N . ILE A 1 696 ? -19.576 -21.631 64.923 1.00 73.94 696 ILE A N 1
ATOM 5490 C CA . ILE A 1 696 ? -18.345 -21.866 65.683 1.00 73.94 696 ILE A CA 1
ATOM 5491 C C . ILE A 1 696 ? -18.591 -23.028 66.659 1.00 73.94 696 ILE A C 1
ATOM 5493 O O . ILE A 1 696 ? -19.248 -22.873 67.685 1.00 73.94 696 ILE A O 1
ATOM 5497 N N . THR A 1 697 ? -18.062 -24.209 66.337 1.00 71.00 697 THR A N 1
ATOM 5498 C CA . THR A 1 697 ? -18.269 -25.445 67.118 1.00 71.00 697 THR A CA 1
ATOM 5499 C C . THR A 1 697 ? -17.344 -25.572 68.330 1.00 71.00 697 THR A C 1
ATOM 5501 O O . THR A 1 697 ? -17.595 -26.383 69.221 1.00 71.00 697 THR A O 1
ATOM 5504 N N . LYS A 1 698 ? -16.280 -24.765 68.397 1.00 75.50 698 LYS A N 1
ATOM 5505 C CA . LYS A 1 698 ? -15.337 -24.719 69.521 1.00 75.50 698 LYS A CA 1
ATOM 5506 C C . LYS A 1 698 ? -15.536 -23.449 70.341 1.00 75.50 698 LYS A C 1
ATOM 5508 O O . LYS A 1 698 ? -15.800 -22.380 69.805 1.00 75.50 698 LYS A O 1
ATOM 5513 N N . LYS A 1 699 ? -15.358 -23.534 71.661 1.00 77.19 699 LYS A N 1
ATOM 5514 C CA . LYS A 1 699 ? -15.383 -22.351 72.533 1.00 77.19 699 LYS A CA 1
ATOM 5515 C C . LYS A 1 699 ? -14.244 -21.401 72.130 1.00 77.19 699 LYS A C 1
ATOM 5517 O O . LYS A 1 699 ? -13.086 -21.689 72.411 1.00 77.19 699 LYS A O 1
ATOM 5522 N N . LYS A 1 700 ? -14.577 -20.279 71.487 1.00 75.06 700 LYS A N 1
ATOM 5523 C CA . LYS A 1 700 ? -13.629 -19.276 70.969 1.00 75.06 700 LYS A CA 1
ATOM 5524 C C . LYS A 1 700 ? -13.952 -17.904 71.569 1.00 75.06 700 LYS A C 1
ATOM 5526 O O . LYS A 1 700 ? -15.121 -17.544 71.703 1.00 75.06 700 LYS A O 1
ATOM 5531 N N . ARG A 1 701 ? -12.925 -17.146 71.969 1.00 82.25 701 ARG A N 1
ATOM 5532 C CA . ARG A 1 701 ? -13.053 -15.732 72.365 1.00 82.25 701 ARG A CA 1
ATOM 5533 C C . ARG A 1 701 ? -12.719 -14.885 71.139 1.00 82.25 701 ARG A C 1
ATOM 5535 O O . ARG A 1 701 ? -11.602 -14.976 70.648 1.00 82.25 701 ARG A O 1
ATOM 5542 N N . ILE A 1 702 ? -13.671 -14.091 70.654 1.00 81.31 702 ILE A N 1
ATOM 5543 C CA . ILE A 1 702 ? -13.467 -13.190 69.512 1.00 81.31 702 ILE A CA 1
ATOM 5544 C C . ILE A 1 702 ? -13.089 -11.814 70.069 1.00 81.31 702 ILE A C 1
ATOM 5546 O O . ILE A 1 702 ? -13.900 -11.191 70.751 1.00 81.31 702 ILE A O 1
ATOM 5550 N N . THR A 1 703 ? -11.850 -11.376 69.843 1.00 84.88 703 THR A N 1
ATOM 5551 C CA . THR A 1 703 ? -11.355 -10.033 70.218 1.00 84.88 703 THR A CA 1
ATOM 5552 C C . THR A 1 703 ? -11.161 -9.131 69.004 1.00 84.88 703 THR A C 1
ATOM 5554 O O . THR A 1 703 ? -11.353 -7.926 69.103 1.00 84.88 703 THR A O 1
ATOM 5557 N N . SER A 1 704 ? -10.804 -9.722 67.866 1.00 84.88 704 SER A N 1
ATOM 5558 C CA . SER A 1 704 ? -10.635 -9.082 66.564 1.00 84.88 704 SER A CA 1
ATOM 5559 C C . SER A 1 704 ? -10.932 -10.109 65.474 1.00 84.88 704 SER A C 1
ATOM 5561 O O . SER A 1 704 ? -10.847 -11.311 65.728 1.00 84.88 704 SER A O 1
ATOM 5563 N N . ILE A 1 705 ? -11.290 -9.632 64.283 1.00 85.75 705 ILE A N 1
ATOM 5564 C CA . ILE A 1 705 ? -11.450 -10.454 63.082 1.00 85.75 705 ILE A CA 1
ATOM 5565 C C . ILE A 1 705 ? -10.564 -9.835 62.011 1.00 85.75 705 ILE A C 1
ATOM 5567 O O . ILE A 1 705 ? -10.714 -8.654 61.694 1.00 85.75 705 ILE A O 1
ATOM 5571 N N . THR A 1 706 ? -9.655 -10.620 61.451 1.00 88.12 706 THR A N 1
ATOM 5572 C CA . THR A 1 706 ? -8.851 -10.211 60.302 1.00 88.12 706 THR A CA 1
ATOM 5573 C C . THR A 1 706 ? -9.490 -10.775 59.044 1.00 88.12 706 THR A C 1
ATOM 5575 O O . THR A 1 706 ? -9.816 -11.960 58.966 1.00 88.12 706 THR A O 1
ATOM 5578 N N . THR A 1 707 ? -9.706 -9.905 58.060 1.00 88.81 707 THR A N 1
ATOM 5579 C CA . THR A 1 707 ? -10.321 -10.262 56.779 1.00 88.81 707 THR A CA 1
ATOM 5580 C C . THR A 1 707 ? -9.453 -9.762 55.642 1.00 88.81 707 THR A C 1
ATOM 5582 O O . THR A 1 707 ? -8.901 -8.667 55.724 1.00 88.81 707 THR A O 1
ATOM 5585 N N . SER A 1 708 ? -9.361 -10.544 54.576 1.00 88.56 708 SER A N 1
ATOM 5586 C CA . SER A 1 708 ? -8.728 -10.134 53.331 1.00 88.56 708 SER A CA 1
ATOM 5587 C C . SER A 1 708 ? -9.598 -10.490 52.134 1.00 88.56 708 SER A C 1
ATOM 5589 O O . SER A 1 708 ? -10.299 -11.503 52.123 1.00 88.56 708 SER A O 1
ATOM 5591 N N . ILE A 1 709 ? -9.550 -9.636 51.117 1.00 88.94 709 ILE A N 1
ATOM 5592 C CA . ILE A 1 709 ? -10.282 -9.809 49.863 1.00 88.94 709 ILE A CA 1
ATOM 5593 C C . ILE A 1 709 ? -9.268 -10.234 48.807 1.00 88.94 709 ILE A C 1
ATOM 5595 O O . ILE A 1 709 ? -8.236 -9.580 48.636 1.00 88.94 709 ILE A O 1
ATOM 5599 N N . HIS A 1 710 ? -9.540 -11.356 48.150 1.00 87.00 710 HIS A N 1
ATOM 5600 C CA . HIS A 1 710 ? -8.666 -11.943 47.144 1.00 87.00 710 HIS A CA 1
ATOM 5601 C C . HIS A 1 710 ? -9.378 -12.066 45.801 1.00 87.00 710 HIS A C 1
ATOM 5603 O O . HIS A 1 710 ? -10.581 -12.319 45.732 1.00 87.00 710 HIS A O 1
ATOM 5609 N N . ASP A 1 711 ? -8.611 -11.931 44.729 1.00 86.31 711 ASP A N 1
ATOM 5610 C CA . ASP A 1 711 ? -9.061 -12.222 43.377 1.00 86.31 711 ASP A CA 1
ATOM 5611 C C . ASP A 1 711 ? -9.082 -13.748 43.140 1.00 86.31 711 ASP A C 1
ATOM 5613 O O . ASP A 1 711 ? -8.519 -14.503 43.939 1.00 86.31 711 ASP A O 1
ATOM 5617 N N . PRO A 1 712 ? -9.692 -14.244 42.045 1.00 79.81 712 PRO A N 1
ATOM 5618 C CA . PRO A 1 712 ? -9.767 -15.681 41.757 1.00 79.81 712 PRO A CA 1
ATOM 5619 C C . PRO A 1 712 ? -8.399 -16.380 41.698 1.00 79.81 712 PRO A C 1
ATOM 5621 O O . PRO A 1 712 ? -8.281 -17.544 42.067 1.00 79.81 712 PRO A O 1
ATOM 5624 N N . ASN A 1 713 ? -7.354 -15.645 41.307 1.00 77.25 713 ASN A N 1
ATOM 5625 C CA . ASN A 1 713 ? -5.960 -16.099 41.294 1.00 77.25 713 ASN A CA 1
ATOM 5626 C C . ASN A 1 713 ? -5.276 -16.051 42.680 1.00 77.25 713 ASN A C 1
ATOM 5628 O O . ASN A 1 713 ? -4.060 -16.162 42.772 1.00 77.25 713 ASN A O 1
ATOM 5632 N N . GLN A 1 714 ? -6.038 -15.845 43.757 1.00 77.31 714 GLN A N 1
ATOM 5633 C CA . GLN A 1 714 ? -5.594 -15.761 45.152 1.00 77.31 714 GLN A CA 1
ATOM 5634 C C . GLN A 1 714 ? -4.704 -14.575 45.534 1.00 77.31 714 GLN A C 1
ATOM 5636 O O . GLN A 1 714 ? -4.335 -14.453 46.706 1.00 77.31 714 GLN A O 1
ATOM 5641 N N . GLN A 1 715 ? -4.394 -13.665 44.615 1.00 83.62 715 GLN A N 1
ATOM 5642 C CA . GLN A 1 715 ? -3.707 -12.423 44.959 1.00 83.62 715 GLN A CA 1
ATOM 5643 C C . GLN A 1 715 ? -4.658 -11.474 45.698 1.00 83.62 715 GLN A C 1
ATOM 5645 O O . GLN A 1 715 ? -5.877 -11.573 45.554 1.00 83.62 715 GLN A O 1
ATOM 5650 N N . PHE A 1 716 ? -4.115 -10.561 46.509 1.00 87.31 716 PHE A N 1
ATOM 5651 C CA . PHE A 1 716 ? -4.927 -9.528 47.155 1.00 87.31 716 PHE A CA 1
ATOM 5652 C C . PHE A 1 716 ? -5.640 -8.679 46.099 1.00 87.31 716 PHE A C 1
ATOM 5654 O O . PHE A 1 716 ? -5.014 -8.180 45.161 1.00 87.31 716 PHE A O 1
ATOM 5661 N N . SER A 1 717 ? -6.946 -8.504 46.269 1.00 86.19 717 SER A N 1
ATOM 5662 C CA . SER A 1 717 ? -7.733 -7.621 45.417 1.00 86.19 717 SER A CA 1
ATOM 5663 C C . SER A 1 717 ? -7.377 -6.164 45.683 1.00 86.19 717 SER A C 1
ATOM 5665 O O . SER A 1 717 ? -7.053 -5.771 46.806 1.00 86.19 717 SER A O 1
ATOM 5667 N N . ARG A 1 718 ? -7.492 -5.331 44.647 1.00 80.88 718 ARG A N 1
ATOM 5668 C CA . ARG A 1 718 ? -7.405 -3.876 44.805 1.00 80.88 718 ARG A CA 1
ATOM 5669 C C . ARG A 1 718 ? -8.681 -3.375 45.477 1.00 80.88 718 ARG A C 1
ATOM 5671 O O . ARG A 1 718 ? -9.727 -3.320 44.840 1.00 80.88 718 ARG A O 1
ATOM 5678 N N . VAL A 1 719 ? -8.570 -3.035 46.755 1.00 80.62 719 VAL A N 1
ATOM 5679 C CA . VAL A 1 719 ? -9.647 -2.489 47.590 1.00 80.62 719 VAL A CA 1
ATOM 5680 C C . VAL A 1 719 ? -9.253 -1.099 48.085 1.00 80.62 719 VAL A C 1
ATOM 5682 O O . VAL A 1 719 ? -8.064 -0.792 48.188 1.00 80.62 719 VAL A O 1
ATOM 5685 N N . ASN A 1 720 ? -10.238 -0.249 48.358 1.00 80.69 720 ASN A N 1
ATOM 5686 C CA . ASN A 1 720 ? -10.049 1.103 48.890 1.00 80.69 720 ASN A CA 1
ATOM 5687 C C . ASN A 1 720 ? -10.671 1.225 50.295 1.00 80.69 720 ASN A C 1
ATOM 5689 O O . ASN A 1 720 ? -11.226 0.262 50.822 1.00 80.69 720 ASN A O 1
ATOM 5693 N N . ASN A 1 721 ? -10.596 2.413 50.900 1.00 81.88 721 ASN A N 1
ATOM 5694 C CA . ASN A 1 721 ? -11.144 2.659 52.242 1.00 81.88 721 ASN A CA 1
ATOM 5695 C C . ASN A 1 721 ? -12.678 2.539 52.319 1.00 81.88 721 ASN A C 1
ATOM 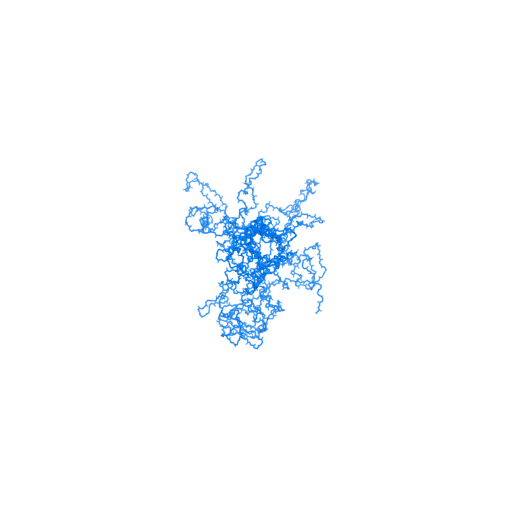5697 O O . ASN A 1 721 ? -13.211 2.396 53.415 1.00 81.88 721 ASN A O 1
ATOM 5701 N N . ASP A 1 722 ? -13.370 2.554 51.177 1.00 80.94 722 ASP A N 1
ATOM 5702 C CA . ASP A 1 722 ? -14.828 2.405 51.089 1.00 80.94 722 ASP A CA 1
ATOM 5703 C C . ASP A 1 722 ? -15.264 0.932 50.970 1.00 80.94 722 ASP A C 1
ATOM 5705 O O . ASP A 1 722 ? -16.451 0.621 50.883 1.00 80.94 722 ASP A O 1
ATOM 5709 N N . SER A 1 723 ? -14.306 0.000 50.969 1.00 84.62 723 SER A N 1
ATOM 5710 C CA . SER A 1 723 ? -14.563 -1.438 50.925 1.00 84.62 723 SER A CA 1
ATOM 5711 C C . SER A 1 723 ? -14.762 -1.991 52.338 1.00 84.62 723 SER A C 1
ATOM 5713 O O . SER A 1 723 ? -13.866 -1.904 53.176 1.00 84.62 723 SER A O 1
ATOM 5715 N N . ALA A 1 724 ? -15.911 -2.617 52.606 1.00 83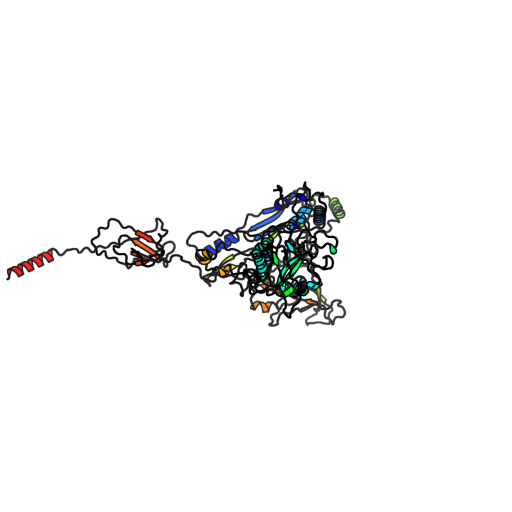.06 724 ALA A N 1
ATOM 5716 C CA . ALA A 1 724 ? -16.227 -3.182 53.918 1.00 83.06 724 ALA A CA 1
ATOM 5717 C C . ALA A 1 724 ? -16.731 -4.629 53.832 1.00 83.06 724 ALA A C 1
ATOM 5719 O O . ALA A 1 724 ? -17.453 -5.005 52.911 1.00 83.06 724 ALA A O 1
ATOM 5720 N N . VAL A 1 725 ? -16.382 -5.431 54.843 1.00 83.56 725 VAL A N 1
ATOM 5721 C CA . VAL A 1 725 ? -16.964 -6.757 55.091 1.00 83.56 725 VAL A CA 1
ATOM 5722 C C . VAL A 1 725 ? -17.675 -6.709 56.436 1.00 83.56 725 VAL A C 1
ATOM 5724 O O . VAL A 1 725 ? -17.065 -6.382 57.455 1.00 83.56 725 VAL A O 1
ATOM 5727 N N . ILE A 1 726 ? -18.970 -7.021 56.441 1.00 83.50 726 ILE A N 1
ATOM 5728 C CA . ILE A 1 726 ? -19.821 -6.932 57.630 1.00 83.50 726 ILE A CA 1
ATOM 5729 C C . ILE A 1 726 ? -20.104 -8.342 58.150 1.00 83.50 726 ILE A C 1
ATOM 5731 O O . ILE A 1 726 ? -20.594 -9.197 57.418 1.00 83.50 726 ILE A O 1
ATOM 5735 N N . TYR A 1 727 ? -19.830 -8.570 59.436 1.00 82.69 727 TYR A N 1
ATOM 5736 C CA . TYR A 1 727 ? -20.110 -9.832 60.121 1.00 82.69 727 TYR A CA 1
ATOM 5737 C C . TYR A 1 727 ? -21.287 -9.677 61.088 1.00 82.69 727 TYR A C 1
ATOM 5739 O O . TYR A 1 727 ? -21.262 -8.818 61.970 1.00 82.69 727 TYR A O 1
ATOM 5747 N N . LYS A 1 728 ? -22.285 -10.563 60.995 1.00 84.19 728 LYS A N 1
ATOM 5748 C CA . LYS A 1 728 ? -23.365 -10.692 61.986 1.00 84.19 728 LYS A CA 1
ATOM 5749 C C . LYS A 1 728 ? -23.091 -11.882 62.902 1.00 84.19 728 LYS A C 1
ATOM 5751 O O . LYS A 1 728 ? -23.268 -13.033 62.513 1.00 84.19 728 LYS A O 1
ATOM 5756 N N . ILE A 1 729 ? -22.681 -11.612 64.139 1.00 81.31 729 ILE A N 1
ATOM 5757 C CA . ILE A 1 729 ? -22.389 -12.657 65.130 1.00 81.31 729 ILE A CA 1
ATOM 5758 C C . ILE A 1 729 ? -23.606 -12.839 66.035 1.00 81.31 729 ILE A C 1
ATOM 5760 O O . ILE A 1 729 ? -23.930 -11.965 66.835 1.00 81.31 729 ILE A O 1
ATOM 5764 N N . SER A 1 730 ? -24.262 -13.994 65.934 1.00 81.81 730 SER A N 1
ATOM 5765 C CA . SER A 1 730 ? -25.398 -14.350 66.790 1.00 81.81 730 SER A CA 1
ATOM 5766 C C . SER A 1 730 ? -24.977 -15.401 67.813 1.00 81.81 730 SER A C 1
ATOM 5768 O O . SER A 1 730 ? -24.416 -16.436 67.457 1.00 81.81 730 SER A O 1
ATOM 5770 N N . LYS A 1 731 ? -25.251 -15.152 69.097 1.00 80.88 731 LYS A N 1
ATOM 5771 C CA . LYS A 1 731 ? -25.035 -16.122 70.175 1.00 80.88 731 LYS A CA 1
ATOM 5772 C C . LYS A 1 731 ? -26.383 -16.569 70.721 1.00 80.88 731 LYS A C 1
ATOM 5774 O O . LYS A 1 731 ? -27.085 -15.774 71.337 1.00 80.88 731 LYS A O 1
ATOM 5779 N N . ASN A 1 732 ? -26.701 -17.851 70.568 1.00 72.56 732 ASN A N 1
ATOM 5780 C CA . ASN A 1 732 ? -27.845 -18.443 71.254 1.00 72.56 732 ASN A CA 1
ATOM 5781 C C . ASN A 1 732 ? -27.537 -18.512 72.752 1.00 72.56 732 ASN A C 1
ATOM 5783 O O . ASN A 1 732 ? -26.721 -19.318 73.203 1.00 72.56 732 ASN A O 1
ATOM 5787 N N . VAL A 1 733 ? -28.150 -17.617 73.523 1.00 72.44 733 VAL A N 1
ATOM 5788 C CA . VAL A 1 733 ? -28.099 -17.649 74.983 1.00 72.44 733 VAL A CA 1
ATOM 5789 C C . VAL A 1 733 ? -29.281 -18.485 75.446 1.00 72.44 733 VAL A C 1
ATOM 5791 O O . VAL A 1 733 ? -30.425 -18.045 75.370 1.00 72.44 733 VAL A O 1
ATOM 5794 N N . THR A 1 734 ? -29.019 -19.699 75.924 1.00 59.75 734 THR A N 1
ATOM 5795 C CA . THR A 1 734 ? -30.038 -20.478 76.628 1.00 59.75 734 THR A CA 1
ATOM 5796 C C . THR A 1 734 ? -30.314 -19.771 77.948 1.00 59.75 734 THR A C 1
ATOM 5798 O O . THR A 1 734 ? -29.585 -19.941 78.925 1.00 59.75 734 THR A O 1
ATOM 5801 N N . ASN A 1 735 ? -31.329 -18.911 77.968 1.00 54.31 735 ASN A N 1
ATOM 5802 C CA . ASN A 1 735 ? -31.751 -18.253 79.190 1.00 54.31 735 ASN A CA 1
ATOM 5803 C C . ASN A 1 735 ? -32.404 -19.324 80.069 1.00 54.31 735 ASN A C 1
ATOM 5805 O O . ASN A 1 735 ? -33.515 -19.773 79.793 1.00 54.31 735 ASN A O 1
ATOM 5809 N N . GLN A 1 736 ? -31.701 -19.774 81.109 1.00 53.56 736 GLN A N 1
ATOM 5810 C CA . GLN A 1 736 ? -32.279 -20.626 82.144 1.00 53.56 736 GLN A CA 1
ATOM 5811 C C . GLN A 1 736 ? -33.240 -19.790 83.006 1.00 53.56 736 GLN A C 1
ATOM 5813 O O . GLN A 1 736 ? -33.007 -19.564 84.185 1.00 53.56 736 GLN A O 1
ATOM 5818 N N . LEU A 1 737 ? -34.344 -19.319 82.423 1.00 54.72 737 LEU A N 1
ATOM 5819 C CA . LEU A 1 737 ? -35.432 -18.650 83.148 1.00 54.72 737 LEU A CA 1
ATOM 5820 C C . LEU A 1 737 ? -36.297 -19.646 83.948 1.00 54.72 737 LEU A C 1
ATOM 5822 O O . LEU A 1 737 ? -37.254 -19.256 84.606 1.00 54.72 737 LEU A O 1
ATOM 5826 N N . GLY A 1 738 ? -35.936 -20.932 83.940 1.00 54.62 738 GLY A N 1
ATOM 5827 C CA . GLY A 1 738 ? -36.613 -22.009 84.656 1.00 54.62 738 GLY A CA 1
ATOM 5828 C C . GLY A 1 738 ? -35.903 -22.480 85.927 1.00 54.62 738 GLY A C 1
ATOM 5829 O O . GLY A 1 738 ? -36.036 -23.653 86.259 1.00 54.62 738 GLY A O 1
ATOM 5830 N N . ILE A 1 739 ? -35.149 -21.636 86.647 1.00 59.62 739 ILE A N 1
ATOM 5831 C CA . ILE A 1 739 ? -34.534 -22.052 87.931 1.00 59.62 739 ILE A CA 1
ATOM 5832 C C . ILE A 1 739 ? -35.616 -22.573 88.893 1.00 59.62 739 ILE A C 1
ATOM 5834 O O . ILE A 1 739 ? -35.422 -23.598 89.539 1.00 59.62 739 ILE A O 1
ATOM 5838 N N . ALA A 1 740 ? -36.798 -21.947 88.919 1.00 58.59 740 ALA A N 1
ATOM 5839 C CA . ALA A 1 740 ? -37.928 -22.413 89.724 1.00 58.59 740 ALA A CA 1
ATOM 5840 C C . ALA A 1 740 ? -38.440 -23.805 89.298 1.00 58.59 740 ALA A C 1
ATOM 5842 O O . ALA A 1 740 ? -38.797 -24.615 90.150 1.00 58.59 740 ALA A O 1
ATOM 5843 N N . GLN A 1 741 ? -38.428 -24.112 87.997 1.00 58.84 741 GLN A N 1
ATOM 5844 C CA . GLN A 1 741 ? -38.884 -25.399 87.468 1.00 58.84 741 GLN A CA 1
ATOM 5845 C C . GLN A 1 741 ? -37.839 -26.504 87.692 1.00 58.84 741 GLN A C 1
ATOM 5847 O O . GLN A 1 741 ? -38.201 -27.596 88.118 1.00 58.84 741 GLN A O 1
ATOM 5852 N N . MET A 1 742 ? -36.542 -26.197 87.552 1.00 60.22 742 MET A N 1
ATOM 5853 C CA . MET A 1 742 ? -35.457 -27.119 87.918 1.00 60.22 742 MET A CA 1
ATOM 5854 C C . MET A 1 742 ? -35.401 -27.395 89.427 1.00 60.22 742 MET A C 1
ATOM 5856 O O . MET A 1 742 ? -35.186 -28.537 89.822 1.00 60.22 742 MET A O 1
ATOM 5860 N N . VAL A 1 743 ? -35.635 -26.391 90.282 1.00 65.81 743 VAL A N 1
ATOM 5861 C CA . VAL A 1 743 ? -35.701 -26.582 91.744 1.00 65.81 743 VAL A CA 1
ATOM 5862 C C . VAL A 1 743 ? -36.936 -27.398 92.141 1.00 65.81 743 VAL A C 1
ATOM 5864 O O . VAL A 1 743 ? -36.831 -28.266 93.008 1.00 65.81 743 VAL A O 1
ATOM 5867 N N . MET A 1 744 ? -38.086 -27.193 91.485 1.00 63.47 744 MET A N 1
ATOM 5868 C CA . MET A 1 744 ? -39.281 -28.017 91.711 1.00 63.47 744 MET A CA 1
ATOM 5869 C C . MET A 1 744 ? -39.100 -29.466 91.239 1.00 63.47 744 MET A C 1
ATOM 5871 O O . MET A 1 744 ? -39.501 -30.391 91.946 1.00 63.47 744 MET A O 1
ATOM 5875 N N . GLU A 1 745 ? -38.456 -29.697 90.094 1.00 69.25 745 GLU A N 1
ATOM 5876 C CA . GLU A 1 745 ? -38.153 -31.048 89.609 1.00 69.25 745 GLU A CA 1
ATOM 5877 C C . GLU A 1 745 ? -37.116 -31.767 90.489 1.00 69.25 745 GLU A C 1
ATOM 5879 O O . GLU A 1 745 ? -37.250 -32.971 90.737 1.00 69.25 745 GLU A O 1
ATOM 5884 N N . ASP A 1 746 ? -36.120 -31.051 91.024 1.00 69.19 746 ASP A N 1
ATOM 5885 C CA . ASP A 1 746 ? -35.137 -31.619 91.955 1.00 69.19 746 ASP A CA 1
ATOM 5886 C C . ASP A 1 746 ? -35.762 -31.914 93.335 1.00 69.19 746 ASP A C 1
ATOM 5888 O O . ASP A 1 746 ? -35.498 -32.964 93.930 1.00 69.19 746 ASP A O 1
ATOM 5892 N N . GLN A 1 747 ? -36.695 -31.075 93.811 1.00 64.75 747 GLN A N 1
ATOM 5893 C CA . GLN A 1 747 ? -37.511 -31.371 94.997 1.00 64.75 747 GLN A CA 1
ATOM 5894 C C . GLN A 1 747 ? -38.426 -32.587 94.787 1.00 64.75 747 GLN A C 1
ATOM 5896 O O . GLN A 1 747 ? -38.491 -33.456 95.660 1.00 64.75 747 GLN A O 1
ATOM 5901 N N . GLN A 1 748 ? -39.079 -32.722 93.629 1.00 65.31 748 GLN A N 1
ATOM 5902 C CA . GLN A 1 748 ? -39.900 -33.898 93.311 1.00 65.31 748 GLN A CA 1
ATOM 5903 C C . GLN A 1 748 ? -39.065 -35.184 93.193 1.00 65.31 748 GLN A C 1
ATOM 5905 O O . GLN A 1 748 ? -39.502 -36.249 93.642 1.00 65.31 748 GLN A O 1
ATOM 5910 N N . LYS A 1 749 ? -37.839 -35.108 92.654 1.00 66.62 749 LYS A N 1
ATOM 5911 C CA . LYS A 1 749 ? -36.893 -36.239 92.637 1.00 66.62 749 LYS A CA 1
ATOM 5912 C C . LYS A 1 749 ? -36.420 -36.617 94.044 1.00 66.62 749 LYS A C 1
ATOM 5914 O O . LYS A 1 749 ? -36.338 -37.810 94.339 1.00 66.62 749 LYS A O 1
ATOM 5919 N N . ARG A 1 750 ? -36.187 -35.646 94.938 1.00 62.94 750 ARG A N 1
ATOM 5920 C CA . ARG A 1 750 ? -35.874 -35.903 96.359 1.00 62.94 750 ARG A CA 1
ATOM 5921 C C . ARG A 1 750 ? -37.051 -36.535 97.113 1.00 62.94 750 ARG A C 1
ATOM 5923 O O . ARG A 1 750 ? -36.841 -37.489 97.856 1.00 62.94 750 ARG A O 1
ATOM 5930 N N . MET A 1 751 ? -38.289 -36.105 96.856 1.00 57.56 751 MET A N 1
ATOM 5931 C CA . MET A 1 751 ? -39.487 -36.720 97.452 1.00 57.56 751 MET A CA 1
ATOM 5932 C C . MET A 1 751 ? -39.741 -38.154 96.960 1.00 57.56 751 MET A C 1
ATOM 5934 O O . MET A 1 751 ? -40.190 -38.992 97.737 1.00 57.56 751 MET A O 1
ATOM 5938 N N . LYS A 1 752 ? -39.419 -38.473 95.697 1.00 58.47 752 LYS A N 1
ATOM 5939 C CA . LYS A 1 752 ? -39.486 -39.855 95.181 1.00 58.47 752 LYS A CA 1
ATOM 5940 C C . LYS A 1 752 ? -38.380 -40.759 95.739 1.00 58.47 752 LYS A C 1
ATOM 5942 O O . LYS A 1 752 ? -38.610 -41.956 95.875 1.00 58.47 752 LYS A O 1
ATOM 5947 N N . LYS A 1 753 ? -37.210 -40.210 96.090 1.00 55.19 753 LYS A N 1
ATOM 5948 C CA . LYS A 1 753 ? -36.115 -40.965 96.728 1.00 55.19 753 LYS A CA 1
ATOM 5949 C C . LYS A 1 753 ? -36.390 -41.302 98.199 1.00 55.19 753 LYS A C 1
ATOM 5951 O O . LYS A 1 753 ? -35.969 -42.360 98.637 1.00 55.19 753 LYS A O 1
ATOM 5956 N N . ASN A 1 754 ? -37.150 -40.470 98.915 1.00 53.19 754 ASN A N 1
ATOM 5957 C CA . ASN A 1 754 ? -37.565 -40.725 100.305 1.00 53.19 754 ASN A CA 1
ATOM 5958 C C . ASN A 1 754 ? -38.796 -41.650 100.441 1.00 53.19 754 ASN A C 1
ATOM 5960 O O . ASN A 1 754 ? -39.291 -41.850 101.546 1.00 53.19 754 ASN A O 1
ATOM 5964 N N . LYS A 1 755 ? -39.311 -42.197 99.331 1.00 51.00 755 LYS A N 1
ATOM 5965 C CA . LYS A 1 755 ? -40.405 -43.187 99.299 1.00 51.00 755 LYS A CA 1
ATOM 5966 C C . LYS A 1 755 ? -39.942 -44.592 98.878 1.00 51.00 755 LYS A C 1
ATOM 5968 O O . LYS A 1 755 ? -40.768 -45.397 98.452 1.00 51.00 755 LYS A O 1
ATOM 5973 N N . LYS A 1 756 ? -38.643 -44.880 98.979 1.00 40.66 756 LYS A N 1
ATOM 5974 C CA . LYS A 1 756 ? -38.090 -46.231 98.843 1.00 40.66 756 LYS A CA 1
ATOM 5975 C C . LYS A 1 756 ? -37.440 -46.669 100.140 1.00 40.66 756 LYS A C 1
ATOM 5977 O O . LYS A 1 756 ? -36.656 -45.854 100.673 1.00 40.66 756 LYS A O 1
#

Foldseek 3Di:
DDDQPEDPLVVLLPDDFDFDPDALVNYDFPLRDDDDDDDADQDQDDDPDQDDQFSSQVSRLCSQFPKDPWDFDWDQDPNDIDRQDIFIDGSFKGKDFAAFCQLPDPVLLVLLLCRVPPRGDTRGSSNSSVRVNVVDKDWPQVQLVVLQCQLCPVVVFQFWWWAAKAALVCQLPDWTWTPRFPVSLLSVLSSLVSVQLPFCLCPDPVNCVQQPFDPNHRTTNQWKDWWWWFLAAPDRGGADLCSNDPDPLPHRHTATDMFTFHNVQQVNADQQCDQVTHGNRAFHDDPGITIGHRSVRRGGDQPGSCSYDNSMRHTRTGIGHDCHCPHRNRPMDGDYQQADQAFPVLPDGAFAAPPPCVVDDDPVVLVVQQVVVCVVVRHRRGDGCSNVDGIDMAAFNRWGWRADPVVLWIWTWRLFHWDKDDDQDPCQQAPPDDDPDPDRRDHPCPRTGFGWKKFLDQHRRNGDDPVLPPRDAWDKAWDQDDPDDPRDPPDPPTDIDTFGARRPVDDGRDIGTGPHGDKAQDPPDDQVCQCVDPCVLSQAHCQQAQPDRGNQADPVHADAPVCLRGHNIDGWTWYDDPVCQQQLQADSVQGGDRDPDGRDWDWGHDDPPDPPGDDDTDTGRHMYIGGTGIDIRIRPGRRNSDPFFKKFKAKPVDPFQDQQAAPVSHDRGRGQDIQGQPDDDPPDGDDDPDPRDDDDPDDDDPPDMDMFIATRNRHGDDDDPPDDDDDDDDDDDPPPPPPVVVVVVVVVVVVVVVVD

Sequence (756 aa):
MRAQTTIPLRETIERPEGNLPGQRGDYLFIEETNYKTYKNKIDLKVTPGFNSPGNLSAEITTTLKNANPGKVFQYKIDGVVHDLSVTYDTNTFQPFLCGSDRTMSKSAWDSFHKATVESSAEVKQESLDYQSNFYNVYHKRPDIVEAGHTFMGTAYGLGYTTAANILPANRTTSSVKTNISWDKIHSLGKLIQAQGLYPELFSNRTAQEVQPPFNDIVNSVDNMRFLHCNTRFGSTFLGGDNTGLTKQAQSEQSLPLFFYFDKKNDGVYTDGSDINNLSYGIATRDGYSIVLHPELIGGINNDLFINSQNGNLISGTKIGFDFHFNAYGTAAMIGWNGRLELDYASANCWGIGDKNRIIQADPAEQKASAEAEARSVLCGTATPTAQHLRYNYVGAINPIFDYDINESRFFFKQLHTNELTGQSFFSAGDSGVKVDEFTPAPDNTQTANNTVYKINKRINQYVYTPDMRPYDIDFEVDYSYGGTKFPDTTTNDIIKRKISNMNRNISPWAIFDTPTGVFISDFGFTEEQWDSCLWALLGWDYDSLNSKLNSGNNRLQRVDNSNKEQLGIVTTNSDIVSTDTRDYIVNQFGASIFSTQIPTPSTVGGNPLNTHLTSGRQQFSPAISQNTVSLRLLAPNLPRKMLKPYYCIRSDIIDKPHYLGGEDNESKLPVVTVCDKQYSGNDFIFSSESDYVFTITKKKRITSITTSIHDPNQQFSRVNNDSAVIYKISKNVTNQLGIAQMVMEDQQKRMKKNKK

pLDDT: mean 78.32, std 16.18, range [21.48, 97.81]